Protein AF-A0A4Q6IJ68-F1 (afdb_monomer)

pLDDT: mean 70.02, std 29.57, range [20.39, 97.88]

Structure (mmCIF, N/CA/C/O backbone):
data_AF-A0A4Q6IJ68-F1
#
_entry.id   AF-A0A4Q6IJ68-F1
#
loop_
_atom_site.group_PDB
_atom_site.id
_atom_site.type_symbol
_atom_site.label_atom_id
_atom_site.label_alt_id
_atom_site.label_comp_id
_atom_site.label_asym_id
_atom_site.label_entity_id
_atom_site.label_seq_id
_atom_site.pdbx_PDB_ins_code
_atom_site.Cartn_x
_atom_site.Cartn_y
_atom_site.Cartn_z
_atom_site.occupancy
_atom_site.B_iso_or_equiv
_atom_site.auth_seq_id
_atom_site.auth_comp_id
_atom_site.auth_asym_id
_atom_site.auth_atom_id
_atom_site.pdbx_PDB_model_num
ATOM 1 N N . MET A 1 1 ? -61.042 -18.847 -14.834 1.00 25.80 1 MET A N 1
ATOM 2 C CA . MET A 1 1 ? -60.579 -19.776 -15.895 1.00 25.80 1 MET A CA 1
ATOM 3 C C . MET A 1 1 ? -59.389 -19.167 -16.636 1.00 25.80 1 MET A C 1
ATOM 5 O O . MET A 1 1 ? -59.258 -17.955 -16.618 1.00 25.80 1 MET A O 1
ATOM 9 N N . LEU A 1 2 ? -58.592 -20.021 -17.292 1.00 23.75 2 LEU A N 1
ATOM 10 C CA . LEU A 1 2 ? -57.496 -19.752 -18.245 1.00 23.75 2 LEU A CA 1
ATOM 11 C C . LEU A 1 2 ? -56.221 -18.999 -17.781 1.00 23.75 2 LEU A C 1
ATOM 13 O O . LEU A 1 2 ? -56.235 -17.934 -17.179 1.00 23.75 2 LEU A O 1
ATOM 17 N N . ARG A 1 3 ? -55.085 -19.611 -18.152 1.00 20.55 3 ARG A N 1
ATOM 18 C CA . ARG A 1 3 ? -53.695 -19.112 -18.110 1.00 20.55 3 ARG A CA 1
ATOM 19 C C . ARG A 1 3 ? -53.300 -18.515 -19.479 1.00 20.55 3 ARG A C 1
ATOM 21 O O . ARG A 1 3 ? -53.970 -18.786 -20.467 1.00 20.55 3 ARG A O 1
ATOM 28 N N . GLN A 1 4 ? -52.070 -17.976 -19.537 1.00 22.97 4 GLN A N 1
ATOM 29 C CA . GLN A 1 4 ? -51.211 -17.752 -20.728 1.00 22.97 4 GLN A CA 1
ATOM 30 C C . GLN A 1 4 ? -51.430 -16.424 -21.488 1.00 22.97 4 GLN A C 1
ATOM 32 O O . GLN A 1 4 ? -52.543 -15.932 -21.547 1.00 22.97 4 GLN A O 1
ATOM 37 N N . ARG A 1 5 ? -50.411 -15.787 -22.100 1.00 24.33 5 ARG A N 1
ATOM 38 C CA . ARG A 1 5 ? -48.937 -16.008 -22.117 1.00 24.33 5 ARG A CA 1
ATOM 39 C C . ARG A 1 5 ? -48.220 -14.688 -22.472 1.00 24.33 5 ARG A C 1
ATOM 41 O O . ARG A 1 5 ? -48.784 -13.841 -23.151 1.00 24.33 5 ARG A O 1
ATOM 48 N N . ARG A 1 6 ? -46.935 -14.556 -22.111 1.00 22.70 6 ARG A N 1
ATOM 49 C CA . ARG A 1 6 ? -46.045 -13.483 -22.611 1.00 22.70 6 ARG A CA 1
ATOM 50 C C . ARG A 1 6 ? -45.748 -13.647 -24.113 1.00 22.70 6 ARG A C 1
ATOM 52 O O . ARG A 1 6 ? -45.511 -14.771 -24.558 1.00 22.70 6 ARG A O 1
ATOM 59 N N . ARG A 1 7 ? -45.564 -12.536 -24.839 1.00 22.19 7 ARG A N 1
ATOM 60 C CA . ARG A 1 7 ? -44.696 -12.466 -26.035 1.00 22.19 7 ARG A CA 1
ATOM 61 C C . ARG A 1 7 ? -43.745 -11.267 -25.941 1.00 22.19 7 ARG A C 1
ATOM 63 O O . ARG A 1 7 ? -44.112 -10.216 -25.431 1.00 22.19 7 ARG A O 1
ATOM 70 N N . ARG A 1 8 ? -42.505 -11.469 -26.399 1.00 20.39 8 ARG A N 1
ATOM 71 C CA . ARG A 1 8 ? -41.480 -10.425 -26.579 1.00 20.39 8 ARG A CA 1
ATOM 72 C C . ARG A 1 8 ? -41.786 -9.622 -27.845 1.00 20.39 8 ARG A C 1
ATOM 74 O O . ARG A 1 8 ? -42.200 -10.218 -28.835 1.00 20.39 8 ARG A O 1
ATOM 81 N N . VAL A 1 9 ? -41.440 -8.337 -27.845 1.00 21.77 9 VAL A N 1
ATOM 82 C CA . VAL A 1 9 ? -41.146 -7.584 -29.074 1.00 21.77 9 VAL A CA 1
ATOM 83 C C . VAL A 1 9 ? -39.627 -7.458 -29.191 1.00 21.77 9 VAL A C 1
ATOM 85 O O . VAL A 1 9 ? -38.940 -7.237 -28.194 1.00 21.77 9 VAL A O 1
ATOM 88 N N . ILE A 1 10 ? -39.106 -7.658 -30.400 1.00 21.70 10 ILE A N 1
ATOM 89 C CA . ILE A 1 10 ? -37.700 -7.459 -30.760 1.00 21.70 10 ILE A CA 1
ATOM 90 C C . ILE A 1 10 ? -37.660 -6.266 -31.709 1.00 21.70 10 ILE A C 1
ATOM 92 O O . ILE A 1 10 ? -38.389 -6.261 -32.696 1.00 21.70 10 ILE A O 1
ATOM 96 N N . LEU A 1 11 ? -36.770 -5.310 -31.454 1.00 20.97 11 LEU A N 1
ATOM 97 C CA . LEU A 1 11 ? -36.339 -4.333 -32.449 1.00 20.97 11 LEU A CA 1
ATOM 98 C C . LEU A 1 11 ? -34.807 -4.332 -32.497 1.00 20.97 11 LEU A C 1
ATOM 100 O O . LEU A 1 11 ? -34.136 -4.282 -31.466 1.00 20.97 11 LEU A O 1
ATOM 104 N N . ARG A 1 12 ? -34.267 -4.435 -33.712 1.00 21.38 12 ARG A N 1
ATOM 105 C CA . ARG A 1 12 ? -32.846 -4.302 -34.056 1.00 21.38 12 ARG A CA 1
ATOM 106 C C . ARG A 1 12 ? -32.744 -3.309 -35.205 1.00 21.38 12 ARG A C 1
ATOM 108 O O . ARG A 1 12 ? -33.468 -3.507 -36.168 1.00 21.38 12 ARG A O 1
ATOM 115 N N . THR A 1 13 ? -31.810 -2.363 -35.094 1.00 21.69 13 THR A N 1
ATOM 116 C CA . THR A 1 13 ? -30.866 -1.809 -36.103 1.00 21.69 13 THR A CA 1
ATOM 117 C C . THR A 1 13 ? -30.314 -0.486 -35.537 1.00 21.69 13 THR A C 1
ATOM 119 O O . THR A 1 13 ? -30.972 0.122 -34.702 1.00 21.69 13 THR A O 1
ATOM 122 N N . ALA A 1 14 ? -29.125 0.011 -35.885 1.00 22.55 14 ALA A N 1
ATOM 123 C CA . ALA A 1 14 ? -28.195 -0.388 -36.945 1.00 22.55 14 ALA A CA 1
ATOM 124 C C . ALA A 1 14 ? -26.735 -0.432 -36.446 1.00 22.55 14 ALA A C 1
ATOM 126 O O . ALA A 1 14 ? -26.419 0.027 -35.349 1.00 22.55 14 ALA A O 1
ATOM 127 N N . GLU A 1 15 ? -25.846 -0.993 -37.264 1.00 25.06 15 GLU A N 1
ATOM 128 C CA . GLU A 1 15 ? -24.402 -1.014 -37.018 1.00 25.06 15 GLU A CA 1
ATOM 129 C C . GLU A 1 15 ? -23.742 0.326 -37.385 1.00 25.06 15 GLU A C 1
ATOM 131 O O . GLU A 1 15 ? -24.089 0.952 -38.382 1.00 25.06 15 GLU A O 1
ATOM 136 N N . GLY A 1 16 ? -22.734 0.730 -36.611 1.00 23.73 16 GLY A N 1
ATOM 137 C CA . GLY A 1 16 ? -21.868 1.878 -36.886 1.00 23.73 16 GLY A CA 1
ATOM 138 C C . GLY A 1 16 ? -20.584 1.742 -36.070 1.00 23.73 16 GLY A C 1
ATOM 139 O O . GLY A 1 16 ? -20.635 1.422 -34.882 1.00 23.73 16 GLY A O 1
ATOM 140 N N . ARG A 1 17 ? -19.419 1.871 -36.712 1.00 25.41 17 ARG A N 1
ATOM 141 C CA . ARG A 1 17 ? -18.118 1.564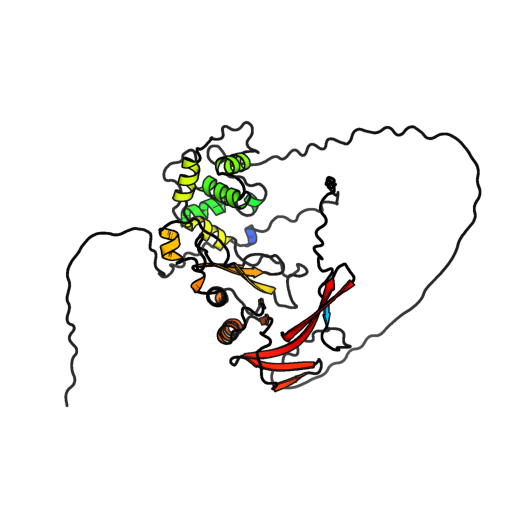 -36.092 1.00 25.41 17 ARG A CA 1
ATOM 142 C C . ARG A 1 17 ? -17.663 2.691 -35.165 1.00 25.41 17 ARG A C 1
ATOM 144 O O . ARG A 1 17 ? -17.615 3.828 -35.600 1.00 25.41 17 ARG A O 1
ATOM 151 N N . ASP A 1 18 ? -17.235 2.331 -33.955 1.00 25.59 18 ASP A N 1
ATOM 152 C CA . ASP A 1 18 ? -15.865 2.600 -33.488 1.00 25.59 18 ASP A CA 1
ATOM 153 C C . ASP A 1 18 ? -15.576 1.866 -32.169 1.00 25.59 18 ASP A C 1
ATOM 155 O O . ASP A 1 18 ? -16.159 2.143 -31.121 1.00 25.59 18 ASP A O 1
ATOM 159 N N . ARG A 1 19 ? -14.659 0.888 -32.205 1.00 28.39 19 ARG A N 1
ATOM 160 C CA . ARG A 1 19 ? -14.208 0.155 -31.009 1.00 28.39 19 ARG A CA 1
ATOM 161 C C . ARG A 1 19 ? -12.816 0.614 -30.605 1.00 28.39 19 ARG A C 1
ATOM 163 O O . ARG A 1 19 ? -11.820 0.112 -31.115 1.00 28.39 19 ARG A O 1
ATOM 170 N N . HIS A 1 20 ? -12.760 1.511 -29.626 1.00 28.95 20 HIS A N 1
ATOM 171 C CA . HIS A 1 20 ? -11.527 1.874 -28.935 1.00 28.95 20 HIS A CA 1
ATOM 172 C C . HIS A 1 20 ? -11.070 0.710 -28.025 1.00 28.95 20 HIS A C 1
ATOM 174 O O . HIS A 1 20 ? -11.777 0.378 -27.068 1.00 28.95 20 HIS A O 1
ATOM 180 N N . PRO A 1 21 ? -9.905 0.075 -28.253 1.00 30.19 21 PRO A N 1
ATOM 181 C CA . PRO A 1 21 ? -9.396 -0.936 -27.336 1.00 30.19 21 PRO A CA 1
ATOM 182 C C . PRO A 1 21 ? -8.702 -0.239 -26.159 1.00 30.19 21 PRO A C 1
ATOM 184 O O . PRO A 1 21 ? -7.684 0.413 -26.377 1.00 30.19 21 PRO A O 1
ATOM 187 N N . LEU A 1 22 ? -9.269 -0.353 -24.946 1.00 31.58 22 LEU A N 1
ATOM 188 C CA . LEU A 1 22 ? -8.612 -0.252 -23.614 1.00 31.58 22 LEU A CA 1
ATOM 189 C C . LEU A 1 22 ? -9.597 -0.087 -22.427 1.00 31.58 22 LEU A C 1
ATOM 191 O O . LEU A 1 22 ? -9.153 0.076 -21.292 1.00 31.58 22 LEU A O 1
ATOM 195 N N . LEU A 1 23 ? -10.915 -0.157 -22.644 1.00 31.92 23 LEU A N 1
ATOM 196 C CA . LEU A 1 23 ? -11.905 -0.195 -21.559 1.00 31.92 23 LEU A CA 1
ATOM 197 C C . LEU A 1 23 ? -12.232 -1.645 -21.176 1.00 31.92 23 LEU A C 1
ATOM 199 O O . LEU A 1 23 ? -13.128 -2.263 -21.745 1.00 31.92 23 LEU A O 1
ATOM 203 N N . ALA A 1 24 ? -11.493 -2.186 -20.206 1.00 31.56 24 ALA A N 1
ATOM 204 C CA . ALA A 1 24 ? -11.862 -3.425 -19.528 1.00 31.56 24 ALA A CA 1
ATOM 205 C C . ALA A 1 24 ? -12.810 -3.101 -18.362 1.00 31.56 24 ALA A C 1
ATOM 207 O O . ALA A 1 24 ? -12.401 -2.471 -17.386 1.00 31.56 24 ALA A O 1
ATOM 208 N N . GLY A 1 25 ? -14.074 -3.516 -18.475 1.00 31.23 25 GLY A N 1
ATOM 209 C CA . GLY A 1 25 ? -15.000 -3.551 -17.340 1.00 31.23 25 GLY A CA 1
ATOM 210 C C . GLY A 1 25 ? -14.663 -4.692 -16.366 1.00 31.23 25 GLY A C 1
ATOM 211 O O . GLY A 1 25 ? -13.840 -5.551 -16.695 1.00 31.23 25 GLY A O 1
ATOM 212 N N . PRO A 1 26 ? -15.284 -4.730 -15.174 1.00 30.89 26 PRO A N 1
ATOM 213 C CA . PRO A 1 26 ? -15.081 -5.812 -14.215 1.00 30.89 26 PRO A CA 1
ATOM 214 C C . PRO A 1 26 ? -15.736 -7.103 -14.732 1.00 30.89 26 PRO A C 1
ATOM 216 O O . PRO A 1 26 ? -16.948 -7.272 -14.646 1.00 30.89 26 PRO A O 1
ATOM 219 N N . GLY A 1 27 ? -14.919 -7.993 -15.298 1.00 28.11 27 GLY A N 1
ATOM 220 C CA . GLY A 1 27 ? -15.295 -9.340 -15.733 1.00 28.11 27 GLY A CA 1
ATOM 221 C C . GLY A 1 27 ? -14.525 -10.404 -14.950 1.00 28.11 27 GLY A C 1
ATOM 222 O O . GLY A 1 27 ? -13.405 -10.162 -14.499 1.00 28.11 27 GLY A O 1
ATOM 223 N N . GLU A 1 28 ? -15.151 -11.561 -14.756 1.00 28.09 28 GLU A N 1
ATOM 224 C CA . GLU A 1 28 ? -14.715 -12.603 -13.821 1.00 28.09 28 GLU A CA 1
ATOM 225 C C . GLU A 1 28 ? -1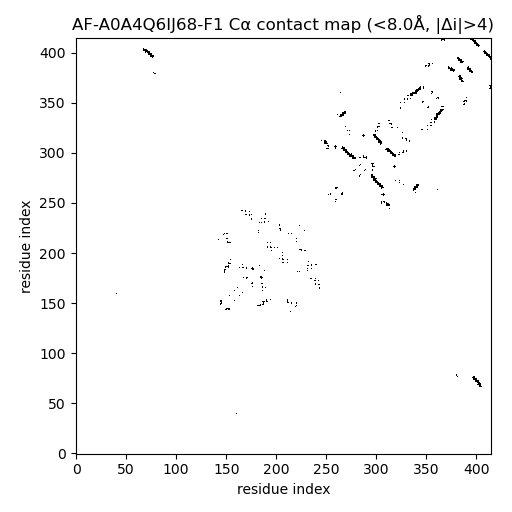3.379 -13.274 -14.197 1.00 28.09 28 GLU A C 1
ATOM 227 O O . GLU A 1 28 ? -12.985 -13.360 -15.362 1.00 28.09 28 GLU A O 1
ATOM 232 N N . ARG A 1 29 ? -12.667 -13.763 -13.172 1.00 33.59 29 ARG A N 1
ATOM 233 C CA . ARG A 1 29 ? -11.376 -14.457 -13.299 1.00 33.59 29 ARG A CA 1
ATOM 234 C C . ARG A 1 29 ? -11.552 -15.888 -13.833 1.00 33.59 29 ARG A C 1
ATOM 236 O O . ARG A 1 29 ? -12.336 -16.635 -13.252 1.00 33.59 29 ARG A O 1
ATOM 243 N N . PRO A 1 30 ? -10.690 -16.358 -14.749 1.00 27.84 30 PRO A N 1
ATOM 244 C CA . PRO A 1 30 ? -10.225 -17.739 -14.745 1.00 27.84 30 PRO A CA 1
ATOM 245 C C . PRO A 1 30 ? -9.160 -17.905 -13.647 1.00 27.84 30 PRO A C 1
ATOM 247 O O . PRO A 1 30 ? -8.202 -17.135 -13.569 1.00 27.84 30 PRO A O 1
ATOM 250 N N . SER A 1 31 ? -9.307 -18.913 -12.792 1.00 36.75 31 SER A N 1
ATOM 251 C CA . SER A 1 31 ? -8.415 -19.209 -11.663 1.00 36.75 31 SER A CA 1
ATOM 252 C C . SER A 1 31 ? -7.109 -19.904 -12.090 1.00 36.75 31 SER A C 1
ATOM 254 O O . SER A 1 31 ? -6.867 -21.066 -11.777 1.00 36.75 31 SER A O 1
ATOM 256 N N . GLY A 1 32 ? -6.231 -19.166 -12.775 1.00 30.66 32 GLY A N 1
ATOM 257 C CA . GLY A 1 32 ? -4.865 -19.586 -13.124 1.00 30.66 32 GLY A CA 1
ATOM 258 C C . GLY A 1 32 ? -3.806 -19.047 -12.155 1.00 30.66 32 GLY A C 1
ATOM 259 O O . GLY A 1 32 ? -2.925 -18.305 -12.569 1.00 30.66 32 GLY A O 1
ATOM 260 N N . GLY A 1 33 ? -3.920 -19.347 -10.859 1.00 28.72 33 GLY A N 1
ATOM 261 C CA . GLY A 1 33 ? -3.028 -18.790 -9.835 1.00 28.72 33 GLY A CA 1
ATOM 262 C C . GLY A 1 33 ? -1.588 -19.311 -9.932 1.00 28.72 33 GLY A C 1
ATOM 263 O O . GLY A 1 33 ? -1.354 -20.514 -9.805 1.00 28.72 33 GLY A O 1
ATOM 264 N N . LEU A 1 34 ? -0.624 -18.401 -10.097 1.00 36.62 34 LEU A N 1
ATOM 265 C CA . LEU A 1 34 ? 0.809 -18.693 -10.085 1.00 36.62 34 LEU A CA 1
ATOM 266 C C . LEU A 1 34 ? 1.236 -19.191 -8.686 1.00 36.62 34 LEU A C 1
ATOM 268 O O . LEU A 1 34 ? 1.462 -18.397 -7.775 1.00 36.62 34 LEU A O 1
ATOM 272 N N . ARG A 1 35 ? 1.344 -20.513 -8.489 1.00 33.75 35 ARG A N 1
ATOM 273 C CA . ARG A 1 35 ? 1.873 -21.100 -7.242 1.00 33.75 35 ARG A CA 1
ATOM 274 C C . ARG A 1 35 ? 3.402 -21.027 -7.204 1.00 33.75 35 ARG A C 1
ATOM 276 O O . ARG A 1 35 ? 4.081 -22.044 -7.309 1.00 33.75 35 ARG A O 1
ATOM 283 N N . LEU A 1 36 ? 3.945 -19.825 -7.022 1.00 36.62 36 LEU A N 1
ATOM 284 C CA . LEU A 1 36 ? 5.305 -19.684 -6.506 1.00 36.62 36 LEU A CA 1
ATOM 285 C C . LEU A 1 36 ? 5.276 -19.962 -4.999 1.00 36.62 36 LEU A C 1
ATOM 287 O O . LEU A 1 36 ? 4.543 -19.310 -4.255 1.00 36.62 36 LEU A O 1
ATOM 291 N N . HIS A 1 37 ? 6.058 -20.945 -4.549 1.00 30.81 37 HIS A N 1
ATOM 292 C CA . HIS A 1 37 ? 6.235 -21.200 -3.122 1.00 30.81 37 HIS A CA 1
ATOM 293 C C . HIS A 1 37 ? 6.878 -19.975 -2.463 1.00 30.81 37 HIS A C 1
ATOM 295 O O . HIS A 1 37 ? 7.992 -19.579 -2.808 1.00 30.81 37 HIS A O 1
ATOM 301 N N . ARG A 1 38 ? 6.165 -19.385 -1.495 1.00 38.72 38 ARG A N 1
ATOM 302 C CA . ARG A 1 38 ? 6.571 -18.170 -0.761 1.00 38.72 38 ARG A CA 1
ATOM 303 C C . ARG A 1 38 ? 7.885 -18.355 0.016 1.00 38.72 38 ARG A C 1
ATOM 305 O O . ARG A 1 38 ? 8.523 -17.380 0.401 1.00 38.72 38 ARG A O 1
ATOM 312 N N . ASP A 1 39 ? 8.297 -19.606 0.187 1.00 36.38 39 ASP A N 1
ATOM 313 C CA . ASP A 1 39 ? 9.516 -20.057 0.855 1.00 36.38 39 ASP A CA 1
ATOM 314 C C . ASP A 1 39 ? 10.802 -19.675 0.091 1.00 36.38 39 ASP A C 1
ATOM 316 O O . ASP A 1 39 ? 11.859 -19.547 0.703 1.00 36.38 39 ASP A O 1
ATOM 320 N N . LEU A 1 40 ? 10.714 -19.410 -1.222 1.00 33.69 40 LEU A N 1
ATOM 321 C CA . LEU A 1 40 ? 11.852 -19.002 -2.068 1.00 33.69 40 LEU A CA 1
ATOM 322 C C . LEU A 1 40 ? 12.198 -17.500 -1.994 1.00 33.69 40 LEU A C 1
ATOM 324 O O . LEU A 1 40 ? 13.149 -17.064 -2.634 1.00 33.69 40 LEU A O 1
ATOM 328 N N . LEU A 1 41 ? 11.443 -16.704 -1.226 1.00 40.19 41 LEU A N 1
ATOM 329 C CA . LEU A 1 41 ? 11.664 -15.258 -1.044 1.00 40.19 41 LEU A CA 1
ATOM 330 C C . LEU A 1 41 ? 12.249 -14.902 0.336 1.00 40.19 41 LEU A C 1
ATOM 332 O O . LEU A 1 41 ? 12.212 -13.742 0.749 1.00 40.19 41 LEU A O 1
ATOM 336 N N . GLN A 1 42 ? 12.783 -15.877 1.079 1.00 37.09 42 GLN A N 1
ATOM 337 C CA . GLN A 1 42 ? 13.530 -15.577 2.300 1.00 37.09 42 GLN A CA 1
ATOM 338 C C . GLN A 1 42 ? 14.954 -15.116 1.949 1.00 37.09 42 GLN A C 1
ATOM 340 O O . GLN A 1 42 ? 15.697 -15.890 1.344 1.00 37.09 42 GLN A O 1
ATOM 345 N N . PRO A 1 43 ? 15.386 -13.903 2.349 1.00 32.00 43 PRO A N 1
ATOM 346 C CA . PRO A 1 43 ? 16.800 -13.562 2.287 1.00 32.00 43 PRO A CA 1
ATOM 347 C C . PRO A 1 43 ? 17.584 -14.476 3.247 1.00 32.00 43 PRO A C 1
ATOM 349 O O . PRO A 1 43 ? 17.063 -14.808 4.322 1.00 32.00 43 PRO A O 1
ATOM 352 N N . PRO A 1 44 ? 18.825 -14.873 2.903 1.00 32.47 44 PRO A N 1
ATOM 353 C CA . PRO A 1 44 ? 19.682 -15.609 3.823 1.00 32.47 44 PRO A CA 1
ATOM 354 C C . PRO A 1 44 ? 19.915 -14.787 5.095 1.00 32.47 44 PRO A C 1
ATOM 356 O O . PRO A 1 44 ? 19.894 -13.555 5.069 1.00 32.47 44 PRO A O 1
ATOM 359 N N . ALA A 1 45 ? 20.130 -15.470 6.221 1.00 30.47 45 ALA A N 1
ATOM 360 C CA . ALA A 1 45 ? 20.413 -14.801 7.483 1.00 30.47 45 ALA A CA 1
ATOM 361 C C . ALA A 1 45 ? 21.679 -13.942 7.345 1.00 30.47 45 ALA A C 1
ATOM 363 O O . ALA A 1 45 ? 22.761 -14.458 7.064 1.00 30.47 45 ALA A O 1
ATOM 364 N N . THR A 1 46 ? 21.544 -12.630 7.537 1.00 31.88 46 THR A N 1
ATOM 365 C CA . THR A 1 46 ? 22.687 -11.719 7.599 1.00 31.88 46 THR A CA 1
ATOM 366 C C . THR A 1 46 ? 23.548 -12.089 8.797 1.00 31.88 46 THR A C 1
ATOM 368 O O . THR A 1 46 ? 23.098 -11.955 9.936 1.00 31.88 46 THR A O 1
ATOM 371 N N . ALA A 1 47 ? 24.777 -12.535 8.532 1.00 29.59 47 ALA A N 1
ATOM 372 C CA . ALA A 1 47 ? 25.806 -12.656 9.554 1.00 29.59 47 ALA A CA 1
ATOM 373 C C . ALA A 1 47 ? 26.021 -11.303 10.255 1.00 29.59 47 ALA A C 1
ATOM 375 O O . ALA A 1 47 ? 25.830 -10.242 9.653 1.00 29.59 47 ALA A O 1
ATOM 376 N N . GLU A 1 48 ? 26.394 -11.353 11.530 1.00 30.64 48 GLU A N 1
ATOM 377 C CA . GLU A 1 48 ? 26.520 -10.178 12.390 1.00 30.64 48 GLU A CA 1
ATOM 378 C C . GLU A 1 48 ? 27.560 -9.189 11.842 1.00 30.64 48 GLU A C 1
ATOM 380 O O . GLU A 1 48 ? 28.763 -9.446 11.843 1.00 30.64 48 GLU A O 1
ATOM 385 N N . ALA A 1 49 ? 27.093 -8.027 11.384 1.00 26.77 49 ALA A N 1
ATOM 386 C CA . ALA A 1 49 ? 27.956 -6.906 11.045 1.00 26.77 49 ALA A CA 1
ATOM 387 C C . ALA A 1 49 ? 28.195 -6.061 12.304 1.00 26.77 49 ALA A C 1
ATOM 389 O O . ALA A 1 49 ? 27.401 -5.177 12.634 1.00 26.77 49 ALA A O 1
ATOM 390 N N . SER A 1 50 ? 29.292 -6.352 13.008 1.00 28.55 50 SER A N 1
ATOM 391 C CA . SER A 1 50 ? 29.784 -5.549 14.133 1.00 28.55 50 SER A CA 1
ATOM 392 C C . SER A 1 50 ? 29.886 -4.069 13.753 1.00 28.55 50 SER A C 1
ATOM 394 O O . SER A 1 50 ? 30.357 -3.717 12.671 1.00 28.55 50 SER A O 1
ATOM 396 N N . GLY A 1 51 ? 29.408 -3.195 14.640 1.00 33.22 51 GLY A N 1
ATOM 397 C CA . GLY A 1 51 ? 29.158 -1.795 14.306 1.00 33.22 51 GLY A CA 1
ATOM 398 C C . GLY A 1 51 ? 30.416 -0.957 14.059 1.00 33.22 51 GLY A C 1
ATOM 399 O O . GLY A 1 51 ? 31.395 -1.055 14.792 1.00 33.22 51 GLY A O 1
ATOM 400 N N . LEU A 1 52 ? 30.323 -0.047 13.087 1.00 27.61 52 LEU A N 1
ATOM 401 C CA . LEU A 1 52 ? 31.179 1.130 12.930 1.00 27.61 52 LEU A CA 1
ATOM 402 C C . LEU A 1 52 ? 30.310 2.279 12.396 1.00 27.61 52 LEU A C 1
ATOM 404 O O . LEU A 1 52 ? 29.696 2.166 11.335 1.00 27.61 52 LEU A O 1
ATOM 408 N N . GLY A 1 53 ? 30.208 3.368 13.160 1.00 25.88 53 GLY A N 1
ATOM 409 C CA . GLY A 1 53 ? 29.406 4.535 12.790 1.00 25.88 53 GLY A CA 1
ATOM 410 C C . GLY A 1 53 ? 30.101 5.410 11.745 1.00 25.88 53 GLY A C 1
ATOM 411 O O . GLY A 1 53 ? 31.309 5.622 11.814 1.00 25.88 53 GLY A O 1
ATOM 412 N N . LEU A 1 54 ? 29.331 5.958 10.802 1.00 28.38 54 LEU A N 1
ATOM 413 C CA . LEU A 1 54 ? 29.817 6.961 9.848 1.00 28.38 54 LEU A CA 1
ATOM 414 C C . LEU A 1 54 ? 29.619 8.382 10.413 1.00 28.38 54 LEU A C 1
ATOM 416 O O . LEU A 1 54 ? 28.557 8.657 10.979 1.00 28.38 54 LEU A O 1
ATOM 420 N N . PRO A 1 55 ? 30.593 9.298 10.257 1.00 28.39 55 PRO A N 1
ATOM 421 C CA . PRO A 1 55 ? 30.479 10.665 10.756 1.00 28.39 55 PRO A CA 1
ATOM 422 C C . PRO A 1 55 ? 29.522 11.517 9.907 1.00 28.39 55 PRO A C 1
ATOM 424 O O . PRO A 1 55 ? 29.489 11.430 8.679 1.00 28.39 55 PRO A O 1
ATOM 427 N N . HIS A 1 56 ? 28.766 12.386 10.577 1.00 28.39 56 HIS A N 1
ATOM 428 C CA . HIS A 1 56 ? 27.896 13.383 9.949 1.00 28.39 56 HIS A CA 1
ATOM 429 C C . HIS A 1 56 ? 28.735 14.606 9.517 1.00 28.39 56 HIS A C 1
ATOM 431 O O . HIS A 1 56 ? 29.496 15.112 10.343 1.00 28.39 56 HIS A O 1
ATOM 437 N N . PRO A 1 57 ? 28.604 15.133 8.283 1.00 30.25 57 PRO A N 1
ATOM 438 C CA . PRO A 1 57 ? 29.229 16.406 7.929 1.00 30.25 57 PRO A CA 1
ATOM 439 C C . PRO A 1 57 ? 28.534 17.570 8.651 1.00 30.25 57 PRO A C 1
ATOM 441 O O . PRO A 1 57 ? 27.305 17.593 8.764 1.00 30.25 57 PRO A O 1
ATOM 444 N N . ALA A 1 58 ? 29.325 18.533 9.130 1.00 29.06 58 ALA A N 1
ATOM 445 C CA . ALA A 1 58 ? 28.830 19.737 9.790 1.00 29.06 58 ALA A CA 1
ATOM 446 C C . ALA A 1 58 ? 28.055 20.637 8.809 1.00 29.06 58 ALA A C 1
ATOM 448 O O . ALA A 1 58 ? 28.459 20.799 7.659 1.00 29.06 58 ALA A O 1
ATOM 449 N N . GLY A 1 59 ? 26.947 21.219 9.273 1.00 30.64 59 GLY A N 1
ATOM 450 C CA . GLY A 1 59 ? 26.167 22.208 8.528 1.00 30.64 59 GLY A CA 1
ATOM 451 C C . GLY A 1 59 ? 26.374 23.616 9.084 1.00 30.64 59 GLY A C 1
ATOM 452 O O . GLY A 1 59 ? 26.429 23.788 10.302 1.00 30.64 59 GLY A O 1
ATOM 453 N N . ASP A 1 60 ? 26.461 24.604 8.193 1.00 27.92 60 ASP A N 1
ATOM 454 C CA . ASP A 1 60 ? 26.622 26.019 8.548 1.00 27.92 60 ASP A CA 1
ATOM 455 C C . ASP A 1 60 ? 25.406 26.599 9.308 1.00 27.92 60 ASP A C 1
ATOM 457 O O . ASP A 1 60 ? 24.265 26.181 9.072 1.00 27.92 60 ASP A O 1
ATOM 461 N N . PRO A 1 61 ? 25.608 27.594 10.196 1.00 33.38 61 PRO A N 1
ATOM 462 C CA . PRO A 1 61 ? 24.552 28.112 11.058 1.00 33.38 61 PRO A CA 1
ATOM 463 C C . PRO A 1 61 ? 23.866 29.372 10.497 1.00 33.38 61 PRO A C 1
ATOM 465 O O . PRO A 1 61 ? 24.409 30.470 10.596 1.00 33.38 61 PRO A O 1
ATOM 468 N N . ALA A 1 62 ? 22.613 29.267 10.032 1.00 27.09 62 ALA A N 1
ATOM 469 C CA . ALA A 1 62 ? 21.698 30.420 10.000 1.00 27.09 62 ALA A CA 1
ATOM 470 C C . ALA A 1 62 ? 20.201 30.044 9.931 1.00 27.09 62 ALA A C 1
ATOM 472 O O . ALA A 1 62 ? 19.786 29.188 9.155 1.00 27.09 62 ALA A O 1
ATOM 473 N N . THR A 1 63 ? 19.378 30.820 10.649 1.00 27.41 63 THR A N 1
ATOM 474 C CA . THR A 1 63 ? 17.892 30.888 10.642 1.00 27.41 63 THR A CA 1
ATOM 475 C C . THR A 1 63 ? 17.112 29.911 11.538 1.00 27.41 63 THR A C 1
ATOM 477 O O . THR A 1 63 ? 16.497 28.931 11.123 1.00 27.41 63 THR A O 1
ATOM 480 N N . THR A 1 64 ? 17.033 30.283 12.816 1.00 28.88 64 THR A N 1
ATOM 481 C CA . THR A 1 64 ? 16.177 29.670 13.836 1.00 28.88 64 THR A CA 1
ATOM 482 C C . THR A 1 64 ? 14.685 29.859 13.521 1.00 28.88 64 THR A C 1
ATOM 484 O O . THR A 1 64 ? 14.131 30.939 13.717 1.00 28.88 64 THR A O 1
ATOM 487 N N . ARG A 1 65 ? 13.988 28.793 13.107 1.00 28.27 65 ARG A N 1
ATOM 488 C CA . ARG A 1 65 ? 12.526 28.672 13.284 1.00 28.27 65 ARG A CA 1
ATOM 489 C C . ARG A 1 65 ? 12.245 27.487 14.196 1.00 28.27 65 ARG A C 1
ATOM 491 O O . ARG A 1 65 ? 12.432 26.335 13.807 1.00 28.27 65 ARG A O 1
ATOM 498 N N . THR A 1 66 ? 11.799 27.784 15.411 1.00 29.50 66 THR A N 1
ATOM 499 C CA . THR A 1 66 ? 11.424 26.815 16.445 1.00 29.50 66 THR A CA 1
ATOM 500 C C . THR A 1 66 ? 10.293 25.908 15.958 1.00 29.50 66 THR A C 1
ATOM 502 O O . THR A 1 66 ? 9.116 26.254 15.994 1.00 29.50 66 THR A O 1
ATOM 505 N N . ARG A 1 67 ? 10.660 24.708 15.502 1.00 34.78 67 ARG A N 1
ATOM 506 C CA . ARG A 1 67 ? 9.747 23.572 15.354 1.00 34.78 67 ARG A CA 1
ATOM 507 C C . ARG A 1 67 ? 9.975 22.628 16.526 1.00 34.78 67 ARG A C 1
ATOM 509 O O . ARG A 1 67 ? 10.869 21.784 16.474 1.00 34.78 67 ARG A O 1
ATOM 516 N N . THR A 1 68 ? 9.162 22.782 17.566 1.00 37.59 68 THR A N 1
ATOM 517 C CA . THR A 1 68 ? 9.039 21.799 18.644 1.00 37.59 68 TH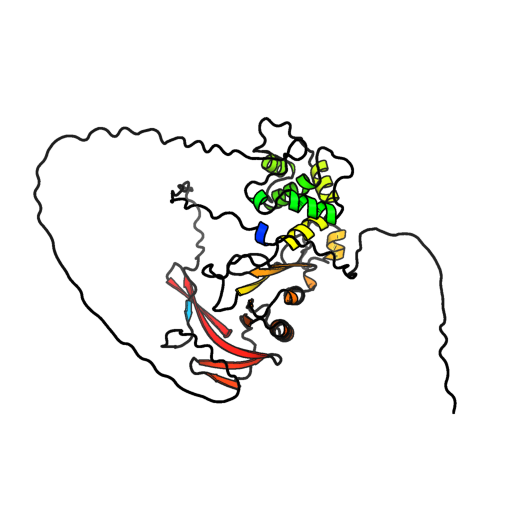R A CA 1
ATOM 518 C C . THR A 1 68 ? 8.723 20.431 18.038 1.00 37.59 68 THR A C 1
ATOM 520 O O . THR A 1 68 ? 7.766 20.265 17.280 1.00 37.59 68 THR A O 1
ATOM 523 N N . ARG A 1 69 ? 9.573 19.442 18.327 1.00 37.44 69 ARG A N 1
ATOM 524 C CA . ARG A 1 69 ? 9.306 18.028 18.036 1.00 37.44 69 ARG A CA 1
ATOM 525 C C . ARG A 1 69 ? 8.892 17.371 19.356 1.00 37.44 69 ARG A C 1
ATOM 527 O O . ARG A 1 69 ? 9.588 17.593 20.345 1.00 37.44 69 ARG A O 1
ATOM 534 N N . PRO A 1 70 ? 7.794 16.600 19.417 1.00 36.03 70 PRO A N 1
ATOM 535 C CA . PRO A 1 70 ? 7.387 15.945 20.657 1.00 36.03 70 PRO A CA 1
ATOM 536 C C . PRO A 1 70 ? 8.446 14.924 21.096 1.00 36.03 70 PRO A C 1
ATOM 538 O O . PRO A 1 70 ? 9.027 14.232 20.256 1.00 36.03 70 PRO A O 1
ATOM 541 N N . ARG A 1 71 ? 8.703 14.836 22.409 1.00 39.72 71 ARG A N 1
ATOM 542 C CA . ARG A 1 71 ? 9.680 13.889 22.987 1.00 39.72 71 ARG A CA 1
ATOM 543 C C . ARG A 1 71 ? 9.075 12.526 23.330 1.00 39.72 71 ARG A C 1
ATOM 545 O O . ARG A 1 71 ? 9.815 11.569 23.521 1.00 39.72 71 ARG A O 1
ATOM 552 N N . GLY A 1 72 ? 7.750 12.444 23.370 1.00 41.09 72 GLY A N 1
ATOM 553 C CA . GLY A 1 72 ? 6.980 11.228 23.589 1.00 41.09 72 GLY A CA 1
ATOM 554 C C . GLY A 1 72 ? 5.484 11.520 23.495 1.00 41.09 72 GLY A C 1
ATOM 555 O O . GLY A 1 72 ? 5.071 12.680 23.468 1.00 41.09 72 GLY A O 1
ATOM 556 N N . VAL A 1 73 ? 4.684 10.459 23.434 1.00 37.88 73 VAL A N 1
ATOM 557 C CA . VAL A 1 73 ? 3.232 10.513 23.624 1.00 37.88 73 VAL A CA 1
ATOM 558 C C . VAL A 1 73 ? 2.924 9.607 24.805 1.00 37.88 73 VAL A C 1
ATOM 560 O O . VAL A 1 73 ? 3.132 8.397 24.715 1.00 37.88 73 VAL A O 1
ATOM 563 N N . SER A 1 74 ? 2.462 10.192 25.905 1.00 41.50 74 SER A N 1
ATOM 564 C CA . SER A 1 74 ? 1.940 9.461 27.056 1.00 41.50 74 SER A CA 1
ATOM 565 C C . SER A 1 74 ? 0.429 9.318 26.899 1.00 41.50 74 SER A C 1
ATOM 567 O O . SER A 1 74 ? -0.288 10.280 26.626 1.00 41.50 74 SER A O 1
ATOM 569 N N . ILE A 1 75 ? -0.057 8.087 27.037 1.00 42.19 75 ILE A N 1
ATOM 570 C CA . ILE A 1 75 ? -1.487 7.795 27.106 1.00 42.19 75 ILE A CA 1
ATOM 571 C C . ILE A 1 75 ? -1.755 7.393 28.548 1.00 42.19 75 ILE A C 1
ATOM 573 O O . ILE A 1 75 ? -1.413 6.282 28.953 1.00 42.19 75 ILE A O 1
ATOM 577 N N . GLU A 1 76 ? -2.335 8.306 29.319 1.00 38.31 76 GLU A N 1
ATOM 578 C CA . GLU A 1 76 ? -2.753 8.015 30.683 1.00 38.31 76 GLU A CA 1
ATOM 579 C C . GLU A 1 76 ? -4.227 7.607 30.671 1.00 38.31 76 GLU A C 1
ATOM 581 O O . GLU A 1 76 ? -5.127 8.364 30.297 1.00 38.31 76 GLU A O 1
ATOM 586 N N . CYS A 1 77 ? -4.469 6.354 31.054 1.00 29.78 77 CYS A N 1
ATOM 587 C CA . CYS A 1 77 ? -5.796 5.878 31.412 1.00 29.78 77 CYS A CA 1
ATOM 588 C C . CYS A 1 77 ? -6.011 6.205 32.900 1.00 29.78 77 CYS A C 1
ATOM 590 O O . CYS A 1 77 ? -5.179 5.777 33.709 1.00 29.78 77 CYS A O 1
ATOM 592 N N . PRO A 1 78 ? -7.075 6.932 33.292 1.00 31.80 78 PRO A N 1
ATOM 593 C CA . PRO A 1 78 ? -7.289 7.320 34.683 1.00 31.80 78 PRO A CA 1
ATOM 594 C C . PRO A 1 78 ? -7.361 6.112 35.631 1.00 31.80 78 PRO A C 1
ATOM 596 O O . PRO A 1 78 ? -8.358 5.395 35.692 1.00 31.80 78 PRO A O 1
ATOM 599 N N . THR A 1 79 ? -6.290 5.918 36.406 1.00 33.50 79 THR A N 1
ATOM 600 C CA . THR A 1 79 ? -6.129 4.895 37.457 1.00 33.50 79 THR A CA 1
ATOM 601 C C . THR A 1 79 ? -6.414 3.441 37.056 1.00 33.50 79 THR A C 1
ATOM 603 O O . THR A 1 79 ? -7.504 2.916 37.258 1.00 33.50 79 THR A O 1
ATOM 606 N N . SER A 1 80 ? -5.350 2.705 36.721 1.00 31.55 80 SER A N 1
ATOM 607 C CA . SER A 1 80 ? -5.240 1.301 37.142 1.00 31.55 80 SER A CA 1
ATOM 608 C C . SER A 1 80 ? -3.928 1.073 37.902 1.00 31.55 80 SER A C 1
ATOM 610 O O . SER A 1 80 ? -2.839 1.019 37.335 1.00 31.55 80 SER A O 1
ATOM 612 N N . ARG A 1 81 ? -4.018 0.921 39.232 1.00 30.56 81 ARG A N 1
ATOM 613 C CA . ARG A 1 81 ? -2.940 0.316 40.031 1.00 30.56 81 ARG A CA 1
ATOM 614 C C . ARG A 1 81 ? -2.979 -1.197 39.805 1.00 30.56 81 ARG A C 1
ATOM 616 O O . ARG A 1 81 ? -3.490 -1.939 40.638 1.00 30.56 81 ARG A O 1
ATOM 623 N N . GLY A 1 82 ? -2.481 -1.648 38.658 1.00 26.33 82 GLY A N 1
ATOM 624 C CA . GLY A 1 82 ? -2.468 -3.064 38.306 1.00 26.33 82 GLY A CA 1
ATOM 625 C C . GLY A 1 82 ? -1.549 -3.354 37.128 1.00 26.33 82 GLY A C 1
ATOM 626 O O . GLY A 1 82 ? -1.708 -2.784 36.054 1.00 26.33 82 GLY A O 1
ATOM 627 N N . ASN A 1 83 ? -0.598 -4.269 37.322 1.00 25.41 83 ASN A N 1
ATOM 628 C CA . ASN A 1 83 ? 0.228 -4.782 36.231 1.00 25.41 83 ASN A CA 1
ATOM 629 C C . ASN A 1 83 ? -0.663 -5.403 35.148 1.00 25.41 83 ASN A C 1
ATOM 631 O O . ASN A 1 83 ? -1.548 -6.202 35.458 1.00 25.41 83 ASN A O 1
ATOM 635 N N . PHE A 1 84 ? -0.383 -5.092 33.881 1.00 26.72 84 PHE A N 1
ATOM 636 C CA . PHE A 1 84 ? -1.140 -5.580 32.726 1.00 26.72 84 PHE A CA 1
ATOM 637 C C . PHE A 1 84 ? -0.844 -7.067 32.433 1.00 26.72 84 PHE A C 1
ATOM 639 O O . PHE A 1 84 ? -0.262 -7.428 31.411 1.00 26.72 84 PHE A O 1
ATOM 646 N N . GLN A 1 85 ? -1.241 -7.961 33.343 1.00 24.22 85 GLN A N 1
ATOM 647 C CA . GLN A 1 85 ? -1.319 -9.398 33.082 1.00 24.22 85 GLN A CA 1
ATOM 648 C C . GLN A 1 85 ? -2.650 -9.705 32.394 1.00 24.22 85 GLN A C 1
ATOM 650 O O . GLN A 1 85 ? -3.658 -9.998 33.037 1.00 24.22 85 GLN A O 1
ATOM 655 N N . GLY A 1 86 ? -2.645 -9.633 31.063 1.00 24.78 86 GLY A N 1
ATOM 656 C CA . GLY A 1 86 ? -3.797 -9.971 30.232 1.00 24.78 86 GLY A CA 1
ATOM 657 C C . GLY A 1 86 ? -4.180 -11.450 30.332 1.00 24.78 86 GLY A C 1
ATOM 658 O O . GLY A 1 86 ? -3.772 -12.258 29.500 1.00 24.78 86 GLY A O 1
ATOM 659 N N . ARG A 1 87 ? -5.012 -11.806 31.317 1.00 21.16 87 ARG A N 1
ATOM 660 C CA . ARG A 1 87 ? -5.808 -13.038 31.270 1.00 21.16 87 ARG A CA 1
ATOM 661 C C . ARG A 1 87 ? -6.904 -12.861 30.223 1.00 21.16 87 ARG A C 1
ATOM 663 O O . ARG A 1 87 ? -7.817 -12.063 30.410 1.00 21.16 87 ARG A O 1
ATOM 670 N N . VAL A 1 88 ? -6.841 -13.647 29.152 1.00 24.03 88 VAL A N 1
ATOM 671 C CA . VAL A 1 88 ? -7.978 -13.826 28.244 1.00 24.03 88 VAL A CA 1
ATOM 672 C C . VAL A 1 88 ? -9.070 -14.566 29.014 1.00 24.03 88 VAL A C 1
ATOM 674 O O . VAL A 1 88 ? -8.963 -15.767 29.257 1.00 24.03 88 VAL A O 1
ATOM 677 N N . VAL A 1 89 ? -10.114 -13.845 29.424 1.00 22.08 89 VAL A N 1
ATOM 678 C CA . VAL A 1 89 ? -11.339 -14.460 29.941 1.00 22.08 89 VAL A CA 1
ATOM 679 C C . VAL A 1 89 ? -12.184 -14.875 28.743 1.00 22.08 89 VAL A C 1
ATOM 681 O O . VAL A 1 89 ? -12.999 -14.109 28.235 1.00 22.08 89 VAL A O 1
ATOM 684 N N . SER A 1 90 ? -11.970 -16.103 28.278 1.00 22.69 90 SER A N 1
ATOM 685 C CA . SER A 1 90 ? -12.877 -16.752 27.336 1.00 22.69 90 SER A CA 1
ATOM 686 C C . SER A 1 90 ? -14.191 -17.057 28.053 1.00 22.69 90 SER A C 1
ATOM 688 O O . SER A 1 90 ? -14.296 -18.067 28.748 1.00 22.69 90 SER A O 1
ATOM 690 N N . VAL A 1 91 ? -15.201 -16.197 27.894 1.00 22.84 91 VAL A N 1
ATOM 691 C CA . VAL A 1 91 ? -16.568 -16.495 28.347 1.00 22.84 91 VAL A CA 1
ATOM 692 C C . VAL A 1 91 ? -17.194 -17.499 27.378 1.00 22.84 91 VAL A C 1
ATOM 694 O O . VAL A 1 91 ? -17.958 -17.144 26.485 1.00 22.84 91 VAL A O 1
ATOM 697 N N . PHE A 1 92 ? -16.854 -18.774 27.558 1.00 23.48 92 PHE A N 1
ATOM 698 C CA . PHE A 1 92 ? -17.722 -19.866 27.132 1.00 23.48 92 PHE A CA 1
ATOM 699 C C . PHE A 1 92 ? -18.743 -20.144 28.236 1.00 23.48 92 PHE A C 1
ATOM 701 O O . PHE A 1 92 ? -18.443 -20.045 29.426 1.00 23.48 92 PHE A O 1
ATOM 708 N N . ALA A 1 93 ? -19.970 -20.465 27.835 1.00 29.05 93 ALA A N 1
ATOM 709 C CA . ALA A 1 93 ? -21.045 -20.742 28.770 1.00 29.05 93 ALA A CA 1
ATOM 710 C C . ALA A 1 93 ? -20.765 -22.027 29.571 1.00 29.05 93 ALA A C 1
ATOM 712 O O . ALA A 1 93 ? -20.692 -23.112 29.000 1.00 29.05 93 ALA A O 1
ATOM 713 N N . GLY A 1 94 ? -20.704 -21.901 30.900 1.00 24.91 94 GLY A N 1
ATOM 714 C CA . GLY A 1 94 ? -20.843 -23.020 31.832 1.00 24.91 94 GLY A CA 1
ATOM 715 C C . GLY A 1 94 ? -19.574 -23.475 32.567 1.00 24.91 94 GLY A C 1
ATOM 716 O O . GLY A 1 94 ? -18.624 -23.955 31.965 1.00 24.91 94 GLY A O 1
ATOM 717 N N . HIS A 1 95 ? -19.695 -23.474 33.899 1.00 23.94 95 HIS A N 1
ATOM 718 C CA . HIS A 1 95 ? -18.939 -24.258 34.887 1.00 23.94 95 HIS A CA 1
ATOM 719 C C . HIS A 1 95 ? -17.474 -23.879 35.186 1.00 23.94 95 HIS A C 1
ATOM 721 O O . HIS A 1 95 ? -16.566 -23.950 34.365 1.00 23.94 95 HIS A O 1
ATOM 727 N N . THR A 1 96 ? -17.248 -23.553 36.460 1.00 23.14 96 THR A N 1
ATOM 728 C CA . THR A 1 96 ? -15.956 -23.258 37.084 1.00 23.14 96 THR A CA 1
ATOM 729 C C . THR A 1 96 ? -15.334 -24.498 37.735 1.00 23.14 96 THR A C 1
ATOM 731 O O . THR A 1 96 ? -16.020 -25.279 38.393 1.00 23.14 96 THR A O 1
ATOM 734 N N . ARG A 1 97 ? -14.003 -24.626 37.656 1.00 22.17 97 ARG A N 1
ATOM 735 C CA . ARG A 1 97 ? -13.183 -25.367 38.633 1.00 22.17 97 ARG A CA 1
ATOM 736 C C . ARG A 1 97 ? -11.846 -24.656 38.842 1.00 22.17 97 ARG A C 1
ATOM 738 O O . ARG A 1 97 ? -11.175 -24.297 37.880 1.00 22.17 97 ARG A O 1
ATOM 745 N N . GLU A 1 98 ? -11.473 -24.457 40.102 1.00 23.22 98 GLU A N 1
ATOM 746 C CA . GLU A 1 98 ? -10.178 -23.894 40.498 1.00 23.22 98 GLU A CA 1
ATOM 747 C C . GLU A 1 98 ? -9.080 -24.960 40.570 1.00 23.22 98 GLU A C 1
ATOM 749 O O . GLU A 1 98 ? -9.340 -26.117 40.898 1.00 23.22 98 GLU A O 1
ATOM 754 N N . LEU A 1 99 ? -7.829 -24.531 40.379 1.00 21.80 99 LEU A N 1
ATOM 755 C CA . LEU A 1 99 ? -6.635 -25.224 40.868 1.00 21.80 99 LEU A CA 1
ATOM 756 C C . LEU A 1 99 ? -5.535 -24.188 41.156 1.00 21.80 99 LEU A C 1
ATOM 758 O O . LEU A 1 99 ? -5.079 -23.479 40.260 1.00 21.80 99 LEU A O 1
ATOM 762 N N . ARG A 1 100 ? -5.127 -24.077 42.427 1.00 21.52 100 ARG A N 1
ATOM 763 C CA . ARG A 1 100 ? -4.037 -23.196 42.887 1.00 21.52 100 ARG A CA 1
ATOM 764 C C . ARG A 1 100 ? -2.686 -23.915 42.829 1.00 21.52 100 ARG A C 1
ATOM 766 O O . ARG A 1 100 ? -2.592 -25.059 43.266 1.00 21.52 100 ARG A O 1
ATOM 773 N N . ARG A 1 101 ? -1.620 -23.190 42.471 1.00 23.09 101 ARG A N 1
ATOM 774 C CA . ARG A 1 101 ? -0.259 -23.399 43.006 1.00 23.09 101 ARG A CA 1
ATOM 775 C C . ARG A 1 101 ? 0.429 -22.050 43.243 1.00 23.09 101 ARG A C 1
ATOM 777 O O . ARG A 1 101 ? 0.109 -21.069 42.580 1.00 23.09 101 ARG A O 1
ATOM 784 N N . SER A 1 102 ? 1.327 -22.023 44.226 1.00 22.14 102 SER A N 1
ATOM 785 C CA . SER A 1 102 ? 2.043 -20.851 44.749 1.00 22.14 102 SER A CA 1
ATOM 786 C C . SER A 1 102 ? 3.540 -21.160 44.837 1.00 22.14 102 SER A C 1
ATOM 788 O O . SER A 1 102 ? 3.875 -22.293 45.176 1.00 22.14 102 SER A O 1
ATOM 790 N N . CYS A 1 103 ? 4.400 -20.161 44.602 1.00 24.11 103 CYS A N 1
ATOM 791 C CA . CYS A 1 103 ? 5.815 -20.123 45.006 1.00 24.11 103 CYS A CA 1
ATOM 792 C C . CYS A 1 103 ? 6.224 -18.668 45.350 1.00 24.11 103 CYS A C 1
ATOM 794 O O . CYS A 1 103 ? 5.646 -17.722 44.815 1.00 24.11 103 CYS A O 1
ATOM 796 N N . HIS A 1 104 ? 7.206 -18.497 46.244 1.00 24.42 104 HIS A N 1
ATOM 797 C CA . HIS A 1 104 ? 7.589 -17.235 46.914 1.00 24.42 104 HIS A CA 1
ATOM 798 C C . HIS A 1 104 ? 9.084 -16.873 46.734 1.00 24.42 104 HIS A C 1
ATOM 800 O O . HIS A 1 104 ? 9.895 -17.766 46.512 1.00 24.42 104 HIS A O 1
ATOM 806 N N . GLY A 1 105 ? 9.427 -15.598 47.004 1.00 25.11 105 GLY A N 1
ATOM 807 C CA . GLY A 1 105 ? 10.755 -15.125 47.468 1.00 25.11 105 GLY A CA 1
ATOM 808 C C . GLY A 1 105 ? 11.734 -14.592 46.400 1.00 25.11 105 GLY A C 1
ATOM 809 O O . GLY A 1 105 ? 11.648 -15.006 45.250 1.00 25.11 105 GLY A O 1
ATOM 810 N N . ALA A 1 106 ? 12.697 -13.699 46.700 1.00 25.47 106 ALA A N 1
ATOM 811 C CA . ALA A 1 106 ? 12.954 -12.843 47.886 1.00 25.47 106 ALA A CA 1
ATOM 812 C C . ALA A 1 106 ? 14.044 -11.759 47.572 1.00 25.47 106 ALA A C 1
ATOM 814 O O . ALA A 1 106 ? 14.607 -11.771 46.478 1.00 25.47 106 ALA A O 1
ATOM 815 N N . THR A 1 107 ? 14.338 -10.844 48.513 1.00 23.70 107 THR A N 1
ATOM 816 C CA . THR A 1 107 ? 15.326 -9.719 48.463 1.00 23.70 107 THR A CA 1
ATOM 817 C C . THR A 1 107 ? 16.706 -10.072 49.122 1.00 23.70 107 THR A C 1
ATOM 819 O O . THR A 1 107 ? 16.908 -11.251 49.396 1.00 23.70 107 THR A O 1
ATOM 822 N N . GLU A 1 108 ? 17.741 -9.232 49.395 1.00 25.23 108 GLU A N 1
ATOM 823 C CA . GLU A 1 108 ? 17.964 -7.753 49.467 1.00 25.23 108 GLU A CA 1
ATOM 824 C C . GLU A 1 108 ? 19.480 -7.332 49.391 1.00 25.23 108 GLU A C 1
ATOM 826 O O . GLU A 1 108 ? 20.333 -8.189 49.177 1.00 25.23 108 GLU A O 1
ATOM 831 N N . LEU A 1 109 ? 19.803 -6.041 49.663 1.00 24.88 109 LEU A N 1
ATOM 832 C CA . LEU A 1 109 ? 21.139 -5.383 49.859 1.00 24.88 109 LEU A CA 1
ATOM 833 C C . LEU A 1 109 ? 22.023 -5.158 48.595 1.00 24.88 109 LEU A C 1
ATOM 835 O O . LEU A 1 109 ? 21.860 -5.870 47.613 1.00 24.88 109 LEU A O 1
ATOM 839 N N . VAL A 1 110 ? 22.917 -4.151 48.420 1.00 24.27 110 VAL A N 1
ATOM 840 C CA . VAL A 1 110 ? 23.602 -3.061 49.201 1.00 24.27 110 VAL A CA 1
ATOM 841 C C . VAL A 1 110 ? 25.081 -3.316 49.599 1.00 24.27 110 VAL A C 1
ATOM 843 O O . VAL A 1 110 ? 25.388 -4.292 50.271 1.00 24.27 110 VAL A O 1
ATOM 846 N N . GLY A 1 111 ? 25.985 -2.372 49.254 1.00 23.22 111 GLY A N 1
ATOM 847 C CA . GLY A 1 111 ? 27.392 -2.275 49.717 1.00 23.22 111 GLY A CA 1
ATOM 848 C C . GLY A 1 111 ? 28.135 -1.020 49.184 1.00 23.22 111 GLY A C 1
ATOM 849 O O . GLY A 1 111 ? 27.859 -0.584 48.069 1.00 23.22 111 GLY A O 1
ATOM 850 N N . THR A 1 112 ? 29.038 -0.401 49.968 1.00 24.19 112 THR A N 1
ATOM 851 C CA . THR A 1 112 ? 29.522 1.001 49.779 1.00 24.19 112 THR A CA 1
ATOM 852 C C . THR A 1 112 ? 31.014 1.261 50.100 1.00 24.19 112 THR A C 1
ATOM 854 O O . THR A 1 112 ? 31.533 0.668 51.040 1.00 24.19 112 THR A O 1
ATOM 857 N N . GLY A 1 113 ? 31.636 2.274 49.459 1.00 21.84 113 GLY A N 1
ATOM 858 C CA . GLY A 1 113 ? 32.930 2.907 49.846 1.00 21.84 113 GLY A CA 1
ATOM 859 C C . GLY A 1 113 ? 34.199 2.278 49.222 1.00 21.84 113 GLY A C 1
ATOM 860 O O . GLY A 1 113 ? 34.163 1.116 48.851 1.00 21.84 113 GLY A O 1
ATOM 861 N N . SER A 1 114 ? 35.356 2.948 49.054 1.00 24.33 114 SER A N 1
ATOM 862 C CA . SER A 1 114 ? 35.821 4.306 49.434 1.00 24.33 114 SER A CA 1
ATOM 863 C C . SER A 1 114 ? 37.070 4.762 48.603 1.00 24.33 114 SER A C 1
ATOM 865 O O . SER A 1 114 ? 37.534 4.051 47.715 1.00 24.33 114 SER A O 1
ATOM 867 N N . ARG A 1 115 ? 37.601 5.975 48.855 1.00 25.02 115 ARG A N 1
ATOM 868 C CA . ARG A 1 115 ? 38.810 6.650 48.277 1.00 25.02 115 ARG A CA 1
ATOM 869 C C . ARG A 1 115 ? 39.486 7.477 49.412 1.00 25.02 115 ARG A C 1
ATOM 871 O O . ARG A 1 115 ? 38.830 7.590 50.449 1.00 25.02 115 ARG A O 1
ATOM 878 N N . PRO A 1 116 ? 40.654 8.167 49.269 1.00 37.91 116 PRO A N 1
ATOM 879 C CA . PRO A 1 116 ? 41.700 8.190 48.219 1.00 37.91 116 PRO A CA 1
ATOM 880 C C . PRO A 1 116 ? 43.155 8.045 48.775 1.00 37.91 116 PRO A C 1
ATOM 882 O O . PRO A 1 116 ? 43.361 7.972 49.984 1.00 37.91 116 PRO A O 1
ATOM 885 N N . ARG A 1 117 ? 44.189 8.148 47.916 1.00 26.20 117 ARG A N 1
ATOM 886 C CA . ARG A 1 117 ? 45.479 8.811 48.246 1.00 26.20 117 ARG A CA 1
ATOM 887 C C . ARG A 1 117 ? 46.231 9.255 46.981 1.00 26.20 117 ARG A C 1
ATOM 889 O O . ARG A 1 117 ? 46.027 8.687 45.914 1.00 26.20 117 ARG A O 1
ATOM 896 N N . GLN A 1 118 ? 47.055 10.294 47.111 1.00 25.58 118 GLN A N 1
ATOM 897 C CA . GLN A 1 118 ? 47.746 11.005 46.028 1.00 25.58 118 GLN A CA 1
ATOM 898 C C . GLN A 1 118 ? 49.250 11.061 46.332 1.00 25.58 118 GLN A C 1
ATOM 900 O O . GLN A 1 118 ? 49.625 11.281 47.481 1.00 25.58 118 GLN A O 1
ATOM 905 N N . LEU A 1 119 ? 50.093 10.890 45.312 1.00 27.50 119 LEU A N 1
ATOM 906 C CA . LEU A 1 119 ? 51.540 11.121 45.365 1.00 27.50 119 LEU A CA 1
ATOM 907 C C . LEU A 1 119 ? 52.015 11.539 43.967 1.00 27.50 119 LEU A C 1
ATOM 909 O O . LEU A 1 119 ? 51.526 11.015 42.968 1.00 27.50 119 LEU A O 1
ATOM 913 N N . VAL A 1 120 ? 52.918 12.517 43.911 1.00 28.42 120 VAL A N 1
ATOM 914 C CA . VAL A 1 120 ? 53.442 13.124 42.678 1.00 28.42 120 VAL A CA 1
ATOM 915 C C . VAL A 1 120 ? 54.920 12.771 42.547 1.00 28.42 120 VAL A C 1
ATOM 917 O O . VAL A 1 120 ? 55.660 12.901 43.519 1.00 28.42 120 VAL A O 1
ATOM 920 N N . ALA A 1 121 ? 55.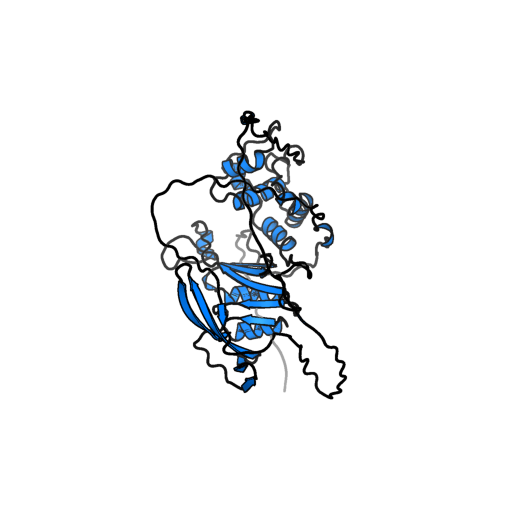346 12.377 41.348 1.00 27.55 121 ALA A N 1
ATOM 921 C CA . ALA A 1 121 ? 56.739 12.408 40.912 1.00 27.55 121 ALA A CA 1
ATOM 922 C C . ALA A 1 121 ? 56.788 12.595 39.384 1.00 27.55 121 ALA A C 1
ATOM 924 O O . ALA A 1 121 ? 55.885 12.166 38.668 1.00 27.55 121 ALA A O 1
ATOM 925 N N . GLU A 1 122 ? 57.821 13.283 38.913 1.00 29.17 122 GLU A N 1
ATOM 926 C CA . GLU A 1 122 ? 57.958 13.854 37.568 1.00 29.17 122 GLU A CA 1
ATOM 927 C C . GLU A 1 122 ? 58.954 13.039 36.718 1.00 29.17 122 GLU A C 1
ATOM 929 O O . GLU A 1 122 ? 59.932 12.525 37.262 1.00 29.17 122 GLU A O 1
ATOM 934 N N . GLY A 1 123 ? 58.750 12.915 35.396 1.00 26.83 123 GLY A N 1
ATOM 935 C CA . GLY A 1 123 ? 59.761 12.280 34.535 1.00 26.83 123 GLY A CA 1
ATOM 936 C C . GLY A 1 123 ? 59.384 11.952 33.079 1.00 26.83 123 GLY A C 1
ATOM 937 O O . GLY A 1 123 ? 58.525 11.115 32.829 1.00 26.83 123 GLY A O 1
ATOM 938 N N . ALA A 1 124 ? 60.187 12.504 32.157 1.00 30.59 124 ALA A N 1
ATOM 939 C CA . ALA A 1 124 ? 60.448 12.066 30.770 1.00 30.59 124 ALA A CA 1
ATOM 940 C C . ALA A 1 124 ? 59.372 12.311 29.665 1.00 30.59 124 ALA A C 1
ATOM 942 O O . ALA A 1 124 ? 58.175 12.363 29.943 1.00 30.59 124 ALA A O 1
ATOM 943 N N . PRO A 1 125 ? 59.798 12.529 28.394 1.00 33.47 125 PRO A N 1
ATOM 944 C CA . PRO A 1 125 ? 58.968 13.159 27.359 1.00 33.47 125 PRO A CA 1
ATOM 945 C C . PRO A 1 125 ? 58.108 12.194 26.524 1.00 33.47 125 PRO A C 1
ATOM 947 O O . PRO A 1 125 ? 58.415 11.015 26.359 1.00 33.47 125 PRO A O 1
ATOM 950 N N . LEU A 1 126 ? 57.049 12.748 25.925 1.00 29.86 126 LEU A N 1
ATOM 951 C CA . LEU A 1 126 ? 56.099 12.037 25.065 1.00 29.86 126 LEU A CA 1
ATOM 952 C C . LEU A 1 126 ? 56.739 11.589 23.731 1.00 29.86 126 LEU A C 1
ATOM 954 O O . LEU A 1 126 ? 57.334 12.423 23.043 1.00 29.86 126 LEU A O 1
ATOM 958 N N . PRO A 1 127 ? 56.561 10.326 23.292 1.00 36.62 127 PRO A N 1
ATOM 959 C CA . PRO A 1 127 ? 56.907 9.920 21.934 1.00 36.62 127 PRO A CA 1
ATOM 960 C C . PRO A 1 127 ? 55.931 10.549 20.930 1.00 36.62 127 PRO A C 1
ATOM 962 O O . PRO A 1 127 ? 54.714 10.519 21.118 1.00 36.62 127 PRO A O 1
ATOM 965 N N . GLY A 1 128 ? 56.468 11.118 19.848 1.00 38.31 128 GLY A N 1
ATOM 966 C CA . GLY A 1 128 ? 55.681 11.838 18.847 1.00 38.31 128 GLY A CA 1
ATOM 967 C C . GLY A 1 128 ? 54.598 10.969 18.203 1.00 38.31 128 GLY A C 1
ATOM 968 O O . GLY A 1 128 ? 54.880 9.899 17.660 1.00 38.31 128 GLY A O 1
ATOM 969 N N . HIS A 1 129 ? 53.355 11.453 18.223 1.00 34.84 129 HIS A N 1
ATOM 970 C CA . HIS A 1 129 ? 52.237 10.796 17.555 1.00 34.84 129 HIS A CA 1
ATOM 971 C C . HIS A 1 129 ? 52.452 10.787 16.037 1.00 34.84 129 HIS A C 1
ATOM 973 O O . HIS A 1 129 ? 52.209 11.780 15.351 1.00 34.84 129 HIS A O 1
ATOM 979 N N . CYS A 1 130 ? 52.867 9.639 15.502 1.00 35.88 130 CYS A N 1
ATOM 980 C CA . CYS A 1 130 ? 52.798 9.378 14.073 1.00 35.88 130 CYS A CA 1
ATOM 981 C C . CYS A 1 130 ? 51.324 9.369 13.653 1.00 35.88 130 CYS A C 1
ATOM 983 O O . CYS A 1 130 ? 50.605 8.401 13.906 1.00 35.88 130 CYS A O 1
ATOM 985 N N . VAL A 1 131 ? 50.872 10.447 13.010 1.00 40.19 131 VAL A N 1
ATOM 986 C CA . VAL A 1 131 ? 49.574 10.481 12.331 1.00 40.19 131 VAL A CA 1
ATOM 987 C C . VAL A 1 131 ? 49.673 9.556 11.121 1.00 40.19 131 VAL A C 1
ATOM 989 O O . VAL A 1 131 ? 50.103 9.961 10.041 1.00 40.19 131 VAL A O 1
ATOM 992 N N . LEU A 1 132 ? 49.307 8.288 11.313 1.00 45.47 132 LEU A N 1
ATOM 993 C CA . LEU A 1 132 ? 49.109 7.368 10.201 1.00 45.47 132 LEU A CA 1
ATOM 994 C C . LEU A 1 132 ? 48.013 7.942 9.286 1.00 45.47 132 LEU A C 1
ATOM 996 O O . LEU A 1 132 ? 46.987 8.410 9.792 1.00 45.47 132 LEU A O 1
ATOM 1000 N N . PRO A 1 133 ? 48.195 7.920 7.953 1.00 48.88 133 PRO A N 1
ATOM 1001 C CA . PRO A 1 133 ? 47.149 8.349 7.037 1.00 48.88 133 PRO A CA 1
ATOM 1002 C C . PRO A 1 133 ? 45.899 7.491 7.256 1.00 48.88 133 PRO A C 1
ATOM 1004 O O . PRO A 1 133 ? 45.992 6.279 7.457 1.00 48.88 133 PRO A O 1
ATOM 1007 N N . SER A 1 134 ? 44.721 8.122 7.217 1.00 49.59 134 SER A N 1
ATOM 1008 C CA . SER A 1 134 ? 43.450 7.402 7.352 1.00 49.59 134 SER A CA 1
ATOM 1009 C C . SER A 1 134 ? 43.374 6.273 6.316 1.00 49.59 134 SER A C 1
ATOM 1011 O O . SER A 1 134 ? 43.657 6.527 5.141 1.00 49.59 134 SER A O 1
ATOM 1013 N N . PRO A 1 135 ? 43.005 5.039 6.707 1.00 50.22 135 PRO A N 1
ATOM 1014 C CA . PRO A 1 135 ? 42.998 3.916 5.783 1.00 50.22 135 PRO A CA 1
ATOM 1015 C C . PRO A 1 135 ? 41.980 4.164 4.667 1.00 50.22 135 PRO A C 1
ATOM 1017 O O . PRO A 1 135 ? 40.774 4.243 4.907 1.00 50.22 135 PRO A O 1
ATOM 1020 N N . LEU A 1 136 ? 42.471 4.262 3.429 1.00 54.88 136 LEU A N 1
ATOM 1021 C CA . LEU A 1 136 ? 41.644 4.300 2.225 1.00 54.88 136 LEU A CA 1
ATOM 1022 C C . LEU A 1 136 ? 41.002 2.923 2.011 1.00 54.88 136 LEU A C 1
ATOM 1024 O O . LEU A 1 136 ? 41.517 2.073 1.287 1.00 54.88 136 LEU A O 1
ATOM 1028 N N . ALA A 1 137 ? 39.869 2.697 2.674 1.00 46.06 137 ALA A N 1
ATOM 1029 C CA . ALA A 1 137 ? 39.076 1.486 2.527 1.00 46.06 137 ALA A CA 1
ATOM 1030 C C . ALA A 1 137 ? 38.362 1.466 1.162 1.00 46.06 137 ALA A C 1
ATOM 1032 O O . ALA A 1 137 ? 37.257 1.988 1.003 1.00 46.06 137 ALA A O 1
ATOM 1033 N N . THR A 1 138 ? 38.988 0.840 0.166 1.00 44.31 138 THR A N 1
ATOM 1034 C CA . THR A 1 138 ? 38.360 0.580 -1.136 1.00 44.31 138 THR A CA 1
ATOM 1035 C C . THR A 1 138 ? 37.358 -0.567 -1.014 1.00 44.31 138 THR A C 1
ATOM 1037 O O . THR A 1 138 ? 37.738 -1.735 -0.957 1.00 44.31 138 THR A O 1
ATOM 1040 N N . ILE A 1 139 ? 36.061 -0.249 -1.004 1.00 53.47 139 ILE A N 1
ATOM 1041 C CA . ILE A 1 139 ? 34.993 -1.258 -1.051 1.00 53.47 139 ILE A CA 1
ATOM 1042 C C . ILE A 1 139 ? 34.785 -1.702 -2.505 1.00 53.47 139 ILE A C 1
ATOM 1044 O O . ILE A 1 139 ? 34.019 -1.095 -3.258 1.00 53.47 139 ILE A O 1
ATOM 1048 N N . THR A 1 140 ? 35.444 -2.788 -2.902 1.00 54.62 140 THR A N 1
ATOM 1049 C CA . THR A 1 140 ? 35.220 -3.427 -4.206 1.00 54.62 140 THR A CA 1
ATOM 1050 C C . THR A 1 140 ? 33.863 -4.133 -4.215 1.00 54.62 140 THR A C 1
ATOM 1052 O O . THR A 1 140 ? 33.689 -5.172 -3.582 1.00 54.62 140 THR A O 1
ATOM 1055 N N . ARG A 1 141 ? 32.882 -3.585 -4.944 1.00 60.59 141 ARG A N 1
ATOM 1056 C CA . ARG A 1 141 ? 31.582 -4.235 -5.183 1.00 60.59 141 ARG A CA 1
ATOM 1057 C C . ARG A 1 141 ? 31.565 -4.930 -6.541 1.00 60.59 141 ARG A C 1
ATOM 1059 O O . ARG A 1 141 ? 31.461 -4.270 -7.571 1.00 60.59 141 ARG A O 1
ATOM 1066 N N . THR A 1 142 ? 31.586 -6.259 -6.532 1.00 65.00 142 THR A N 1
ATOM 1067 C CA . THR A 1 142 ? 31.267 -7.070 -7.714 1.00 65.00 142 THR A CA 1
ATOM 1068 C C . THR A 1 142 ? 29.756 -7.075 -7.919 1.00 65.00 142 THR A C 1
ATOM 1070 O O . THR A 1 142 ? 29.013 -7.453 -7.016 1.00 65.00 142 THR A O 1
ATOM 1073 N N . VAL A 1 143 ? 29.292 -6.655 -9.097 1.00 64.62 143 VAL A N 1
ATOM 1074 C CA . VAL A 1 143 ? 27.864 -6.607 -9.437 1.00 64.62 143 VAL A CA 1
ATOM 1075 C C . VAL A 1 143 ? 27.584 -7.557 -10.597 1.00 64.62 143 VAL A C 1
ATOM 1077 O O . VAL A 1 143 ? 28.008 -7.311 -11.724 1.00 64.62 143 VAL A O 1
ATOM 1080 N N . THR A 1 144 ? 26.844 -8.632 -10.332 1.00 71.81 144 THR A N 1
ATOM 1081 C CA . THR A 1 144 ? 26.387 -9.558 -11.375 1.00 71.81 144 THR A CA 1
ATOM 1082 C C . THR A 1 144 ? 25.199 -8.950 -12.115 1.00 71.81 144 THR A C 1
ATOM 1084 O O . THR A 1 144 ? 24.174 -8.636 -11.512 1.00 71.81 144 THR A O 1
ATOM 1087 N N . VAL A 1 145 ? 25.318 -8.790 -13.434 1.00 78.62 145 VAL A N 1
ATOM 1088 C CA . VAL A 1 145 ? 24.277 -8.192 -14.285 1.00 78.62 145 VAL A CA 1
ATOM 1089 C C . VAL A 1 145 ? 23.938 -9.096 -15.464 1.00 78.62 145 VAL A C 1
ATOM 1091 O O . VAL A 1 145 ? 24.761 -9.889 -15.918 1.00 78.62 145 VAL A O 1
ATOM 1094 N N . ALA A 1 146 ? 22.717 -8.973 -15.985 1.00 79.69 146 ALA A N 1
ATOM 1095 C CA . ALA A 1 146 ? 22.300 -9.716 -17.169 1.00 79.69 146 ALA A CA 1
ATOM 1096 C C . ALA A 1 146 ? 23.108 -9.297 -18.415 1.00 79.69 146 ALA A C 1
ATOM 1098 O O . ALA A 1 146 ? 23.477 -8.136 -18.576 1.00 79.69 146 ALA A O 1
ATOM 1099 N N . ALA A 1 147 ? 23.358 -10.231 -19.333 1.00 79.25 147 ALA A N 1
ATOM 1100 C CA . ALA A 1 147 ? 24.192 -9.969 -20.503 1.00 79.25 147 ALA A CA 1
ATOM 1101 C C . ALA A 1 147 ? 23.540 -9.022 -21.539 1.00 79.25 147 ALA A C 1
ATOM 1103 O O . ALA A 1 147 ? 22.317 -8.973 -21.724 1.00 79.25 147 ALA A O 1
ATOM 1104 N N . GLY A 1 148 ? 24.386 -8.303 -22.283 1.00 85.50 148 GLY A N 1
ATOM 1105 C CA . GLY A 1 148 ? 24.000 -7.537 -23.472 1.00 85.50 148 GLY A CA 1
ATOM 1106 C C . GLY A 1 148 ? 22.900 -6.500 -23.218 1.00 85.50 148 GLY A C 1
ATOM 1107 O O . GLY A 1 148 ? 23.009 -5.651 -22.337 1.00 85.50 148 GLY A O 1
ATOM 1108 N N . ARG A 1 149 ? 21.814 -6.558 -24.004 1.00 86.75 149 ARG A N 1
ATOM 1109 C CA . ARG A 1 149 ? 20.709 -5.575 -23.949 1.00 86.75 149 ARG A CA 1
ATOM 1110 C C . ARG A 1 149 ? 19.908 -5.599 -22.637 1.00 86.75 149 ARG A C 1
ATOM 1112 O O . ARG A 1 149 ? 19.092 -4.704 -22.438 1.00 86.75 149 ARG A O 1
ATOM 1119 N N . PHE A 1 150 ? 20.134 -6.579 -21.760 1.00 86.81 150 PHE A N 1
ATOM 1120 C CA . PHE A 1 150 ? 19.501 -6.667 -20.441 1.00 86.81 150 PHE A CA 1
ATOM 1121 C C . PHE A 1 150 ? 20.360 -6.111 -19.293 1.00 86.81 150 PHE A C 1
ATOM 1123 O O . PHE A 1 150 ? 19.832 -5.968 -18.193 1.00 86.81 150 PHE A O 1
ATOM 1130 N N . ALA A 1 151 ? 21.629 -5.746 -19.531 1.00 84.31 151 ALA A N 1
ATOM 1131 C CA . ALA A 1 151 ? 22.521 -5.212 -18.492 1.00 84.31 151 ALA A CA 1
ATOM 1132 C C . ALA A 1 151 ? 21.950 -3.994 -17.726 1.00 84.31 151 ALA A C 1
ATOM 1134 O O . ALA A 1 151 ? 22.112 -3.952 -16.507 1.00 84.31 151 ALA A O 1
ATOM 1135 N N . PRO A 1 152 ? 21.197 -3.060 -18.355 1.00 81.88 152 PRO A N 1
ATOM 1136 C CA . PRO A 1 152 ? 20.476 -1.977 -17.663 1.00 81.88 152 PRO A CA 1
ATOM 1137 C C . PRO A 1 152 ? 19.264 -2.428 -16.816 1.00 81.88 152 PRO A C 1
ATOM 1139 O O . PRO A 1 152 ? 18.223 -1.775 -16.829 1.00 81.88 152 PRO A O 1
ATOM 1142 N N . GLY A 1 153 ? 19.351 -3.570 -16.131 1.00 78.44 153 GLY A N 1
ATOM 1143 C CA . GLY A 1 153 ? 18.275 -4.148 -15.318 1.00 78.44 153 GLY A CA 1
ATOM 1144 C C . GLY A 1 153 ? 18.569 -4.233 -13.818 1.00 78.44 153 GLY A C 1
ATOM 1145 O O . GLY A 1 153 ? 17.691 -4.629 -13.067 1.00 78.44 153 GLY A O 1
ATOM 1146 N N . HIS A 1 154 ? 19.775 -3.901 -13.359 1.00 80.56 154 HIS A N 1
ATOM 1147 C CA . HIS A 1 154 ? 20.157 -4.090 -11.957 1.00 80.56 154 HIS A CA 1
ATOM 1148 C C . HIS A 1 154 ? 19.913 -2.828 -11.108 1.00 80.56 154 HIS A C 1
ATOM 1150 O O . HIS A 1 154 ? 20.355 -1.740 -11.473 1.00 80.56 154 HIS A O 1
ATOM 1156 N N . LEU A 1 155 ? 19.254 -2.978 -9.953 1.00 81.12 155 LEU A N 1
ATOM 1157 C CA . LEU A 1 155 ? 18.947 -1.904 -8.991 1.00 81.12 155 LEU A CA 1
ATOM 1158 C C . LEU A 1 155 ? 19.546 -2.150 -7.593 1.00 81.12 155 LEU A C 1
ATOM 1160 O O . LEU A 1 155 ? 18.969 -1.773 -6.573 1.00 81.12 155 LEU A O 1
ATOM 1164 N N . GLY A 1 156 ? 20.716 -2.791 -7.527 1.00 81.50 156 GLY A N 1
ATOM 1165 C CA . GLY A 1 156 ? 21.316 -3.171 -6.245 1.00 81.50 156 GLY A CA 1
ATOM 1166 C C . GLY A 1 156 ? 20.467 -4.231 -5.546 1.00 81.50 156 GLY A C 1
ATOM 1167 O O . GLY A 1 156 ? 19.841 -5.057 -6.213 1.00 81.50 156 GLY A O 1
ATOM 1168 N N . GLU A 1 157 ? 20.376 -4.140 -4.220 1.00 81.00 157 GLU A N 1
ATOM 1169 C CA . GLU A 1 157 ? 19.560 -5.022 -3.368 1.00 81.00 157 GLU A CA 1
ATOM 1170 C C . GLU A 1 157 ? 18.080 -5.098 -3.782 1.00 81.00 157 GLU A C 1
ATOM 1172 O O . GLU A 1 157 ? 17.421 -6.109 -3.552 1.00 81.00 157 GLU A O 1
ATOM 1177 N N . LEU A 1 158 ? 17.535 -4.074 -4.457 1.00 83.12 158 LEU A N 1
ATOM 1178 C CA . LEU A 1 158 ? 16.156 -4.133 -4.953 1.00 83.12 158 LEU A CA 1
ATOM 1179 C C . LEU A 1 158 ? 15.965 -5.249 -5.998 1.00 83.12 158 LEU A C 1
ATOM 1181 O O . LEU A 1 158 ? 14.866 -5.778 -6.124 1.00 83.12 158 LEU A O 1
ATOM 1185 N N . THR A 1 159 ? 17.030 -5.659 -6.694 1.00 85.25 159 THR A N 1
ATOM 1186 C CA . THR A 1 159 ? 17.016 -6.811 -7.616 1.00 85.25 159 THR A CA 1
ATOM 1187 C C . THR A 1 159 ? 16.892 -8.150 -6.878 1.00 85.25 159 THR A C 1
ATOM 1189 O O . THR A 1 159 ? 16.444 -9.117 -7.479 1.00 85.25 159 THR A O 1
ATOM 1192 N N . ALA A 1 160 ? 17.233 -8.226 -5.585 1.00 85.88 160 ALA A N 1
ATOM 1193 C CA . ALA A 1 160 ? 17.005 -9.426 -4.773 1.00 85.88 160 ALA A CA 1
ATOM 1194 C C . ALA A 1 160 ? 15.527 -9.567 -4.357 1.00 85.88 160 ALA A C 1
ATOM 1196 O O . ALA A 1 160 ? 15.012 -10.676 -4.264 1.00 85.88 160 ALA A O 1
ATOM 1197 N N . ILE A 1 161 ? 14.829 -8.442 -4.157 1.00 88.00 161 ILE A N 1
ATOM 1198 C CA . ILE A 1 161 ? 13.377 -8.403 -3.889 1.00 88.00 161 ILE A CA 1
ATOM 1199 C C . ILE A 1 161 ? 12.578 -8.543 -5.196 1.00 88.00 161 ILE A C 1
ATOM 1201 O O . ILE A 1 161 ? 11.508 -9.147 -5.223 1.00 88.00 161 ILE A O 1
ATOM 1205 N N . VAL A 1 162 ? 13.104 -7.989 -6.292 1.00 93.06 162 VAL A N 1
ATOM 1206 C CA . VAL A 1 162 ? 12.506 -7.998 -7.633 1.00 93.06 162 VAL A CA 1
ATOM 1207 C C . VAL A 1 162 ? 13.458 -8.705 -8.612 1.00 93.06 162 VAL A C 1
ATOM 1209 O O . VAL A 1 162 ? 14.102 -8.036 -9.430 1.00 93.06 162 VAL A O 1
ATOM 1212 N N . PRO A 1 163 ? 13.588 -10.045 -8.533 1.00 91.94 163 PRO A N 1
ATOM 1213 C CA . PRO A 1 163 ? 14.492 -10.813 -9.388 1.00 91.94 163 PRO A CA 1
ATOM 1214 C C . PRO A 1 163 ? 14.033 -10.832 -10.852 1.00 91.94 163 PRO A C 1
ATOM 1216 O O . PRO A 1 163 ? 12.863 -10.581 -11.167 1.00 91.94 163 PRO A O 1
ATOM 1219 N N . PHE A 1 164 ? 14.961 -11.123 -11.769 1.00 92.38 164 PHE A N 1
ATOM 1220 C CA . PHE A 1 164 ? 14.701 -11.068 -13.213 1.00 92.38 164 PHE A CA 1
ATOM 1221 C C . PHE A 1 164 ? 13.596 -12.038 -13.640 1.00 92.38 164 PHE A C 1
ATOM 1223 O O . PHE A 1 164 ? 12.772 -11.700 -14.488 1.00 92.38 164 PHE A O 1
ATOM 1230 N N . GLU A 1 165 ? 13.558 -13.203 -13.004 1.00 93.44 165 GLU A N 1
ATOM 1231 C CA . GLU A 1 165 ? 12.628 -14.304 -13.235 1.00 93.44 165 GLU A CA 1
ATOM 1232 C C . GLU A 1 165 ? 11.194 -13.892 -12.871 1.00 93.44 165 GLU A C 1
ATOM 1234 O O . GLU A 1 165 ? 10.256 -14.172 -13.618 1.00 93.44 165 GLU A O 1
ATOM 1239 N N . LEU A 1 166 ? 11.025 -13.146 -11.770 1.00 95.56 166 LEU A N 1
ATOM 1240 C CA . LEU A 1 166 ? 9.736 -12.573 -11.371 1.00 95.56 166 LEU A CA 1
ATOM 1241 C C . LEU A 1 166 ? 9.262 -11.529 -12.391 1.00 95.56 166 LEU A C 1
ATOM 1243 O O . LEU A 1 166 ? 8.105 -11.552 -12.813 1.00 95.56 166 LEU A O 1
ATOM 1247 N N . VAL A 1 167 ? 10.154 -10.632 -12.825 1.00 96.25 167 VAL A N 1
ATOM 1248 C CA . VAL A 1 167 ? 9.817 -9.611 -13.830 1.00 96.25 167 VAL A CA 1
ATOM 1249 C C . VAL A 1 167 ? 9.461 -10.249 -15.177 1.00 96.25 167 VAL A C 1
ATOM 1251 O O . VAL A 1 167 ? 8.520 -9.797 -15.831 1.00 96.25 167 VAL A O 1
ATOM 1254 N N . ASP A 1 168 ? 10.157 -11.308 -15.589 1.00 95.75 168 ASP A N 1
ATOM 1255 C CA . ASP A 1 168 ? 9.852 -12.038 -16.822 1.00 95.75 168 ASP A CA 1
ATOM 1256 C C . ASP A 1 168 ? 8.523 -12.795 -16.749 1.00 95.75 168 ASP A C 1
ATOM 1258 O O . ASP A 1 168 ? 7.752 -12.746 -17.713 1.00 95.75 168 ASP A O 1
ATOM 1262 N N . ALA A 1 169 ? 8.225 -13.452 -15.622 1.00 97.38 169 ALA A N 1
ATOM 1263 C CA . ALA A 1 169 ? 6.943 -14.118 -15.398 1.00 97.38 169 ALA A CA 1
ATOM 1264 C C . ALA A 1 169 ? 5.785 -13.113 -15.509 1.00 97.38 169 ALA A C 1
ATOM 1266 O O . ALA A 1 169 ? 4.881 -13.290 -16.328 1.00 97.38 169 ALA A O 1
ATOM 1267 N N . VAL A 1 170 ? 5.889 -11.991 -14.790 1.00 97.81 170 VAL A N 1
ATOM 1268 C CA . VAL A 1 170 ? 4.921 -10.884 -14.819 1.00 97.81 170 VAL A CA 1
ATOM 1269 C C . VAL A 1 170 ? 4.750 -10.297 -16.228 1.00 97.81 170 VAL A C 1
ATOM 1271 O O . VAL A 1 170 ? 3.625 -10.061 -16.679 1.00 97.81 170 VAL A O 1
ATOM 1274 N N . LEU A 1 171 ? 5.842 -10.062 -16.964 1.00 97.62 171 LEU A N 1
ATOM 1275 C CA . LEU A 1 171 ? 5.778 -9.548 -18.338 1.00 97.62 171 LEU A CA 1
ATOM 1276 C C . LEU A 1 171 ? 5.162 -10.553 -19.319 1.00 97.62 171 LEU A C 1
ATOM 1278 O O . LEU A 1 171 ? 4.512 -10.135 -20.283 1.00 97.62 171 LEU A O 1
ATOM 1282 N N . SER A 1 172 ? 5.365 -11.850 -19.087 1.00 97.38 172 SER A N 1
ATOM 1283 C CA . SER A 1 172 ? 4.813 -12.932 -19.907 1.00 97.38 172 SER A CA 1
ATOM 1284 C C . SER A 1 172 ? 3.311 -13.084 -19.679 1.00 97.38 172 SER A C 1
ATOM 1286 O O . SER A 1 172 ? 2.547 -13.058 -20.645 1.00 97.38 172 SER A O 1
ATOM 1288 N N . GLU A 1 173 ? 2.876 -13.135 -18.416 1.00 97.06 173 GLU A N 1
ATOM 1289 C CA . GLU A 1 173 ? 1.463 -13.199 -18.021 1.00 97.06 173 GLU A CA 1
ATOM 1290 C C . GLU A 1 173 ? 0.672 -11.999 -18.564 1.00 97.06 173 GLU A C 1
ATOM 1292 O O . GLU A 1 173 ? -0.361 -12.156 -19.218 1.00 97.06 173 GLU A O 1
ATOM 1297 N N . THR A 1 174 ? 1.214 -10.790 -18.391 1.00 97.31 174 THR A N 1
ATOM 1298 C CA . THR A 1 174 ? 0.594 -9.548 -18.886 1.00 97.31 174 THR A CA 1
ATOM 1299 C C . THR A 1 174 ? 0.750 -9.336 -20.398 1.00 97.31 174 THR A C 1
ATOM 1301 O O . THR A 1 174 ? 0.165 -8.402 -20.948 1.00 97.31 174 THR A O 1
ATOM 1304 N N . ARG A 1 175 ? 1.492 -10.214 -21.094 1.00 96.31 175 ARG A N 1
ATOM 1305 C CA . ARG A 1 175 ? 1.763 -10.185 -22.547 1.00 96.31 175 ARG A CA 1
ATOM 1306 C C . ARG A 1 175 ? 2.471 -8.907 -23.029 1.00 96.31 175 ARG A C 1
ATOM 1308 O O . ARG A 1 175 ? 2.269 -8.455 -24.156 1.00 96.31 175 ARG A O 1
ATOM 1315 N N . VAL A 1 176 ? 3.332 -8.345 -22.180 1.00 96.00 176 VAL A N 1
ATOM 1316 C CA . VAL A 1 176 ? 4.084 -7.094 -22.410 1.00 96.00 176 VAL A CA 1
ATOM 1317 C C . VAL A 1 176 ? 5.542 -7.347 -22.862 1.00 96.00 176 VAL A C 1
ATOM 1319 O O . VAL A 1 176 ? 6.305 -6.414 -23.147 1.00 96.00 176 VAL A O 1
ATOM 1322 N N . VAL A 1 177 ? 5.946 -8.613 -23.015 1.00 94.25 177 VAL A N 1
ATOM 1323 C CA . VAL A 1 177 ? 7.227 -8.998 -23.640 1.00 94.25 177 VAL A CA 1
ATOM 1324 C C . VAL A 1 177 ? 7.338 -8.436 -25.069 1.00 94.25 177 VAL A C 1
ATOM 1326 O O . VAL A 1 177 ? 6.404 -8.484 -25.870 1.00 94.25 177 VAL A O 1
ATOM 1329 N N . GLN A 1 178 ? 8.507 -7.890 -25.414 1.00 92.75 178 GLN A N 1
ATOM 1330 C CA . GLN A 1 178 ? 8.781 -7.371 -26.757 1.00 92.75 178 GLN A CA 1
ATOM 1331 C C . GLN A 1 178 ? 8.772 -8.472 -27.837 1.00 92.75 178 GLN A C 1
ATOM 1333 O O . GLN A 1 178 ? 9.465 -9.474 -27.711 1.00 92.75 178 GLN A O 1
ATOM 1338 N N . ARG A 1 179 ? 8.085 -8.235 -28.968 1.00 91.31 179 ARG A N 1
ATOM 1339 C CA . ARG A 1 179 ? 8.086 -9.149 -30.137 1.00 91.31 179 ARG A CA 1
ATOM 1340 C C . ARG A 1 179 ? 9.443 -9.280 -30.843 1.00 91.31 179 ARG A C 1
ATOM 1342 O O . ARG A 1 179 ? 9.673 -10.243 -31.561 1.00 91.31 179 ARG A O 1
ATOM 1349 N N . ARG A 1 180 ? 10.313 -8.274 -30.716 1.00 91.50 180 ARG A N 1
ATOM 1350 C CA . ARG A 1 180 ? 11.691 -8.276 -31.230 1.00 91.50 180 ARG A CA 1
ATOM 1351 C C . ARG A 1 180 ? 12.590 -7.642 -30.179 1.00 91.50 180 ARG A C 1
ATOM 1353 O O . ARG A 1 180 ? 12.255 -6.571 -29.667 1.00 91.50 180 ARG A O 1
ATOM 1360 N N . LEU A 1 181 ? 13.721 -8.274 -29.876 1.00 91.81 181 LEU A N 1
ATOM 1361 C CA . LEU A 1 181 ? 14.713 -7.707 -28.967 1.00 91.81 181 LEU A CA 1
ATOM 1362 C C . LEU A 1 181 ? 15.374 -6.485 -29.627 1.00 91.81 181 LEU A C 1
ATOM 1364 O O . LEU A 1 181 ? 15.795 -6.535 -30.780 1.00 91.81 181 LEU A O 1
ATOM 1368 N N . ARG A 1 182 ? 15.406 -5.366 -28.903 1.00 91.06 182 ARG A N 1
ATOM 1369 C CA . ARG A 1 182 ? 16.022 -4.089 -29.298 1.00 91.06 182 ARG A CA 1
ATOM 1370 C C . ARG A 1 182 ? 16.694 -3.477 -28.064 1.00 91.06 182 ARG A C 1
ATOM 1372 O O . ARG A 1 182 ? 16.749 -4.103 -27.013 1.00 91.06 182 ARG A O 1
ATOM 1379 N N . ASP A 1 183 ? 17.189 -2.252 -28.184 1.00 92.44 183 ASP A N 1
ATOM 1380 C CA . ASP A 1 183 ? 17.919 -1.502 -27.149 1.00 92.44 183 ASP A CA 1
ATOM 1381 C C . ASP A 1 183 ? 17.189 -1.308 -25.818 1.00 92.44 183 ASP A C 1
ATOM 1383 O O . ASP A 1 183 ? 17.834 -1.129 -24.793 1.00 92.44 183 ASP A O 1
ATOM 1387 N N . LEU A 1 184 ? 15.856 -1.359 -25.819 1.00 94.81 184 LEU A N 1
ATOM 1388 C CA . LEU A 1 184 ? 15.033 -1.198 -24.621 1.00 94.81 184 LEU A CA 1
ATOM 1389 C C . LEU A 1 184 ? 14.070 -2.390 -24.471 1.00 94.81 184 LEU A C 1
ATOM 1391 O O . LEU A 1 184 ? 12.910 -2.284 -24.900 1.00 94.81 184 LEU A O 1
ATOM 1395 N N . PRO A 1 185 ? 14.522 -3.528 -23.907 1.00 95.25 185 PRO A N 1
ATOM 1396 C CA . PRO A 1 185 ? 13.654 -4.646 -23.539 1.00 95.25 185 PRO A CA 1
ATOM 1397 C C . PRO A 1 185 ? 12.622 -4.235 -22.481 1.00 95.25 185 PRO A C 1
ATOM 1399 O O . PRO A 1 185 ? 12.843 -3.308 -21.703 1.00 95.25 185 PRO A O 1
ATOM 1402 N N . SER A 1 186 ? 11.493 -4.941 -22.415 1.00 96.44 186 SER A N 1
ATOM 1403 C CA . SER A 1 186 ? 10.455 -4.658 -21.418 1.00 96.44 186 SER A CA 1
ATOM 1404 C C . SER A 1 186 ? 10.936 -4.916 -19.981 1.00 96.44 186 SER A C 1
ATOM 1406 O O . SER A 1 186 ? 10.602 -4.120 -19.109 1.00 96.44 186 SER A O 1
ATOM 1408 N N . ARG A 1 187 ? 11.800 -5.921 -19.743 1.00 95.44 187 ARG A N 1
ATOM 1409 C CA . ARG A 1 187 ? 12.417 -6.195 -18.424 1.00 95.44 187 ARG A CA 1
ATOM 1410 C C . ARG A 1 187 ? 13.191 -4.982 -17.892 1.00 95.44 187 ARG A C 1
ATOM 1412 O O . ARG A 1 187 ? 12.873 -4.459 -16.832 1.00 95.44 187 ARG A O 1
ATOM 1419 N N . VAL A 1 188 ? 14.130 -4.472 -18.691 1.00 94.94 188 VAL A N 1
ATOM 1420 C CA . VAL A 1 188 ? 14.872 -3.218 -18.438 1.00 94.94 188 VAL A CA 1
ATOM 1421 C C . VAL A 1 188 ? 13.924 -2.043 -18.193 1.00 94.94 188 VAL A C 1
ATOM 1423 O O . VAL A 1 188 ? 14.159 -1.215 -17.319 1.00 94.94 188 VAL A O 1
ATOM 1426 N N . GLY A 1 189 ? 12.815 -1.983 -18.931 1.00 96.00 189 GLY A N 1
ATOM 1427 C CA . GLY A 1 189 ? 11.792 -0.969 -18.723 1.00 96.00 189 GLY A CA 1
ATOM 1428 C C . GLY A 1 189 ? 11.114 -1.027 -17.350 1.00 96.00 189 GLY A C 1
ATOM 1429 O O . GLY A 1 189 ? 10.841 0.033 -16.798 1.00 96.00 189 GLY A O 1
ATOM 1430 N N . VAL A 1 190 ? 10.872 -2.212 -16.777 1.00 96.44 190 VAL A N 1
ATOM 1431 C CA . VAL A 1 190 ? 10.308 -2.343 -15.419 1.00 96.44 190 VAL A CA 1
ATOM 1432 C C . VAL A 1 190 ? 11.277 -1.766 -14.385 1.00 96.44 190 VAL A C 1
ATOM 1434 O O . VAL A 1 190 ? 10.879 -0.904 -13.604 1.00 96.44 190 VAL A O 1
ATOM 1437 N N . TYR A 1 191 ? 12.562 -2.126 -14.449 1.00 95.75 191 TYR A N 1
ATOM 1438 C CA . TYR A 1 191 ? 13.583 -1.536 -13.575 1.00 9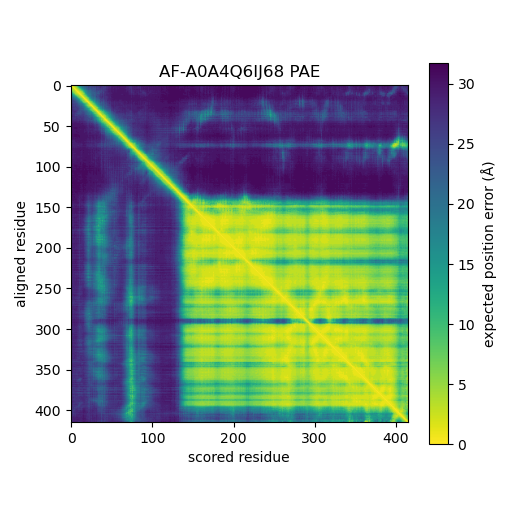5.75 191 TYR A CA 1
ATOM 1439 C C . TYR A 1 191 ? 13.754 -0.030 -13.800 1.00 95.75 191 TYR A C 1
ATOM 1441 O O . TYR A 1 191 ? 13.886 0.721 -12.841 1.00 95.75 191 TYR A O 1
ATOM 1449 N N . PHE A 1 192 ? 13.639 0.460 -15.036 1.00 96.06 192 PHE A N 1
ATOM 1450 C CA . PHE A 1 192 ? 13.613 1.900 -15.300 1.00 96.06 192 PHE A CA 1
ATOM 1451 C C . PHE A 1 192 ? 12.417 2.614 -14.633 1.00 96.06 192 PHE A C 1
ATOM 1453 O O . PHE A 1 192 ? 12.578 3.736 -14.151 1.00 96.06 192 PHE A O 1
ATOM 1460 N N . LEU A 1 193 ? 11.239 1.982 -14.541 1.00 95.94 193 LEU A N 1
ATOM 1461 C CA . LEU A 1 193 ? 10.102 2.542 -13.794 1.00 95.94 193 LEU A CA 1
ATOM 1462 C C . LEU A 1 193 ? 10.339 2.540 -12.279 1.00 95.94 193 LEU A C 1
ATOM 1464 O O . LEU A 1 193 ? 10.033 3.536 -11.630 1.00 95.94 193 LEU A O 1
ATOM 1468 N N . LEU A 1 194 ? 10.924 1.475 -11.725 1.00 95.31 194 LEU A N 1
ATOM 1469 C CA . LEU A 1 194 ? 11.307 1.434 -10.309 1.00 95.31 194 LEU A CA 1
ATOM 1470 C C . LEU A 1 194 ? 12.365 2.508 -9.992 1.00 95.31 194 LEU A C 1
ATOM 1472 O O . LEU A 1 194 ? 12.222 3.251 -9.023 1.00 95.31 194 LEU A O 1
ATOM 1476 N N . ALA A 1 195 ? 13.355 2.689 -10.871 1.00 95.06 195 ALA A N 1
ATOM 1477 C CA . ALA A 1 195 ? 14.351 3.754 -10.774 1.00 95.06 195 ALA A CA 1
ATOM 1478 C C . ALA A 1 195 ? 13.719 5.159 -10.811 1.00 95.06 195 ALA A C 1
ATOM 1480 O O . ALA A 1 195 ? 14.143 6.040 -10.067 1.00 95.06 195 ALA A O 1
ATOM 1481 N N . MET A 1 196 ? 12.681 5.379 -11.632 1.00 95.00 196 MET A N 1
ATOM 1482 C CA . MET A 1 196 ? 11.926 6.643 -11.634 1.00 95.00 196 MET A CA 1
ATOM 1483 C C . MET A 1 196 ? 11.214 6.913 -10.299 1.00 95.00 196 MET A C 1
ATOM 1485 O O . MET A 1 196 ? 11.036 8.074 -9.943 1.00 95.00 196 MET A O 1
ATOM 1489 N N . CYS A 1 197 ? 10.795 5.874 -9.570 1.00 92.62 197 CYS A N 1
ATOM 1490 C CA . CYS A 1 197 ? 10.197 6.016 -8.240 1.00 92.62 197 CYS A CA 1
ATOM 1491 C C . CYS A 1 197 ? 11.244 6.267 -7.142 1.00 92.62 197 CYS A C 1
ATOM 1493 O O . CYS A 1 197 ? 10.923 6.916 -6.152 1.00 92.62 197 CYS A O 1
ATOM 1495 N N . MET A 1 198 ? 12.483 5.791 -7.321 1.00 92.00 198 MET A N 1
ATOM 1496 C CA . MET A 1 198 ? 13.605 6.060 -6.408 1.00 92.00 198 MET A CA 1
ATOM 1497 C C . MET A 1 198 ? 14.237 7.445 -6.608 1.00 92.00 198 MET A C 1
ATOM 1499 O O . MET A 1 198 ? 14.794 7.992 -5.662 1.00 92.00 198 MET A O 1
ATOM 1503 N N . PHE A 1 199 ? 14.160 7.998 -7.822 1.00 93.00 199 PHE A N 1
ATOM 1504 C CA . PHE A 1 199 ? 14.720 9.307 -8.185 1.00 93.00 199 PHE A CA 1
ATOM 1505 C C . PHE A 1 199 ? 13.654 10.226 -8.821 1.00 93.00 199 PHE A C 1
ATOM 1507 O O . PHE A 1 199 ? 13.796 10.620 -9.987 1.00 93.00 199 PHE A O 1
ATOM 1514 N N . PRO A 1 200 ? 12.550 10.538 -8.108 1.00 92.25 200 PRO A N 1
ATOM 1515 C CA . PRO A 1 200 ? 11.446 11.346 -8.636 1.00 92.25 200 PRO A CA 1
ATOM 1516 C C . PRO A 1 200 ? 11.857 12.781 -9.008 1.00 92.25 200 PRO A C 1
ATOM 1518 O O . PRO A 1 200 ? 11.160 13.441 -9.779 1.00 92.25 200 PRO A O 1
ATOM 1521 N N . GLU A 1 201 ? 12.979 13.266 -8.474 1.00 94.62 201 GLU A N 1
ATOM 1522 C CA . GLU A 1 201 ? 13.512 14.614 -8.667 1.00 94.62 201 GLU A CA 1
ATOM 1523 C C . GLU A 1 201 ? 14.275 14.824 -9.988 1.00 94.62 201 GLU A C 1
ATOM 1525 O O . GLU A 1 201 ? 14.578 15.967 -10.333 1.00 94.62 201 GLU A O 1
ATOM 1530 N N . VAL A 1 202 ? 14.580 13.763 -10.756 1.00 95.56 202 VAL A N 1
ATOM 1531 C CA . VAL A 1 202 ? 15.394 13.872 -11.984 1.00 95.56 202 VAL A CA 1
ATOM 1532 C C . VAL A 1 202 ? 14.691 13.398 -13.262 1.00 95.56 202 VAL A C 1
ATOM 1534 O O . VAL A 1 202 ? 13.868 12.487 -13.284 1.00 95.56 202 VAL A O 1
ATOM 1537 N N . GLY A 1 203 ? 15.060 14.006 -14.394 1.00 94.88 203 GLY A N 1
ATOM 1538 C CA . GLY A 1 203 ? 14.528 13.638 -15.709 1.00 94.88 203 GLY A CA 1
ATOM 1539 C C . GLY A 1 203 ? 14.994 12.259 -16.204 1.00 94.88 203 GLY A C 1
ATOM 1540 O O . GLY A 1 203 ? 16.052 11.763 -15.823 1.00 94.88 203 GLY A O 1
ATOM 1541 N N . TYR A 1 204 ? 14.249 11.664 -17.143 1.00 96.38 204 TYR A N 1
ATOM 1542 C CA . TYR A 1 204 ? 14.449 10.280 -17.619 1.00 96.38 204 TYR A CA 1
ATOM 1543 C C . TYR A 1 204 ? 15.890 9.916 -18.015 1.00 96.38 204 TYR A C 1
ATOM 1545 O O . TYR A 1 204 ? 16.325 8.797 -17.759 1.00 96.38 204 TYR A O 1
ATOM 1553 N N . ARG A 1 205 ? 16.651 10.839 -18.621 1.00 96.38 205 ARG A N 1
ATOM 1554 C CA . ARG A 1 205 ? 18.058 10.588 -18.990 1.00 96.38 205 ARG A CA 1
ATOM 1555 C C . ARG A 1 205 ? 18.981 10.470 -17.772 1.00 96.38 205 ARG A C 1
ATOM 1557 O O . ARG A 1 205 ? 19.931 9.700 -17.831 1.00 96.38 205 ARG A O 1
ATOM 1564 N N . LEU A 1 206 ? 18.695 11.193 -16.688 1.00 95.88 206 LEU A N 1
ATOM 1565 C CA . LEU A 1 206 ? 19.429 11.096 -15.423 1.00 95.88 206 LEU A CA 1
ATOM 1566 C C . LEU A 1 206 ? 19.019 9.846 -14.637 1.00 95.88 206 LEU A C 1
ATOM 1568 O O . LEU A 1 206 ? 19.894 9.180 -14.095 1.00 95.88 206 LEU A O 1
ATOM 1572 N N . VAL A 1 207 ? 17.733 9.465 -14.651 1.00 96.00 207 VAL A N 1
ATOM 1573 C CA . VAL A 1 207 ? 17.288 8.162 -14.115 1.00 96.00 207 VAL A CA 1
ATOM 1574 C C . VAL A 1 207 ? 18.008 7.016 -14.833 1.00 96.00 207 VAL A C 1
ATOM 1576 O O . VAL A 1 207 ? 18.550 6.128 -14.183 1.00 96.00 207 VAL A O 1
ATOM 1579 N N . TRP A 1 208 ? 18.078 7.061 -16.170 1.00 95.31 208 TRP A N 1
ATOM 1580 C CA . TRP A 1 208 ? 18.824 6.074 -16.954 1.00 95.31 208 TRP A CA 1
ATOM 1581 C C . TRP A 1 208 ? 20.316 6.075 -16.605 1.00 95.31 208 TRP A C 1
ATOM 1583 O O . TRP A 1 208 ? 20.872 5.018 -16.340 1.00 95.31 208 TRP A O 1
ATOM 1593 N N . ALA A 1 209 ? 20.952 7.250 -16.535 1.00 93.50 209 ALA A N 1
ATOM 1594 C CA . ALA A 1 209 ? 22.362 7.357 -16.163 1.00 93.50 209 ALA A CA 1
ATOM 1595 C C . ALA A 1 209 ? 22.651 6.774 -14.767 1.00 93.50 209 ALA A C 1
ATOM 1597 O O . ALA A 1 209 ? 23.650 6.080 -14.613 1.00 93.50 209 ALA A O 1
ATOM 1598 N N . LYS A 1 210 ? 21.764 6.993 -13.781 1.00 92.19 210 LYS A N 1
ATOM 1599 C CA . LYS A 1 210 ? 21.842 6.379 -12.443 1.00 92.19 210 LYS A CA 1
ATOM 1600 C C . LYS A 1 210 ? 21.698 4.852 -12.510 1.00 92.19 210 LYS A C 1
ATOM 1602 O O . LYS A 1 210 ? 22.536 4.152 -11.955 1.00 92.19 210 LYS A O 1
ATOM 1607 N N . LEU A 1 211 ? 20.694 4.345 -13.234 1.00 91.56 211 LEU A N 1
ATOM 1608 C CA . LEU A 1 211 ? 20.460 2.906 -13.449 1.00 91.56 211 LEU A CA 1
ATOM 1609 C C . LEU A 1 211 ? 21.664 2.203 -14.103 1.00 91.56 211 LEU A C 1
ATOM 1611 O O . LEU A 1 211 ? 21.934 1.042 -13.818 1.00 91.56 211 LEU A O 1
ATOM 1615 N N . THR A 1 212 ? 22.406 2.902 -14.966 1.00 91.62 212 THR A N 1
ATOM 1616 C CA . THR A 1 212 ? 23.552 2.339 -15.698 1.00 91.62 212 THR A CA 1
ATOM 1617 C C . THR A 1 212 ? 24.917 2.740 -15.134 1.00 91.62 212 THR A C 1
ATOM 1619 O O . THR A 1 212 ? 25.932 2.408 -15.740 1.00 91.62 212 THR A O 1
ATOM 1622 N N . ALA A 1 213 ? 24.977 3.461 -14.009 1.00 89.19 213 ALA A N 1
ATOM 1623 C CA . ALA A 1 213 ? 26.223 4.042 -13.494 1.00 89.19 213 ALA A CA 1
ATOM 1624 C C . ALA A 1 213 ? 27.280 2.982 -13.131 1.00 89.19 213 ALA A C 1
ATOM 1626 O O . ALA A 1 213 ? 28.467 3.199 -13.350 1.00 89.19 213 ALA A O 1
ATOM 1627 N N . GLY A 1 214 ? 26.844 1.822 -12.626 1.00 85.56 214 GLY A N 1
ATOM 1628 C CA . GLY A 1 214 ? 27.713 0.690 -12.285 1.00 85.56 214 GLY A CA 1
ATOM 1629 C C . GLY A 1 214 ? 28.124 -0.201 -13.465 1.00 85.56 214 GLY A C 1
ATOM 1630 O O . GLY A 1 214 ? 28.730 -1.239 -13.237 1.00 85.56 214 GLY A O 1
ATOM 1631 N N . LEU A 1 215 ? 27.781 0.163 -14.707 1.00 86.88 215 LEU A N 1
ATOM 1632 C CA . LEU A 1 215 ? 28.065 -0.623 -15.920 1.00 86.88 215 LEU A CA 1
ATOM 1633 C C . LEU A 1 215 ? 29.256 -0.057 -16.718 1.00 86.88 215 LEU A C 1
ATOM 1635 O O . LEU A 1 215 ? 29.271 -0.100 -17.952 1.00 86.88 215 LEU A O 1
ATOM 1639 N N . SER A 1 216 ? 30.236 0.539 -16.034 1.00 81.00 216 SER A N 1
ATOM 1640 C CA . SER A 1 216 ? 31.446 1.066 -16.670 1.00 81.00 216 SER A CA 1
ATOM 1641 C C . SER A 1 216 ? 32.196 -0.038 -17.431 1.00 81.00 216 SER A C 1
ATOM 1643 O O . SER A 1 216 ? 32.245 -1.191 -17.015 1.00 81.00 216 SER A O 1
ATOM 1645 N N . GLY A 1 217 ? 32.735 0.300 -18.606 1.00 81.12 217 GLY A N 1
ATOM 1646 C CA . GLY A 1 217 ? 33.374 -0.667 -19.509 1.00 81.12 217 GLY A CA 1
ATOM 1647 C C . GLY A 1 217 ? 32.412 -1.512 -20.360 1.00 81.12 217 GLY A C 1
ATOM 1648 O O . GLY A 1 217 ? 32.853 -2.093 -21.349 1.00 81.12 217 GLY A O 1
ATOM 1649 N N . MET A 1 218 ? 31.105 -1.546 -20.067 1.00 84.94 218 MET A N 1
ATOM 1650 C CA . MET A 1 218 ? 30.122 -2.244 -20.909 1.00 84.94 218 MET A CA 1
ATOM 1651 C C . MET A 1 218 ? 29.528 -1.320 -21.993 1.00 84.94 218 MET A C 1
ATOM 1653 O O . MET A 1 218 ? 29.264 -0.143 -21.728 1.00 84.94 218 MET A O 1
ATOM 1657 N N . PRO A 1 219 ? 29.232 -1.826 -23.209 1.00 82.81 219 PRO A N 1
ATOM 1658 C CA . PRO A 1 219 ? 28.575 -1.052 -24.265 1.00 82.81 219 PRO A CA 1
ATOM 1659 C C . PRO A 1 219 ? 27.080 -0.843 -23.962 1.00 82.81 219 PRO A C 1
ATOM 1661 O O . PRO A 1 219 ? 26.204 -1.558 -24.455 1.00 82.81 219 PRO A O 1
ATOM 1664 N N . VAL A 1 220 ? 26.779 0.160 -23.137 1.00 87.12 220 VAL A N 1
ATOM 1665 C CA . VAL A 1 220 ? 25.411 0.525 -22.747 1.00 87.12 220 VAL A CA 1
ATOM 1666 C C . VAL A 1 220 ? 24.818 1.563 -23.702 1.00 87.12 220 VAL A C 1
ATOM 1668 O O . VAL A 1 220 ? 25.423 2.595 -23.996 1.00 87.12 220 VAL A O 1
ATOM 1671 N N . VAL A 1 221 ? 23.588 1.317 -24.160 1.00 90.06 221 VAL A N 1
ATOM 1672 C CA . VAL A 1 221 ? 22.855 2.251 -25.025 1.00 90.06 221 VAL A CA 1
ATOM 1673 C C . VAL A 1 221 ? 22.547 3.577 -24.315 1.00 90.06 221 VAL A C 1
ATOM 1675 O O . VAL A 1 221 ? 22.262 3.624 -23.118 1.00 90.06 221 VAL A O 1
ATOM 1678 N N . ARG A 1 222 ? 22.555 4.673 -25.084 1.00 91.50 222 ARG A N 1
ATOM 1679 C CA . ARG A 1 222 ? 22.173 6.025 -24.647 1.00 91.50 222 ARG A CA 1
ATOM 1680 C C . ARG A 1 222 ? 20.804 6.406 -25.242 1.00 91.50 222 ARG A C 1
ATOM 1682 O O . ARG A 1 222 ? 20.757 7.090 -26.264 1.00 91.50 222 ARG A O 1
ATOM 1689 N N . PRO A 1 223 ? 19.678 5.947 -24.664 1.00 95.25 223 PRO A N 1
ATOM 1690 C CA . PRO A 1 223 ? 18.351 6.190 -25.214 1.00 95.25 223 PRO A CA 1
ATOM 1691 C C . PRO A 1 223 ? 17.954 7.666 -25.092 1.00 95.25 223 PRO A C 1
ATOM 1693 O O . PRO A 1 223 ? 18.290 8.360 -24.130 1.00 95.25 223 PRO A O 1
ATOM 1696 N N . SER A 1 224 ? 17.177 8.148 -26.061 1.00 96.81 224 SER A N 1
ATOM 1697 C CA . SER A 1 224 ? 16.588 9.485 -25.993 1.00 96.81 224 SER A CA 1
ATOM 1698 C C . SER A 1 224 ? 15.438 9.540 -24.980 1.00 96.81 224 SER A C 1
ATOM 1700 O O . SER A 1 224 ? 14.777 8.537 -24.700 1.00 96.81 224 SER A O 1
ATOM 1702 N N . THR A 1 225 ? 15.118 10.739 -24.483 1.00 96.62 225 THR A N 1
ATOM 1703 C CA . THR A 1 225 ? 13.945 10.971 -23.617 1.00 96.62 225 THR A CA 1
ATOM 1704 C C . THR A 1 225 ? 12.647 10.471 -24.266 1.00 96.62 225 THR A C 1
ATOM 1706 O O . THR A 1 225 ? 11.781 9.931 -23.579 1.00 96.62 225 THR A O 1
ATOM 1709 N N . LYS A 1 226 ? 12.531 10.590 -25.601 1.00 97.06 226 LYS A N 1
ATOM 1710 C CA . LYS A 1 226 ? 11.430 10.019 -26.392 1.00 97.06 226 LYS A CA 1
ATOM 1711 C C . LYS A 1 226 ? 11.390 8.494 -26.268 1.00 97.06 226 LYS A C 1
ATOM 1713 O O . LYS A 1 226 ? 10.349 7.961 -25.905 1.00 97.06 226 LYS A O 1
ATOM 1718 N N . ALA A 1 227 ? 12.511 7.805 -26.483 1.00 97.06 227 ALA A N 1
ATOM 1719 C CA . ALA A 1 227 ? 12.574 6.346 -26.399 1.00 97.06 227 ALA A CA 1
ATOM 1720 C C . ALA A 1 227 ? 12.202 5.811 -25.000 1.00 97.06 227 ALA A C 1
ATOM 1722 O O . ALA A 1 227 ? 11.449 4.846 -24.901 1.00 97.06 227 ALA A O 1
ATOM 1723 N N . LEU A 1 228 ? 12.652 6.472 -23.925 1.00 97.06 228 LEU A N 1
ATOM 1724 C CA . LEU A 1 228 ? 12.301 6.111 -22.540 1.00 97.06 228 LEU A CA 1
ATOM 1725 C C . LEU A 1 228 ? 10.818 6.368 -22.212 1.00 97.06 228 LEU A C 1
ATOM 1727 O O . LEU A 1 228 ? 10.155 5.545 -21.579 1.00 97.06 228 LEU A O 1
ATOM 1731 N N . ARG A 1 229 ? 10.254 7.480 -22.697 1.00 96.31 229 ARG A N 1
ATOM 1732 C CA . ARG A 1 229 ? 8.814 7.763 -22.579 1.00 96.31 229 ARG A CA 1
ATOM 1733 C C . ARG A 1 229 ? 7.972 6.728 -23.325 1.00 96.31 229 ARG A C 1
ATOM 1735 O O . ARG A 1 229 ? 6.941 6.287 -22.816 1.00 96.31 229 ARG A O 1
ATOM 1742 N N . ASP A 1 230 ? 8.400 6.362 -24.527 1.00 96.25 230 ASP A N 1
ATOM 1743 C CA . ASP A 1 230 ? 7.678 5.439 -25.395 1.00 96.25 230 ASP A CA 1
ATOM 1744 C C . ASP A 1 230 ? 7.820 3.984 -24.878 1.00 96.25 230 ASP A C 1
ATOM 1746 O O . ASP A 1 230 ? 6.865 3.214 -24.963 1.00 96.25 230 ASP A O 1
ATOM 1750 N N . LEU A 1 231 ? 8.934 3.640 -24.208 1.00 96.00 231 LEU A N 1
ATOM 1751 C CA . LEU A 1 231 ? 9.092 2.424 -23.393 1.00 96.00 231 LEU A CA 1
ATOM 1752 C C . LEU A 1 231 ? 8.061 2.365 -22.254 1.00 96.00 231 LEU A C 1
ATOM 1754 O O . LEU A 1 231 ? 7.319 1.389 -22.168 1.00 96.00 231 LEU A O 1
ATOM 1758 N N . ARG A 1 232 ? 7.942 3.424 -21.436 1.00 95.25 232 ARG A N 1
ATOM 1759 C CA . ARG A 1 232 ? 6.921 3.502 -20.370 1.00 95.25 232 ARG A CA 1
ATOM 1760 C C . ARG A 1 232 ? 5.498 3.355 -20.919 1.00 95.25 232 ARG A C 1
ATOM 1762 O O . ARG A 1 232 ? 4.685 2.646 -20.334 1.00 95.25 232 ARG A O 1
ATOM 1769 N N . ARG A 1 233 ? 5.197 3.995 -22.056 1.00 94.38 233 ARG A N 1
ATOM 1770 C CA . ARG A 1 233 ? 3.897 3.857 -22.739 1.00 94.38 233 ARG A CA 1
ATOM 1771 C C . ARG A 1 233 ? 3.631 2.429 -23.220 1.00 94.38 233 ARG A C 1
ATOM 1773 O O . ARG A 1 233 ? 2.496 1.982 -23.120 1.00 94.38 233 ARG A O 1
ATOM 1780 N N . ARG A 1 234 ? 4.656 1.729 -23.719 1.00 95.06 234 ARG A N 1
ATOM 1781 C CA . ARG A 1 234 ? 4.554 0.335 -24.179 1.00 95.06 234 ARG A CA 1
ATOM 1782 C C . ARG A 1 234 ? 4.340 -0.654 -23.031 1.00 95.06 234 ARG A C 1
ATOM 1784 O O . ARG A 1 234 ? 3.676 -1.659 -23.244 1.00 95.06 234 ARG A O 1
ATOM 1791 N N . LEU A 1 235 ? 4.894 -0.379 -21.847 1.00 95.88 235 LEU A N 1
ATOM 1792 C CA . LEU A 1 235 ? 4.694 -1.222 -20.665 1.00 95.88 235 LEU A CA 1
ATOM 1793 C C . LEU A 1 235 ? 3.270 -1.139 -20.106 1.00 95.88 235 LEU A C 1
ATOM 1795 O O . LEU A 1 235 ? 2.683 -2.156 -19.746 1.00 95.88 235 LEU A O 1
ATOM 1799 N N . GLY A 1 236 ? 2.718 0.075 -20.022 1.00 94.56 236 GLY A N 1
ATOM 1800 C CA . GLY A 1 236 ? 1.441 0.305 -19.350 1.00 94.56 236 GLY A CA 1
ATOM 1801 C C . GLY A 1 236 ? 1.496 0.007 -17.845 1.00 94.56 236 GLY A C 1
ATOM 1802 O O . GLY A 1 236 ? 2.567 -0.061 -17.244 1.00 94.56 236 GLY A O 1
ATOM 1803 N N . SER A 1 237 ? 0.325 -0.134 -17.223 1.00 94.31 237 SER A N 1
ATOM 1804 C CA . SER A 1 237 ? 0.188 -0.391 -15.782 1.00 94.31 237 SER A CA 1
ATOM 1805 C C . SER A 1 237 ? 0.085 -1.873 -15.415 1.00 94.31 237 SER A C 1
ATOM 1807 O O . SER A 1 237 ? 0.349 -2.212 -14.266 1.00 94.31 237 SER A O 1
ATOM 1809 N N . ALA A 1 238 ? -0.280 -2.757 -16.351 1.00 96.62 238 ALA A N 1
ATOM 1810 C CA . ALA A 1 238 ? -0.545 -4.165 -16.049 1.00 96.62 238 ALA A CA 1
ATOM 1811 C C . ALA A 1 238 ? 0.662 -4.908 -15.429 1.00 96.62 238 ALA A C 1
ATOM 1813 O O . ALA A 1 238 ? 0.458 -5.532 -14.389 1.00 96.62 238 ALA A O 1
ATOM 1814 N N . PRO A 1 239 ? 1.909 -4.792 -15.943 1.00 96.94 239 PRO A N 1
ATOM 1815 C CA . PRO A 1 239 ? 3.065 -5.438 -15.313 1.00 96.94 239 PRO A CA 1
ATOM 1816 C C . PRO A 1 239 ? 3.347 -4.895 -13.911 1.00 96.94 239 PRO A C 1
ATOM 1818 O O . PRO A 1 239 ? 3.637 -5.655 -13.000 1.00 96.94 239 PRO A O 1
ATOM 1821 N N . VAL A 1 240 ? 3.226 -3.578 -13.714 1.00 95.19 240 VAL A N 1
ATOM 1822 C CA . VAL A 1 240 ? 3.486 -2.944 -12.410 1.00 95.19 240 VAL A CA 1
ATOM 1823 C C . VAL A 1 240 ? 2.433 -3.365 -11.381 1.00 95.19 240 VAL A C 1
ATOM 1825 O O . VAL A 1 240 ? 2.770 -3.608 -10.227 1.00 95.19 240 VAL A O 1
ATOM 1828 N N . ARG A 1 241 ? 1.172 -3.512 -11.808 1.00 96.00 241 ARG A N 1
ATOM 1829 C CA . ARG A 1 241 ? 0.088 -4.032 -10.971 1.00 96.00 241 ARG A CA 1
ATOM 1830 C C . ARG A 1 241 ? 0.324 -5.492 -10.580 1.00 96.00 241 ARG A C 1
ATOM 1832 O O . ARG A 1 241 ? 0.247 -5.793 -9.399 1.00 96.00 241 ARG A O 1
ATOM 1839 N N . ALA A 1 242 ? 0.618 -6.370 -11.537 1.00 97.25 242 ALA A N 1
ATOM 1840 C CA . ALA A 1 242 ? 0.870 -7.783 -11.252 1.00 97.25 242 ALA A CA 1
ATOM 1841 C C . ALA A 1 242 ? 2.118 -7.971 -10.367 1.00 97.25 242 ALA A C 1
ATOM 1843 O O . ALA A 1 242 ? 2.083 -8.739 -9.413 1.00 97.25 242 ALA A O 1
ATOM 1844 N N . LEU A 1 243 ? 3.185 -7.197 -10.603 1.00 96.88 243 LEU A N 1
ATOM 1845 C CA . LEU A 1 243 ? 4.360 -7.180 -9.729 1.00 96.88 243 LEU A CA 1
ATOM 1846 C C . LEU A 1 243 ? 4.008 -6.734 -8.300 1.00 96.88 243 LEU A C 1
ATOM 1848 O O . LEU A 1 243 ? 4.447 -7.365 -7.343 1.00 96.88 243 LEU A O 1
ATOM 1852 N N . PHE A 1 244 ? 3.195 -5.683 -8.145 1.00 96.25 244 PHE A N 1
ATOM 1853 C CA . PHE A 1 244 ? 2.687 -5.273 -6.835 1.00 96.25 244 PHE A CA 1
ATOM 1854 C C . PHE A 1 244 ? 1.843 -6.377 -6.183 1.00 96.25 244 PHE A C 1
ATOM 1856 O O . PHE A 1 244 ? 2.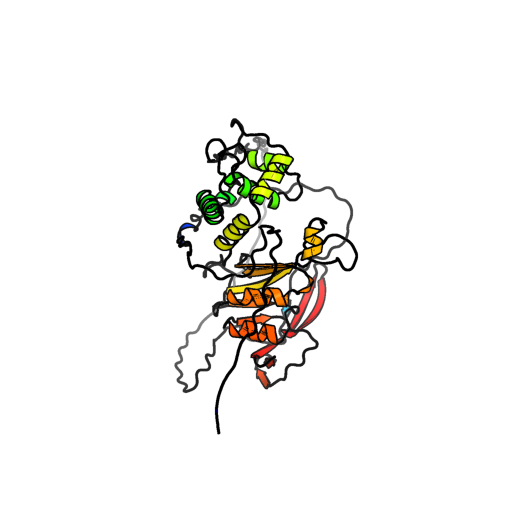070 -6.683 -5.023 1.00 96.25 244 PHE A O 1
ATOM 1863 N N . GLU A 1 245 ? 0.921 -7.011 -6.910 1.00 95.25 245 GLU A N 1
ATOM 1864 C CA . GLU A 1 245 ? 0.054 -8.074 -6.377 1.00 95.25 245 GLU A CA 1
ATOM 1865 C C . GLU A 1 245 ? 0.834 -9.333 -5.938 1.00 95.25 245 GLU A C 1
ATOM 1867 O O . GLU A 1 245 ? 0.367 -10.039 -5.048 1.00 95.25 245 GLU A O 1
ATOM 1872 N N . VAL A 1 246 ? 2.027 -9.595 -6.495 1.00 95.44 246 VAL A N 1
ATOM 1873 C CA . VAL A 1 246 ? 2.929 -10.672 -6.032 1.00 95.44 246 VAL A CA 1
ATOM 1874 C C . VAL A 1 246 ? 3.762 -10.265 -4.808 1.00 95.44 246 VAL A C 1
ATOM 1876 O O . VAL A 1 246 ? 4.021 -11.098 -3.940 1.00 95.44 246 VAL A O 1
ATOM 1879 N N . LEU A 1 247 ? 4.204 -9.005 -4.732 1.00 94.44 247 LEU A N 1
ATOM 1880 C CA . LEU A 1 247 ? 5.064 -8.508 -3.647 1.00 94.44 247 LEU A CA 1
ATOM 1881 C C . LEU A 1 247 ? 4.285 -8.038 -2.408 1.00 94.44 247 LEU A C 1
ATOM 1883 O O . LEU A 1 247 ? 4.842 -8.009 -1.310 1.00 94.44 247 LEU A O 1
ATOM 1887 N N . ALA A 1 248 ? 3.027 -7.631 -2.577 1.00 96.06 248 ALA A N 1
ATOM 1888 C CA . ALA A 1 248 ? 2.194 -7.099 -1.510 1.00 96.06 248 ALA A CA 1
ATOM 1889 C C . ALA A 1 248 ? 1.769 -8.196 -0.525 1.00 96.06 248 ALA A C 1
ATOM 1891 O O . ALA A 1 248 ? 1.401 -9.312 -0.897 1.00 96.06 248 ALA A O 1
ATOM 1892 N N . GLY A 1 249 ? 1.795 -7.861 0.761 1.00 94.56 249 GLY A N 1
ATOM 1893 C CA . GLY A 1 249 ? 1.397 -8.762 1.832 1.00 94.56 249 GLY A CA 1
ATOM 1894 C C . GLY A 1 249 ? 2.136 -8.490 3.143 1.00 94.56 249 GLY A C 1
ATOM 1895 O O . GLY A 1 249 ? 3.052 -7.670 3.190 1.00 94.56 249 GLY A O 1
ATOM 1896 N N . PRO A 1 250 ? 1.764 -9.192 4.226 1.00 92.69 250 PRO A N 1
ATOM 1897 C CA . PRO A 1 250 ? 2.476 -9.096 5.494 1.00 92.69 250 PRO A CA 1
ATOM 1898 C C . PRO A 1 250 ? 3.917 -9.602 5.366 1.00 92.69 250 PRO A C 1
ATOM 1900 O O . PRO A 1 250 ? 4.144 -10.657 4.761 1.00 92.69 250 PRO A O 1
ATOM 1903 N N . LEU A 1 251 ? 4.864 -8.888 5.979 1.00 92.31 251 LEU A N 1
ATOM 1904 C CA . LEU A 1 251 ? 6.283 -9.268 6.028 1.00 92.31 251 LEU A CA 1
ATOM 1905 C C . LEU A 1 251 ? 6.737 -9.660 7.438 1.00 92.31 251 LEU A C 1
ATOM 1907 O O . LEU A 1 251 ? 7.745 -10.356 7.586 1.00 92.31 251 LEU A O 1
ATOM 1911 N N . ALA A 1 252 ? 6.013 -9.253 8.485 1.00 89.31 252 ALA A N 1
ATOM 1912 C CA . ALA A 1 252 ? 6.430 -9.532 9.847 1.00 89.31 252 ALA A CA 1
ATOM 1913 C C . ALA A 1 252 ? 6.380 -11.030 10.168 1.00 89.31 252 ALA A C 1
ATOM 1915 O O . ALA A 1 252 ? 5.345 -11.697 10.027 1.00 89.31 252 ALA A O 1
ATOM 1916 N N . ARG A 1 253 ? 7.502 -11.538 10.680 1.00 87.88 253 ARG A N 1
ATOM 1917 C CA . ARG A 1 253 ? 7.593 -12.870 11.282 1.00 87.88 253 ARG A CA 1
ATOM 1918 C C . ARG A 1 253 ? 6.908 -12.841 12.659 1.00 87.88 253 ARG A C 1
ATOM 1920 O O . ARG A 1 253 ? 7.057 -11.843 13.360 1.00 87.88 253 ARG A O 1
ATOM 1927 N N . PRO A 1 254 ? 6.219 -13.913 13.097 1.00 81.81 254 PRO A N 1
ATOM 1928 C CA . PRO A 1 254 ? 5.551 -13.962 14.405 1.00 81.81 254 PRO A CA 1
ATOM 1929 C C . PRO A 1 254 ? 6.439 -13.645 15.618 1.00 81.81 254 PRO A C 1
ATOM 1931 O O . PRO A 1 254 ? 5.912 -13.248 16.653 1.00 81.81 254 PRO A O 1
ATOM 1934 N N . THR A 1 255 ? 7.755 -13.834 15.483 1.00 85.38 255 THR A N 1
ATOM 1935 C CA . THR A 1 255 ? 8.795 -13.600 16.497 1.00 85.38 255 THR A CA 1
ATOM 1936 C C . THR A 1 255 ? 9.430 -12.207 16.444 1.00 85.38 255 THR A C 1
ATOM 1938 O O . THR A 1 255 ? 10.261 -11.893 17.291 1.00 85.38 255 THR A O 1
ATOM 1941 N N . MET A 1 256 ? 9.092 -11.369 15.458 1.00 89.56 256 MET A N 1
ATOM 1942 C CA . MET A 1 256 ? 9.678 -10.034 15.327 1.00 89.56 256 MET A CA 1
ATOM 1943 C C . MET A 1 256 ? 9.084 -9.085 16.391 1.00 89.56 256 MET A C 1
ATOM 1945 O O . MET A 1 256 ? 7.859 -8.964 16.469 1.00 89.56 256 MET A O 1
ATOM 1949 N N . PRO A 1 257 ? 9.905 -8.396 17.208 1.00 86.94 257 PRO A N 1
ATOM 1950 C CA . PRO A 1 257 ? 9.398 -7.468 18.217 1.00 86.94 257 PRO A CA 1
ATOM 1951 C C . PRO A 1 257 ? 8.580 -6.323 17.599 1.00 86.94 257 PRO A C 1
ATOM 1953 O O . PRO A 1 257 ? 8.924 -5.807 16.539 1.00 86.94 257 PRO A O 1
ATOM 1956 N N . GLY A 1 258 ? 7.507 -5.904 18.276 1.00 84.62 258 GLY A N 1
ATOM 1957 C CA . GLY A 1 258 ? 6.738 -4.698 17.927 1.00 84.62 258 GLY A CA 1
ATOM 1958 C C . GLY A 1 258 ? 5.743 -4.813 16.760 1.00 84.62 258 GLY A C 1
ATOM 1959 O O . GLY A 1 258 ? 5.124 -3.815 16.408 1.00 84.62 258 GLY A O 1
ATOM 1960 N N . VAL A 1 259 ? 5.551 -5.998 16.169 1.00 89.31 259 VAL A N 1
ATOM 1961 C CA . VAL A 1 259 ? 4.658 -6.201 14.998 1.00 89.31 259 VAL A CA 1
ATOM 1962 C C . VAL A 1 259 ? 3.285 -6.806 15.329 1.00 89.31 259 VAL A C 1
ATOM 1964 O O . VAL A 1 259 ? 2.467 -7.045 14.437 1.00 89.31 259 VAL A O 1
ATOM 1967 N N . ARG A 1 260 ? 3.047 -7.120 16.607 1.00 91.81 260 ARG A N 1
ATOM 1968 C CA . ARG A 1 260 ? 1.819 -7.754 17.104 1.00 91.81 260 ARG A CA 1
ATOM 1969 C C . ARG A 1 260 ? 1.384 -7.145 18.428 1.00 91.81 260 ARG A C 1
ATOM 1971 O O . ARG A 1 260 ? 2.219 -6.752 19.240 1.00 91.81 260 ARG A O 1
ATOM 1978 N N . PHE A 1 261 ? 0.079 -7.175 18.666 1.00 92.06 261 PHE A N 1
ATOM 1979 C CA . PHE A 1 261 ? -0.530 -6.958 19.970 1.00 92.06 261 PHE A CA 1
ATOM 1980 C C . PHE A 1 261 ? -1.116 -8.288 20.459 1.00 92.06 261 PHE A C 1
ATOM 1982 O O . PHE A 1 261 ? -2.126 -8.767 19.939 1.00 92.06 261 PHE A O 1
ATOM 1989 N N . GLY A 1 262 ? -0.444 -8.930 21.420 1.00 91.19 262 GLY A N 1
ATOM 1990 C CA . GLY A 1 262 ? -0.776 -10.295 21.837 1.00 91.19 262 GLY A CA 1
ATOM 1991 C C . GLY A 1 262 ? -0.752 -11.264 20.640 1.00 91.19 262 GLY A C 1
ATOM 1992 O O . GLY A 1 262 ? 0.261 -11.327 19.938 1.00 91.19 262 GLY A O 1
ATOM 1993 N N . PRO A 1 263 ? -1.841 -12.007 20.359 1.00 91.38 263 PRO A N 1
ATOM 1994 C CA . PRO A 1 263 ? -1.913 -12.894 19.201 1.00 91.38 263 PRO A CA 1
ATOM 1995 C C . PRO A 1 263 ? -2.169 -12.157 17.872 1.00 91.38 263 PRO A C 1
ATOM 1997 O O . PRO A 1 263 ? -2.052 -12.777 16.817 1.00 91.38 263 PRO A O 1
ATOM 2000 N N . TYR A 1 264 ? -2.487 -10.860 17.867 1.00 94.69 264 TYR A N 1
ATOM 2001 C CA . TYR A 1 264 ? -2.968 -10.176 16.664 1.00 94.69 264 TYR A CA 1
ATOM 2002 C C . TYR A 1 264 ? -1.865 -9.416 15.923 1.00 94.69 264 TYR A C 1
ATOM 2004 O O . TYR A 1 264 ? -1.109 -8.659 16.529 1.00 94.69 264 TYR A O 1
ATOM 2012 N N . ARG A 1 265 ? -1.778 -9.585 14.600 1.00 94.38 265 ARG A N 1
ATOM 2013 C CA . ARG A 1 265 ? -0.941 -8.766 13.707 1.00 94.38 265 ARG A CA 1
ATOM 2014 C C . ARG A 1 265 ? -1.571 -7.385 13.555 1.00 94.38 265 ARG A C 1
ATOM 2016 O O . ARG A 1 265 ? -2.739 -7.289 13.189 1.00 94.38 265 ARG A O 1
ATOM 2023 N N . THR A 1 266 ? -0.818 -6.323 13.820 1.00 95.56 266 THR A N 1
ATOM 2024 C CA . THR A 1 266 ? -1.361 -4.960 13.762 1.00 95.56 266 THR A CA 1
ATOM 2025 C C . THR A 1 266 ? -1.329 -4.415 12.336 1.00 95.56 266 THR A C 1
ATOM 2027 O O . THR A 1 266 ? -0.279 -4.370 11.688 1.00 95.56 266 THR A O 1
ATOM 2030 N N . VAL A 1 267 ? -2.492 -3.995 11.842 1.00 97.06 267 VAL A N 1
ATOM 2031 C CA . VAL A 1 267 ? -2.676 -3.423 10.501 1.00 97.06 267 VAL A CA 1
ATOM 2032 C C . VAL A 1 267 ? -3.423 -2.096 10.589 1.00 97.06 267 VAL A C 1
ATOM 2034 O O . VAL A 1 267 ? -4.124 -1.857 11.564 1.00 97.06 267 VAL A O 1
ATOM 2037 N N . SER A 1 268 ? -3.280 -1.224 9.596 1.00 96.69 268 SER A N 1
ATOM 2038 C CA . SER A 1 268 ? -4.003 0.051 9.511 1.00 96.69 268 SER A CA 1
ATOM 2039 C C . SER A 1 268 ? -4.439 0.310 8.081 1.00 96.69 268 SER A C 1
ATOM 2041 O O . SER A 1 268 ? -3.761 -0.099 7.137 1.00 96.69 268 SER A O 1
ATOM 2043 N N . PHE A 1 269 ? -5.536 1.042 7.926 1.00 96.19 269 PHE A N 1
ATOM 2044 C CA . PHE A 1 269 ? -5.797 1.761 6.686 1.00 96.19 269 PHE A CA 1
ATOM 2045 C C . PHE A 1 269 ? -4.978 3.055 6.683 1.00 96.19 269 PHE A C 1
ATOM 2047 O O . PHE A 1 269 ? -4.865 3.705 7.723 1.00 96.19 269 PHE A O 1
ATOM 2054 N N . ASP A 1 270 ? -4.377 3.397 5.545 1.00 92.00 270 ASP A N 1
ATOM 2055 C CA . ASP A 1 270 ? -3.660 4.661 5.345 1.00 92.00 270 ASP A CA 1
ATOM 2056 C C . ASP A 1 270 ? -4.010 5.241 3.967 1.00 92.00 270 ASP A C 1
ATOM 2058 O O . ASP A 1 270 ? -3.903 4.560 2.936 1.00 92.00 270 ASP A O 1
ATOM 2062 N N . GLY A 1 271 ? -4.500 6.481 3.981 1.00 91.81 271 GLY A N 1
ATOM 2063 C CA . GLY A 1 271 ? -5.135 7.161 2.858 1.00 91.81 271 GLY A CA 1
ATOM 2064 C C . GLY A 1 271 ? -4.360 8.398 2.416 1.00 91.81 271 GLY A C 1
ATOM 2065 O O . GLY A 1 271 ? -3.876 9.182 3.227 1.00 91.81 271 GLY A O 1
ATOM 2066 N N . CYS A 1 272 ? -4.259 8.602 1.105 1.00 90.56 272 CYS A N 1
ATOM 2067 C CA . CYS A 1 272 ? -3.661 9.793 0.521 1.00 90.56 272 CYS A CA 1
ATOM 2068 C C . CYS A 1 272 ? -4.485 10.281 -0.674 1.00 90.56 272 CYS A C 1
ATOM 2070 O O . CYS A 1 272 ? -4.331 9.820 -1.806 1.00 90.56 272 CYS A O 1
ATOM 2072 N N . SER A 1 273 ? -5.334 11.273 -0.417 1.00 86.69 273 SER A N 1
ATOM 2073 C CA . SER A 1 273 ? -6.141 11.989 -1.415 1.00 86.69 273 SER A CA 1
ATOM 2074 C C . SER A 1 273 ? -5.371 13.080 -2.179 1.00 86.69 273 SER A C 1
ATOM 2076 O O . SER A 1 273 ? -5.886 13.652 -3.136 1.00 86.69 273 SER A O 1
ATOM 2078 N N . SER A 1 274 ? -4.119 13.370 -1.799 1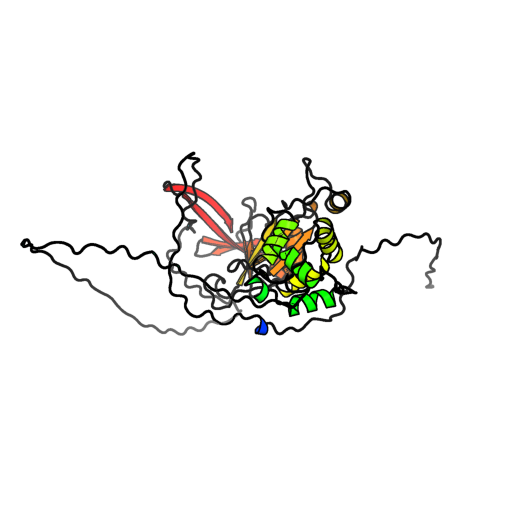.00 84.81 274 SER A N 1
ATOM 2079 C CA . SER A 1 274 ? -3.353 14.522 -2.310 1.00 84.81 274 SER A CA 1
ATOM 2080 C C . SER A 1 274 ? -2.451 14.240 -3.526 1.00 84.81 274 SER A C 1
ATOM 2082 O O . SER A 1 274 ? -1.721 15.133 -3.974 1.00 84.81 274 SER A O 1
ATOM 2084 N N . ILE A 1 275 ? -2.489 13.026 -4.094 1.00 90.31 275 ILE A N 1
ATOM 2085 C CA . ILE A 1 275 ? -1.593 12.613 -5.187 1.00 90.31 275 ILE A CA 1
ATOM 2086 C C . ILE A 1 275 ? -1.997 13.303 -6.497 1.00 90.31 275 ILE A C 1
ATOM 2088 O O . ILE A 1 275 ? -2.921 12.892 -7.199 1.00 90.31 275 ILE A O 1
ATOM 2092 N N . LYS A 1 276 ? -1.271 14.365 -6.852 1.00 90.81 276 LYS A N 1
ATOM 2093 C CA . LYS A 1 276 ? -1.465 15.125 -8.095 1.00 90.81 276 LYS A CA 1
ATOM 2094 C C . LYS A 1 276 ? -1.009 14.310 -9.308 1.00 90.81 276 LYS A C 1
ATOM 2096 O O . LYS A 1 276 ? 0.109 13.798 -9.329 1.00 90.81 276 LYS A O 1
ATOM 2101 N N . VAL A 1 277 ? -1.833 14.260 -10.352 1.00 90.69 277 VAL A N 1
ATOM 2102 C CA . VAL A 1 277 ? -1.485 13.665 -11.654 1.00 90.69 277 VAL A CA 1
ATOM 2103 C C . VAL A 1 277 ? -1.361 14.745 -12.739 1.00 90.69 277 VAL A C 1
ATOM 2105 O O . VAL A 1 277 ? -1.935 15.825 -12.589 1.00 90.69 277 VAL A O 1
ATOM 2108 N N . PRO A 1 278 ? -0.639 14.493 -13.852 1.00 89.88 278 PRO A N 1
ATOM 2109 C CA . PRO A 1 278 ? -0.493 15.470 -14.928 1.00 89.88 278 PRO A CA 1
ATOM 2110 C C . PRO A 1 278 ? -1.837 15.957 -15.468 1.00 89.88 278 PRO A C 1
ATOM 2112 O O . PRO A 1 278 ? -2.751 15.155 -15.691 1.00 89.88 278 PRO A O 1
ATOM 2115 N N . ASP A 1 279 ? -1.934 17.260 -15.719 1.00 90.69 279 ASP A N 1
ATOM 2116 C CA . ASP A 1 279 ? -3.128 17.845 -16.307 1.00 90.69 279 ASP A CA 1
ATOM 2117 C C . ASP A 1 279 ? -3.261 17.394 -17.766 1.00 90.69 279 ASP A C 1
ATOM 2119 O O . ASP A 1 279 ? -2.416 17.674 -18.615 1.00 90.69 279 ASP A O 1
ATOM 2123 N N . SER A 1 280 ? -4.298 16.610 -18.029 1.00 90.69 280 SER A N 1
ATOM 2124 C CA . SER A 1 280 ? -4.663 16.148 -19.360 1.00 90.69 280 SER A CA 1
ATOM 2125 C C . SER A 1 280 ? -6.153 15.853 -19.384 1.00 90.69 280 SER A C 1
ATOM 2127 O O . SER A 1 280 ? -6.724 15.431 -18.375 1.00 90.69 280 SER A O 1
ATOM 2129 N N . GLU A 1 281 ? -6.772 16.020 -20.549 1.00 91.50 281 GLU A N 1
ATOM 2130 C CA . GLU A 1 281 ? -8.196 15.756 -20.768 1.00 91.50 281 GLU A CA 1
ATOM 2131 C C . GLU A 1 281 ? -8.614 14.366 -20.264 1.00 91.50 281 GLU A C 1
ATOM 2133 O O . GLU A 1 281 ? -9.573 14.246 -19.507 1.00 91.50 281 GLU A O 1
ATOM 2138 N N . ARG A 1 282 ? -7.821 13.326 -20.564 1.00 91.06 282 ARG A N 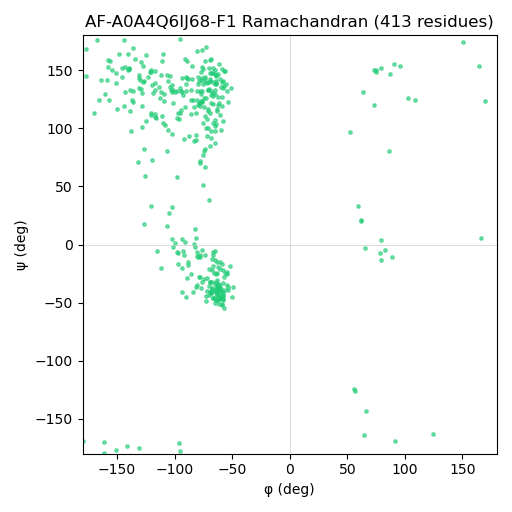1
ATOM 2139 C CA . ARG A 1 282 ? -8.048 11.957 -20.071 1.00 91.06 282 ARG A CA 1
ATOM 2140 C C . ARG A 1 282 ? -8.085 11.872 -18.541 1.00 91.06 282 ARG A C 1
ATOM 2142 O O . ARG A 1 282 ? -8.947 11.188 -17.993 1.00 91.06 282 ARG A O 1
ATOM 2149 N N . ASN A 1 283 ? -7.156 12.536 -17.853 1.00 92.12 283 ASN A N 1
ATOM 2150 C CA . ASN A 1 283 ? -7.103 12.510 -16.390 1.00 92.12 283 ASN A CA 1
ATOM 2151 C C . ASN A 1 283 ? -8.258 13.317 -15.781 1.00 92.12 283 ASN A C 1
ATOM 2153 O O . ASN A 1 283 ? -8.873 12.850 -14.826 1.00 92.12 283 ASN A O 1
ATOM 2157 N N . ARG A 1 284 ? -8.603 14.476 -16.363 1.00 90.25 284 ARG A N 1
ATOM 2158 C CA . ARG A 1 284 ? -9.771 15.280 -15.956 1.00 90.25 284 ARG A CA 1
ATOM 2159 C C . ARG A 1 284 ? -11.092 14.537 -16.163 1.00 90.25 284 ARG A C 1
ATOM 2161 O O . ARG A 1 284 ? -11.947 14.584 -15.287 1.00 90.25 284 ARG A O 1
ATOM 2168 N N . GLY A 1 285 ? -11.245 13.828 -17.281 1.00 91.81 285 GLY A N 1
ATOM 2169 C CA . GLY A 1 285 ? -12.450 13.059 -17.595 1.00 91.81 285 GLY A CA 1
ATOM 2170 C C . GLY A 1 285 ? -12.711 11.903 -16.626 1.00 91.81 285 GLY A C 1
ATOM 2171 O O . GLY A 1 285 ? -13.865 11.600 -16.345 1.00 91.81 285 GLY A O 1
ATOM 2172 N N . TRP A 1 286 ? -11.658 11.283 -16.077 1.00 91.50 286 TRP A N 1
ATOM 2173 C CA . TRP A 1 286 ? -11.797 10.192 -15.104 1.00 91.50 286 TRP A CA 1
ATOM 2174 C C . TRP A 1 286 ? -11.859 10.667 -13.642 1.00 91.50 286 TRP A C 1
ATOM 2176 O O . TRP A 1 286 ? -12.704 10.196 -12.881 1.00 91.50 286 TRP A O 1
ATOM 2186 N N . LEU A 1 287 ? -10.982 11.594 -13.242 1.00 90.69 287 LEU A N 1
ATOM 2187 C CA . LEU A 1 287 ? -10.847 12.038 -11.845 1.00 90.69 287 LEU A CA 1
ATOM 2188 C C . LEU A 1 287 ? -11.782 13.203 -11.479 1.00 90.69 287 LEU A C 1
ATOM 2190 O O . LEU A 1 287 ? -12.025 13.442 -10.300 1.00 90.69 287 LEU A O 1
ATOM 2194 N N . GLY A 1 288 ? -12.326 13.911 -12.472 1.00 84.12 288 GLY A N 1
ATOM 2195 C CA . GLY A 1 288 ? -13.197 15.069 -12.284 1.00 84.12 288 GLY A CA 1
ATOM 2196 C C . GLY A 1 288 ? -12.459 16.414 -12.250 1.00 84.12 288 GLY A C 1
ATOM 2197 O O . GLY A 1 288 ? -11.282 16.538 -12.604 1.00 84.12 288 GLY A O 1
ATOM 2198 N N . ARG A 1 289 ? -13.192 17.465 -11.859 1.00 71.38 289 ARG A N 1
ATOM 2199 C CA . ARG A 1 289 ? -12.668 18.835 -11.730 1.00 71.38 289 ARG A CA 1
ATOM 2200 C C . ARG A 1 289 ? -12.082 19.063 -10.336 1.00 71.38 289 ARG A C 1
ATOM 2202 O O . ARG A 1 289 ? -12.645 18.630 -9.339 1.00 71.38 289 ARG A O 1
ATOM 2209 N N . CYS A 1 290 ? -10.981 19.804 -10.276 1.00 70.75 290 CYS A N 1
ATOM 2210 C CA . CYS A 1 290 ? -10.313 20.176 -9.032 1.00 70.75 290 CYS A CA 1
ATOM 2211 C C . CYS A 1 290 ? -11.090 21.323 -8.356 1.00 70.75 290 CYS A C 1
ATOM 2213 O O . CYS A 1 290 ? -11.221 22.368 -9.001 1.00 70.75 290 CYS A O 1
ATOM 2215 N N . PRO A 1 291 ? -11.554 21.196 -7.095 1.00 59.56 291 PRO A N 1
ATOM 2216 C CA . PRO A 1 291 ? -12.450 22.180 -6.467 1.00 59.56 291 PRO A CA 1
ATOM 2217 C C . PRO A 1 291 ? -11.930 23.625 -6.381 1.00 59.56 291 PRO A C 1
ATOM 2219 O O . PRO A 1 291 ? -12.727 24.550 -6.268 1.00 59.56 291 PRO A O 1
ATOM 2222 N N . HIS A 1 292 ? -10.611 23.832 -6.441 1.00 66.06 292 HIS A N 1
ATOM 2223 C CA . HIS A 1 292 ? -9.966 25.140 -6.233 1.00 66.06 292 HIS A CA 1
ATOM 2224 C C . HIS A 1 292 ? -9.026 25.551 -7.379 1.00 66.06 292 HIS A C 1
ATOM 2226 O O . HIS A 1 292 ? -8.172 26.417 -7.209 1.00 66.06 292 HIS A O 1
ATOM 2232 N N . GLY A 1 293 ? -9.155 24.909 -8.547 1.00 65.88 293 GLY A N 1
ATOM 2233 C CA . GLY A 1 293 ? -8.175 25.023 -9.629 1.00 65.88 293 GLY A CA 1
ATOM 2234 C C . GLY A 1 293 ? -6.892 24.224 -9.352 1.00 65.88 293 GLY A C 1
ATOM 2235 O O . GLY A 1 293 ? -6.508 23.980 -8.211 1.00 65.88 293 GLY A O 1
ATOM 2236 N N . GLY A 1 294 ? -6.240 23.750 -10.417 1.00 79.94 294 GLY A N 1
ATOM 2237 C CA . GLY A 1 294 ? -4.997 22.975 -10.335 1.00 79.94 294 GLY A CA 1
ATOM 2238 C C . GLY A 1 294 ? -5.054 21.606 -11.016 1.00 79.94 294 GLY A C 1
ATOM 2239 O O . GLY A 1 294 ? -5.930 21.324 -11.841 1.00 79.94 294 GLY A O 1
ATOM 2240 N N . TYR A 1 295 ? -4.083 20.763 -10.663 1.00 88.25 295 TYR A N 1
ATOM 2241 C CA . TYR A 1 295 ? -3.894 19.412 -11.196 1.00 88.25 295 TYR A CA 1
ATOM 2242 C C . TYR A 1 295 ? -4.941 18.428 -10.656 1.00 88.25 295 TYR A C 1
ATOM 2244 O O . TYR A 1 295 ? -5.246 18.502 -9.462 1.00 88.25 295 TYR A O 1
ATOM 2252 N N . PRO A 1 296 ? -5.471 17.502 -11.484 1.00 91.25 296 PRO A N 1
ATOM 2253 C CA . PRO A 1 296 ? -6.333 16.422 -11.007 1.00 91.25 296 PRO A CA 1
ATOM 2254 C C . PRO A 1 296 ? -5.631 15.586 -9.935 1.00 91.25 296 PRO A C 1
ATOM 2256 O O . PRO A 1 296 ? -4.405 15.449 -9.951 1.00 91.25 296 PRO A O 1
ATOM 2259 N N . GLN A 1 297 ? -6.404 15.030 -9.007 1.00 91.31 297 GLN A N 1
ATOM 2260 C CA . GLN A 1 297 ? -5.895 14.245 -7.884 1.00 91.31 297 GLN A CA 1
ATOM 2261 C C . GLN A 1 297 ? -6.456 12.829 -7.947 1.00 91.31 297 GLN A C 1
ATOM 2263 O O . GLN A 1 297 ? -7.635 12.642 -8.247 1.00 91.31 297 GLN A O 1
ATOM 2268 N N . VAL A 1 298 ? -5.597 11.846 -7.689 1.00 92.69 298 VAL A N 1
ATOM 2269 C CA . VAL A 1 298 ? -5.990 10.456 -7.464 1.00 92.69 298 VAL A CA 1
ATOM 2270 C C . VAL A 1 298 ? -5.892 10.174 -5.970 1.00 92.69 298 VAL A C 1
ATOM 2272 O O . VAL A 1 298 ? -4.928 10.567 -5.316 1.00 92.69 298 VAL A O 1
ATOM 2275 N N . GLU A 1 299 ? -6.900 9.505 -5.435 1.00 93.12 299 GLU A N 1
ATOM 2276 C CA . GLU A 1 299 ? -6.875 8.973 -4.084 1.00 93.12 299 GLU A CA 1
ATOM 2277 C C . GLU A 1 299 ? -6.211 7.602 -4.097 1.00 93.12 299 GLU A C 1
ATOM 2279 O O . GLU A 1 299 ? -6.526 6.764 -4.945 1.00 93.12 299 GLU A O 1
ATOM 2284 N N . LEU A 1 300 ? -5.285 7.393 -3.167 1.00 95.50 300 LEU A N 1
ATOM 2285 C CA . LEU A 1 300 ? -4.718 6.099 -2.818 1.00 95.50 300 LEU A CA 1
ATOM 2286 C C . LEU A 1 300 ? -5.247 5.708 -1.441 1.00 95.50 300 LEU A C 1
ATOM 2288 O O . LEU A 1 300 ? -5.108 6.477 -0.496 1.00 95.50 300 LEU A O 1
ATOM 2292 N N . MET A 1 301 ? -5.779 4.499 -1.319 1.00 96.69 301 MET A N 1
ATOM 2293 C CA . MET A 1 301 ? -6.014 3.847 -0.035 1.00 96.69 301 MET A CA 1
ATOM 2294 C C . MET A 1 301 ? -5.168 2.585 0.045 1.00 96.69 301 MET A C 1
ATOM 2296 O O . MET A 1 301 ? -5.157 1.785 -0.893 1.00 96.69 301 MET A O 1
ATOM 2300 N N . THR A 1 302 ? -4.486 2.396 1.167 1.00 97.19 302 THR A N 1
ATOM 2301 C CA . THR A 1 302 ? -3.677 1.210 1.446 1.00 97.19 302 THR A CA 1
ATOM 2302 C C . THR A 1 302 ? -4.149 0.507 2.708 1.00 97.19 302 THR A C 1
ATOM 2304 O O . THR A 1 302 ? -4.625 1.142 3.644 1.00 97.19 302 THR A O 1
ATOM 2307 N N . LEU A 1 303 ? -3.994 -0.815 2.732 1.00 97.75 303 LEU A N 1
ATOM 2308 C CA . LEU A 1 303 ? -3.953 -1.600 3.961 1.00 97.75 303 LEU A CA 1
ATOM 2309 C C . LEU A 1 303 ? -2.480 -1.914 4.227 1.00 97.75 303 LEU A C 1
ATOM 2311 O O . LEU A 1 303 ? -1.822 -2.519 3.376 1.00 97.75 303 LEU A O 1
ATOM 2315 N N . VAL A 1 304 ? -1.964 -1.502 5.382 1.00 97.12 304 VAL A N 1
ATOM 2316 C CA . VAL A 1 304 ? -0.551 -1.648 5.757 1.00 97.12 304 VAL A CA 1
ATOM 2317 C C . VAL A 1 304 ? -0.392 -2.426 7.055 1.00 97.12 304 VAL A C 1
ATOM 2319 O O . VAL A 1 304 ? -1.174 -2.273 7.988 1.00 97.12 304 VAL A O 1
ATOM 2322 N N . GLU A 1 305 ? 0.656 -3.236 7.140 1.00 95.62 305 GLU A N 1
ATOM 2323 C CA . GLU A 1 305 ? 1.151 -3.787 8.399 1.00 95.62 305 GLU A CA 1
ATOM 2324 C C . GLU A 1 305 ? 1.883 -2.688 9.177 1.00 95.62 305 GLU A C 1
ATOM 2326 O O . GLU A 1 305 ? 2.891 -2.164 8.704 1.00 95.62 305 GLU A O 1
ATOM 2331 N N . THR A 1 306 ? 1.415 -2.324 10.373 1.00 93.81 306 THR A N 1
ATOM 2332 C CA . THR A 1 306 ? 1.932 -1.126 11.064 1.00 93.81 306 THR A CA 1
ATOM 2333 C C . THR A 1 306 ? 3.348 -1.299 11.610 1.00 93.81 306 THR A C 1
ATOM 2335 O O . THR A 1 306 ? 4.093 -0.322 11.672 1.00 93.81 306 THR A O 1
ATOM 2338 N N . GLY A 1 307 ? 3.745 -2.529 11.956 1.00 88.44 307 GLY A N 1
ATOM 2339 C CA . GLY A 1 307 ? 5.077 -2.817 12.497 1.00 88.44 307 GLY A CA 1
ATOM 2340 C C . GLY A 1 307 ? 6.203 -2.742 11.459 1.00 88.44 307 GLY A C 1
ATOM 2341 O O . GLY A 1 307 ? 7.248 -2.153 11.720 1.00 88.44 307 GLY A O 1
ATOM 2342 N N . THR A 1 308 ? 5.998 -3.308 10.266 1.00 91.88 308 THR A N 1
ATOM 2343 C CA . THR A 1 308 ? 7.003 -3.330 9.180 1.00 91.88 308 THR A CA 1
ATOM 2344 C C . THR A 1 308 ? 6.808 -2.217 8.153 1.00 91.88 308 THR A C 1
ATOM 2346 O O . THR A 1 308 ? 7.718 -1.942 7.372 1.00 91.88 308 THR A O 1
ATOM 2349 N N . ARG A 1 309 ? 5.622 -1.590 8.133 1.00 92.81 309 ARG A N 1
ATOM 2350 C CA . ARG A 1 309 ? 5.116 -0.724 7.055 1.00 92.81 309 ARG A CA 1
ATOM 2351 C C . ARG A 1 309 ? 4.956 -1.437 5.704 1.00 92.81 309 ARG A C 1
ATOM 2353 O O . ARG A 1 309 ? 4.899 -0.780 4.667 1.00 92.81 309 ARG A O 1
ATOM 2360 N N . ALA A 1 310 ? 4.861 -2.768 5.700 1.00 94.31 310 ALA A N 1
ATOM 2361 C CA . ALA A 1 310 ? 4.578 -3.532 4.490 1.00 94.31 310 ALA A CA 1
ATOM 2362 C C . ALA A 1 310 ? 3.162 -3.236 3.977 1.00 94.31 310 ALA A C 1
ATOM 2364 O O . ALA A 1 310 ? 2.188 -3.315 4.729 1.00 94.31 310 ALA A O 1
ATOM 2365 N N . VAL A 1 311 ? 3.036 -2.924 2.686 1.00 96.88 311 VAL A N 1
ATOM 2366 C CA . VAL A 1 311 ? 1.732 -2.745 2.039 1.00 96.88 311 VAL A CA 1
ATOM 2367 C C . VAL A 1 311 ? 1.135 -4.122 1.755 1.00 96.88 311 VAL A C 1
ATOM 2369 O O . VAL A 1 311 ? 1.709 -4.916 1.013 1.00 96.88 311 VAL A O 1
ATOM 2372 N N . ILE A 1 312 ? -0.025 -4.399 2.347 1.00 97.19 312 ILE A N 1
ATOM 2373 C CA . ILE A 1 312 ? -0.789 -5.638 2.156 1.00 97.19 312 ILE A CA 1
ATOM 2374 C C . ILE A 1 312 ? -1.660 -5.531 0.903 1.00 97.19 312 ILE A C 1
ATOM 2376 O O . ILE A 1 312 ? -1.772 -6.490 0.145 1.00 97.19 312 ILE A O 1
ATOM 2380 N N . ALA A 1 313 ? -2.269 -4.363 0.683 1.00 97.38 313 ALA A N 1
ATOM 2381 C CA . ALA A 1 313 ? -3.112 -4.092 -0.474 1.00 97.38 313 ALA A CA 1
ATOM 2382 C C . ALA A 1 313 ? -3.225 -2.586 -0.748 1.00 97.38 313 ALA A C 1
ATOM 2384 O O . ALA A 1 313 ? -3.017 -1.770 0.151 1.00 97.38 313 ALA A O 1
ATOM 2385 N N . ALA A 1 314 ? -3.580 -2.218 -1.981 1.00 97.00 314 ALA A N 1
ATOM 2386 C CA . ALA A 1 314 ? -3.772 -0.831 -2.394 1.00 97.00 314 ALA A CA 1
ATOM 2387 C C . ALA A 1 314 ? -4.900 -0.694 -3.428 1.00 97.00 314 ALA A C 1
ATOM 2389 O O . ALA A 1 314 ? -5.048 -1.536 -4.317 1.00 97.00 314 ALA A O 1
ATOM 2390 N N . VAL A 1 315 ? -5.662 0.398 -3.348 1.00 96.19 315 VAL A N 1
ATOM 2391 C CA . VAL A 1 315 ? -6.674 0.796 -4.338 1.00 96.19 315 VAL A CA 1
ATOM 2392 C C . VAL A 1 315 ? -6.471 2.263 -4.706 1.00 96.19 315 VAL A C 1
ATOM 2394 O O . VAL A 1 315 ? -6.138 3.082 -3.854 1.00 96.19 315 VAL A O 1
ATOM 2397 N N . PHE A 1 316 ? -6.697 2.586 -5.980 1.00 94.50 316 PHE A N 1
ATOM 2398 C CA . PHE A 1 316 ? -6.643 3.944 -6.514 1.00 94.50 316 PHE A CA 1
ATOM 2399 C C . PHE A 1 316 ? -7.988 4.351 -7.127 1.00 94.50 316 PHE A C 1
ATOM 2401 O O . PHE A 1 316 ? -8.655 3.513 -7.745 1.00 94.50 316 PHE A O 1
ATOM 2408 N N . GLY A 1 317 ? -8.340 5.638 -7.061 1.00 93.56 317 GLY A N 1
ATOM 2409 C CA . GLY A 1 317 ? -9.483 6.180 -7.803 1.00 93.56 317 GLY A CA 1
ATOM 2410 C C . GLY A 1 317 ? -9.733 7.685 -7.615 1.00 93.56 317 GLY A C 1
ATOM 2411 O O . GLY A 1 317 ? -8.875 8.394 -7.092 1.00 93.56 317 GLY A O 1
ATOM 2412 N N . PRO A 1 318 ? -10.881 8.212 -8.078 1.00 92.75 318 PRO A N 1
ATOM 2413 C CA . PRO A 1 318 ? -11.273 9.609 -7.881 1.00 92.75 318 PRO A CA 1
ATOM 2414 C C . PRO A 1 318 ? -11.495 9.976 -6.403 1.00 92.75 318 PRO A C 1
ATOM 2416 O O . PRO A 1 318 ? -12.168 9.247 -5.674 1.00 92.75 318 PRO A O 1
ATOM 2419 N N . THR A 1 319 ? -11.039 11.161 -5.987 1.00 89.38 319 THR A N 1
ATOM 2420 C CA . THR A 1 319 ? -11.158 11.656 -4.595 1.00 89.38 319 THR A CA 1
ATOM 2421 C C . THR A 1 319 ? -12.595 11.907 -4.116 1.00 89.38 319 THR A C 1
ATOM 2423 O O . THR A 1 319 ? -12.856 12.066 -2.930 1.00 89.38 319 THR A O 1
ATOM 2426 N N . ARG A 1 320 ? -13.569 11.922 -5.035 1.00 87.88 320 ARG A N 1
ATOM 2427 C CA . ARG A 1 320 ? -15.005 12.051 -4.723 1.00 87.88 320 ARG A CA 1
ATOM 2428 C C . ARG A 1 320 ? -15.642 10.792 -4.112 1.00 87.88 320 ARG A C 1
ATOM 2430 O O . ARG A 1 320 ? -16.814 10.848 -3.758 1.00 87.88 320 ARG A O 1
ATOM 2437 N N . GLU A 1 321 ? -14.943 9.655 -4.075 1.00 88.12 321 GLU A N 1
ATOM 2438 C CA . GLU A 1 321 ? -15.467 8.407 -3.482 1.00 88.12 321 GLU A CA 1
ATOM 2439 C C . GLU A 1 321 ? -15.153 8.304 -1.980 1.00 88.12 321 GLU A C 1
ATOM 2441 O O . GLU A 1 321 ? -15.959 7.744 -1.240 1.00 88.12 321 GLU A O 1
ATOM 2446 N N . GLY A 1 322 ? -14.049 8.912 -1.531 1.00 86.81 322 GLY A N 1
ATOM 2447 C CA . GLY A 1 322 ? -13.675 9.059 -0.126 1.00 86.81 322 GLY A CA 1
ATOM 2448 C C . GLY A 1 322 ? -13.040 7.823 0.521 1.00 86.81 322 GLY A C 1
ATOM 2449 O O . GLY A 1 322 ? -13.338 6.672 0.190 1.00 86.81 322 GLY A O 1
ATOM 2450 N N . GLU A 1 323 ? -12.203 8.084 1.524 1.00 89.31 323 GLU A N 1
ATOM 2451 C CA . GLU A 1 323 ? -11.270 7.113 2.111 1.00 89.31 323 GLU A CA 1
ATOM 2452 C C . GLU A 1 323 ? -11.970 5.863 2.662 1.00 89.31 323 GLU A C 1
ATOM 2454 O O . GLU A 1 323 ? -11.554 4.737 2.382 1.00 89.31 323 GLU A O 1
ATOM 2459 N N . THR A 1 324 ? -13.094 6.031 3.365 1.00 91.94 324 THR A N 1
ATOM 2460 C CA . THR A 1 324 ? -13.891 4.914 3.900 1.00 91.94 324 THR A CA 1
ATOM 2461 C C . THR A 1 324 ? -14.433 3.995 2.796 1.00 91.94 324 THR A C 1
ATOM 2463 O O . THR A 1 324 ? -14.499 2.780 2.989 1.00 91.94 324 THR A O 1
ATOM 2466 N N . SER A 1 325 ? -14.778 4.534 1.619 1.00 93.62 325 SER A N 1
ATOM 2467 C CA . SER A 1 325 ? -15.255 3.740 0.476 1.00 93.62 325 SER A CA 1
ATOM 2468 C C . SER A 1 325 ? -14.145 2.838 -0.068 1.00 93.62 325 SER A C 1
ATOM 2470 O O . SER A 1 325 ? -14.336 1.632 -0.256 1.00 93.62 325 SER A O 1
ATOM 2472 N N . TYR A 1 326 ? -12.937 3.380 -0.239 1.00 95.69 326 TYR A N 1
ATOM 2473 C CA . TYR A 1 326 ? -11.797 2.580 -0.684 1.00 95.69 326 TYR A CA 1
ATOM 2474 C C . TYR A 1 326 ? -11.298 1.596 0.378 1.00 95.69 326 TYR A C 1
ATOM 2476 O O . TYR A 1 326 ? -10.935 0.475 0.024 1.00 95.69 326 TYR A O 1
ATOM 2484 N N . ALA A 1 327 ? -11.338 1.954 1.665 1.00 96.06 327 ALA A N 1
ATOM 2485 C CA . ALA A 1 327 ? -10.999 1.028 2.745 1.00 96.06 327 ALA A CA 1
ATOM 2486 C C . ALA A 1 327 ? -11.993 -0.144 2.804 1.00 96.06 327 ALA A C 1
ATOM 2488 O O . ALA A 1 327 ? -11.580 -1.293 2.946 1.00 96.06 327 ALA A O 1
ATOM 2489 N N . THR A 1 328 ? -13.288 0.114 2.568 1.00 96.25 328 THR A N 1
ATOM 2490 C CA . THR A 1 328 ? -14.324 -0.933 2.463 1.00 96.25 328 THR A CA 1
ATOM 2491 C C . THR A 1 328 ? -13.974 -1.962 1.381 1.00 96.25 328 THR A C 1
ATOM 2493 O O . THR A 1 328 ? -14.116 -3.167 1.584 1.00 96.25 328 THR A O 1
ATOM 2496 N N . ARG A 1 329 ? -13.422 -1.513 0.244 1.00 97.00 329 ARG A N 1
ATOM 2497 C CA . ARG A 1 329 ? -12.976 -2.397 -0.850 1.00 97.00 329 ARG A CA 1
ATOM 2498 C C . ARG A 1 329 ? -11.779 -3.280 -0.474 1.00 97.00 329 ARG A C 1
ATOM 2500 O O . ARG A 1 329 ? -11.553 -4.287 -1.142 1.00 97.00 329 ARG A O 1
ATOM 2507 N N . LEU A 1 330 ? -11.037 -2.940 0.581 1.00 97.38 330 LEU A N 1
ATOM 2508 C CA . LEU A 1 330 ? -9.876 -3.686 1.076 1.00 97.38 330 LEU A CA 1
A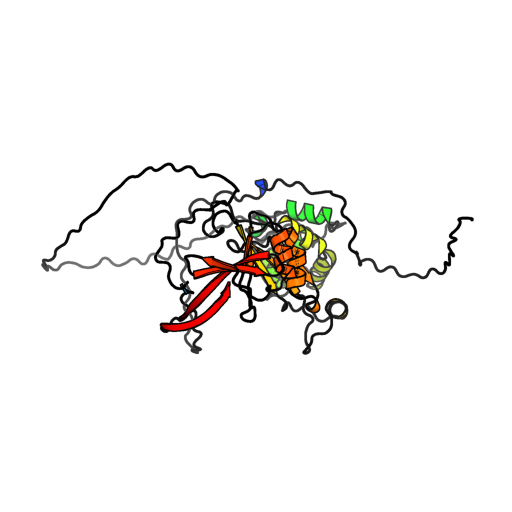TOM 2509 C C . LEU A 1 330 ? -10.182 -4.624 2.257 1.00 97.38 330 LEU A C 1
ATOM 2511 O O . LEU A 1 330 ? -9.320 -5.424 2.614 1.00 97.38 330 LEU A O 1
ATOM 2515 N N . LEU A 1 331 ? -11.397 -4.599 2.824 1.00 97.25 331 LEU A N 1
ATOM 2516 C CA . LEU A 1 331 ? -11.771 -5.431 3.983 1.00 97.25 331 LEU A CA 1
ATOM 2517 C C . LEU A 1 331 ? -11.576 -6.938 3.751 1.00 97.25 331 LEU A C 1
ATOM 2519 O O . LEU A 1 331 ? -11.277 -7.669 4.685 1.00 97.25 331 LEU A O 1
ATOM 2523 N N . HIS A 1 332 ? -11.663 -7.406 2.505 1.00 96.81 332 HIS A N 1
ATOM 2524 C CA . HIS A 1 332 ? -11.439 -8.810 2.141 1.00 96.81 332 HIS A CA 1
ATOM 2525 C C . HIS A 1 332 ? -9.987 -9.307 2.330 1.00 96.81 332 HIS A C 1
ATOM 2527 O O . HIS A 1 332 ? -9.730 -10.497 2.164 1.00 96.81 332 HIS A O 1
ATOM 2533 N N . HIS A 1 333 ? -9.042 -8.418 2.663 1.00 97.19 333 HIS A N 1
ATOM 2534 C CA . HIS A 1 333 ? -7.680 -8.775 3.078 1.00 97.19 333 HIS A CA 1
ATOM 2535 C C . HIS A 1 333 ? -7.522 -8.936 4.600 1.00 97.19 333 HIS A C 1
ATOM 2537 O O . HIS A 1 333 ? -6.461 -9.368 5.052 1.00 97.19 333 HIS A O 1
ATOM 2543 N N . LEU A 1 334 ? -8.539 -8.574 5.390 1.00 97.56 334 LEU A N 1
ATOM 2544 C CA . LEU A 1 334 ? -8.534 -8.759 6.838 1.00 97.56 334 LEU A CA 1
ATOM 2545 C C . LEU A 1 334 ? -8.767 -10.230 7.199 1.00 97.56 334 LEU A C 1
ATOM 2547 O O . LEU A 1 334 ? -9.435 -10.968 6.475 1.00 97.56 334 LEU A O 1
ATOM 2551 N N . SER A 1 335 ? -8.228 -10.654 8.340 1.00 95.56 335 SER A N 1
ATOM 2552 C CA . SER A 1 335 ? -8.459 -11.988 8.899 1.00 95.56 335 SER A CA 1
ATOM 2553 C C . SER A 1 335 ? -8.620 -11.930 10.424 1.00 95.56 335 SER A C 1
ATOM 2555 O O . SER A 1 335 ? -8.193 -10.949 11.040 1.00 95.56 335 SER A O 1
ATOM 2557 N N . PRO A 1 336 ? -9.159 -12.984 11.069 1.00 97.12 336 PRO A N 1
ATOM 2558 C CA . PRO A 1 336 ? -9.291 -13.047 12.529 1.00 97.12 336 PRO A CA 1
ATOM 2559 C C . PRO A 1 336 ? -7.974 -12.930 13.314 1.00 97.12 336 PRO A C 1
ATOM 2561 O O . PRO A 1 336 ? -7.986 -12.638 14.506 1.00 97.12 336 PRO A O 1
ATOM 2564 N N . GLU A 1 337 ? -6.826 -13.124 12.658 1.00 94.94 337 GLU A N 1
ATOM 2565 C CA . GLU A 1 337 ? -5.496 -12.932 13.251 1.00 94.94 337 GLU A CA 1
ATOM 2566 C C . GLU A 1 337 ? -5.024 -11.466 13.236 1.00 94.94 337 GLU A C 1
ATOM 2568 O O . GLU A 1 337 ? -3.908 -11.178 13.671 1.00 94.94 337 GLU A O 1
ATOM 2573 N N . MET A 1 338 ? -5.826 -10.532 12.717 1.00 96.75 338 MET A N 1
ATOM 2574 C CA . MET A 1 338 ? -5.468 -9.117 12.606 1.00 96.75 338 MET A CA 1
ATOM 2575 C C . MET A 1 338 ? -6.163 -8.253 13.660 1.00 96.75 338 MET A C 1
ATOM 2577 O O . MET A 1 338 ? -7.323 -8.473 14.004 1.00 96.75 338 MET A O 1
ATOM 2581 N N . LEU A 1 339 ? -5.446 -7.226 14.116 1.00 96.69 339 LEU A N 1
ATOM 2582 C CA . LEU A 1 339 ? -5.986 -6.086 14.848 1.00 96.69 339 LEU A CA 1
ATOM 2583 C C . LEU A 1 339 ? -5.885 -4.859 13.942 1.00 96.69 339 LEU A C 1
ATOM 2585 O O . LEU A 1 339 ? -4.783 -4.383 13.658 1.00 96.69 339 LEU A O 1
ATOM 2589 N N . VAL A 1 340 ? -7.034 -4.372 13.484 1.00 97.00 340 VAL A N 1
ATOM 2590 C CA . VAL A 1 340 ? -7.145 -3.154 12.686 1.00 97.00 340 VAL A CA 1
ATOM 2591 C C . VAL A 1 340 ? -7.081 -1.949 13.610 1.00 97.00 340 VAL A C 1
ATOM 2593 O O . VAL A 1 340 ? -7.920 -1.783 14.495 1.00 97.00 340 VAL A O 1
ATOM 2596 N N . LEU A 1 341 ? -6.083 -1.110 13.373 1.00 95.12 341 LEU A N 1
ATOM 2597 C CA . LEU A 1 341 ? -5.921 0.202 13.966 1.00 95.12 341 LEU A CA 1
ATOM 2598 C C . LEU A 1 341 ? -6.496 1.248 13.008 1.00 95.12 341 LEU A C 1
ATOM 2600 O O . LEU A 1 341 ? -6.222 1.197 11.808 1.00 95.12 341 LEU A O 1
ATOM 2604 N N . TRP A 1 342 ? -7.279 2.200 13.516 1.00 90.88 342 TRP A N 1
ATOM 2605 C CA . TRP A 1 342 ? -7.717 3.348 12.716 1.00 90.88 342 TRP A CA 1
ATOM 2606 C C . TRP A 1 342 ? -7.912 4.625 13.534 1.00 90.88 342 TRP A C 1
ATOM 2608 O O . TRP A 1 342 ? -8.019 4.616 14.763 1.00 90.88 342 TRP A O 1
ATOM 2618 N N . ASP A 1 343 ? -7.972 5.749 12.828 1.00 87.75 343 ASP A N 1
ATOM 2619 C CA . ASP A 1 343 ? -8.255 7.058 13.401 1.00 87.75 343 ASP A CA 1
ATOM 2620 C C . ASP A 1 343 ? -9.753 7.427 13.301 1.00 87.75 343 ASP A C 1
ATOM 2622 O O . ASP A 1 343 ? -10.590 6.681 12.788 1.00 87.75 343 ASP A O 1
ATOM 2626 N N . ARG A 1 344 ? -10.093 8.639 13.753 1.00 85.62 344 ARG A N 1
ATOM 2627 C CA . ARG A 1 344 ? -11.464 9.178 13.727 1.00 85.62 344 ARG A CA 1
ATOM 2628 C C . ARG A 1 344 ? -12.044 9.403 12.321 1.00 85.62 344 ARG A C 1
ATOM 2630 O O . ARG A 1 344 ? -13.211 9.799 12.211 1.00 85.62 344 ARG A O 1
ATOM 2637 N N . GLY A 1 345 ? -11.265 9.222 11.255 1.00 84.94 345 GLY A N 1
ATOM 2638 C CA . GLY A 1 345 ? -11.729 9.245 9.871 1.00 84.94 345 GLY A CA 1
ATOM 2639 C C . GLY A 1 345 ? -12.738 8.129 9.609 1.00 84.94 345 GLY A C 1
ATOM 2640 O O . GLY A 1 345 ? -13.848 8.410 9.152 1.00 84.94 345 GLY A O 1
ATOM 2641 N N . PHE A 1 346 ? -12.413 6.909 10.044 1.00 85.69 346 PHE A N 1
ATOM 2642 C CA . PHE A 1 346 ? -13.147 5.662 9.773 1.00 85.69 346 PHE A CA 1
ATOM 2643 C C . PHE A 1 346 ? -14.361 5.407 10.685 1.00 85.69 346 PHE A C 1
ATOM 2645 O O . PHE A 1 346 ? -14.956 4.332 10.684 1.00 85.69 346 PHE A O 1
ATOM 2652 N N . ASP A 1 347 ? -14.781 6.431 11.424 1.00 84.38 347 ASP A N 1
ATOM 2653 C CA . ASP A 1 347 ? -15.815 6.398 12.456 1.00 84.38 347 ASP A CA 1
ATOM 2654 C C . ASP A 1 347 ? -17.266 6.330 11.911 1.00 84.38 347 ASP A C 1
ATOM 2656 O O . ASP A 1 347 ? -18.131 7.126 12.289 1.00 84.38 347 ASP A O 1
ATOM 2660 N N . SER A 1 348 ? -17.570 5.388 11.014 1.00 90.25 348 SER A N 1
ATOM 2661 C CA . SER A 1 348 ? -18.935 5.127 10.516 1.00 90.25 348 SER A CA 1
ATOM 2662 C C . SER A 1 348 ? -19.456 3.767 10.986 1.00 90.25 348 SER A C 1
ATOM 2664 O O . SER A 1 348 ? -18.682 2.822 11.123 1.00 90.25 348 SER A O 1
ATOM 2666 N N . ASN A 1 349 ? -20.765 3.667 11.246 1.00 93.19 349 ASN A N 1
ATOM 2667 C CA . ASN A 1 349 ? -21.376 2.424 11.732 1.00 93.19 349 ASN A CA 1
ATOM 2668 C C . ASN A 1 349 ? -21.206 1.293 10.712 1.00 93.19 349 ASN A C 1
ATOM 2670 O O . ASN A 1 349 ? -20.750 0.218 11.073 1.00 93.19 349 ASN A O 1
ATOM 2674 N N . ASP A 1 350 ? -21.497 1.570 9.441 1.00 93.88 350 ASP A N 1
ATOM 2675 C CA . ASP A 1 350 ? -21.451 0.576 8.367 1.00 93.88 350 ASP A CA 1
ATOM 2676 C C . ASP A 1 350 ? -20.032 0.023 8.172 1.00 93.88 350 ASP A C 1
ATOM 2678 O O . ASP A 1 350 ? -19.859 -1.182 8.002 1.00 93.88 350 ASP A O 1
ATOM 2682 N N . PHE A 1 351 ? -19.006 0.878 8.272 1.00 94.25 351 PHE A N 1
ATOM 2683 C CA . PHE A 1 351 ? -17.608 0.449 8.197 1.00 94.25 351 PHE A CA 1
ATOM 2684 C C . PHE A 1 351 ? -17.183 -0.387 9.408 1.00 94.25 351 PHE A C 1
ATOM 2686 O O . PHE A 1 351 ? -16.533 -1.413 9.225 1.00 94.25 351 PHE A O 1
ATOM 2693 N N . LEU A 1 352 ? -17.584 -0.005 10.630 1.00 94.50 352 LEU A N 1
ATOM 2694 C CA . LEU A 1 352 ? -17.332 -0.813 11.828 1.00 94.50 352 LEU A CA 1
ATOM 2695 C C . LEU A 1 352 ? -17.987 -2.196 11.708 1.00 94.50 352 LEU A C 1
ATOM 2697 O O . LEU A 1 352 ? -17.329 -3.204 11.955 1.00 94.50 352 LEU A O 1
ATOM 2701 N N . THR A 1 353 ? -19.250 -2.250 11.279 1.00 95.62 353 THR A N 1
ATOM 2702 C CA . THR A 1 353 ? -19.986 -3.502 11.062 1.00 95.62 353 THR A CA 1
ATOM 2703 C C . THR A 1 353 ? -19.331 -4.359 9.980 1.00 95.62 353 THR A C 1
ATOM 2705 O O . THR A 1 353 ? -19.133 -5.556 10.186 1.00 95.62 353 THR A O 1
ATOM 2708 N N . ALA A 1 354 ? -18.929 -3.762 8.854 1.00 96.06 354 ALA A N 1
ATOM 2709 C CA . ALA A 1 354 ? -18.263 -4.475 7.768 1.00 96.06 354 ALA A CA 1
ATOM 2710 C C . ALA A 1 354 ? -16.864 -4.985 8.161 1.00 96.06 354 ALA A C 1
ATOM 2712 O O . ALA A 1 354 ? -16.504 -6.103 7.798 1.00 96.06 354 ALA A O 1
ATOM 2713 N N . ALA A 1 355 ? -16.090 -4.210 8.930 1.00 95.88 355 ALA A N 1
ATOM 2714 C CA . ALA A 1 355 ? -14.798 -4.642 9.457 1.00 95.88 355 ALA A CA 1
ATOM 2715 C C . ALA A 1 355 ? -14.957 -5.776 10.481 1.00 95.88 355 ALA A C 1
ATOM 2717 O O . ALA A 1 355 ? -14.286 -6.802 10.361 1.00 95.88 355 ALA A O 1
ATOM 2718 N N . HIS A 1 356 ? -15.895 -5.645 11.423 1.00 95.19 356 HIS A N 1
ATOM 2719 C CA . HIS A 1 356 ? -16.203 -6.682 12.410 1.00 95.19 356 HIS A CA 1
ATOM 2720 C C . HIS A 1 356 ? -16.661 -7.998 11.755 1.00 95.19 356 HIS A C 1
ATOM 2722 O O . HIS A 1 356 ? -16.239 -9.075 12.172 1.00 95.19 356 HIS A O 1
ATOM 2728 N N . ALA A 1 357 ? -17.439 -7.925 10.669 1.00 96.75 357 ALA A N 1
ATOM 2729 C CA . ALA A 1 357 ? -17.889 -9.095 9.909 1.00 96.75 357 ALA A CA 1
ATOM 2730 C C . ALA A 1 357 ? -16.748 -9.910 9.256 1.00 96.75 357 ALA A C 1
ATOM 2732 O O . ALA A 1 357 ? -16.969 -11.057 8.874 1.00 96.75 357 ALA A O 1
ATOM 2733 N N . THR A 1 358 ? -15.527 -9.368 9.157 1.00 97.44 358 THR A N 1
ATOM 2734 C CA . THR A 1 358 ? -14.335 -10.129 8.718 1.00 97.44 358 THR A CA 1
ATOM 2735 C C . THR A 1 358 ? -13.752 -11.036 9.812 1.00 97.44 358 THR A C 1
ATOM 2737 O O . THR A 1 358 ? -12.858 -11.838 9.542 1.00 97.44 358 THR A O 1
ATOM 2740 N N . GLY A 1 359 ? -14.218 -10.892 11.058 1.00 97.00 359 GLY A N 1
ATOM 2741 C CA . GLY A 1 359 ? -13.665 -11.549 12.245 1.00 97.00 359 GLY A CA 1
ATOM 2742 C C . GLY A 1 359 ? -12.385 -10.903 12.792 1.00 97.00 359 GLY A C 1
ATOM 2743 O O . GLY A 1 359 ? -11.940 -11.278 13.879 1.00 97.00 359 GLY A O 1
ATOM 2744 N N . ALA A 1 360 ? -11.799 -9.929 12.085 1.00 97.25 360 ALA A N 1
ATOM 2745 C CA . ALA A 1 360 ? -10.673 -9.152 12.588 1.00 97.25 360 ALA A CA 1
ATOM 2746 C C . ALA A 1 360 ? -11.057 -8.353 13.841 1.00 97.25 360 ALA A C 1
ATOM 2748 O O . ALA A 1 360 ? -12.182 -7.867 13.985 1.00 97.25 360 ALA A O 1
ATOM 2749 N N . GLN A 1 361 ? -10.092 -8.190 14.742 1.00 96.50 361 GLN A N 1
ATOM 2750 C CA . GLN A 1 361 ? -10.238 -7.305 15.890 1.00 96.50 361 GLN A CA 1
ATOM 2751 C C . GLN A 1 361 ? -10.077 -5.848 15.450 1.00 96.50 361 GLN A C 1
ATOM 2753 O O . GLN A 1 361 ? -9.378 -5.554 14.480 1.00 96.50 361 GLN A O 1
ATOM 2758 N N . VAL A 1 362 ? -10.698 -4.927 16.181 1.00 94.75 362 VAL A N 1
ATOM 2759 C CA . VAL A 1 362 ? -10.689 -3.491 15.880 1.00 94.75 362 VAL A CA 1
ATOM 2760 C C . VAL A 1 362 ? -10.323 -2.712 17.139 1.00 94.75 362 VAL A C 1
ATOM 2762 O O . VAL A 1 362 ? -10.874 -2.967 18.207 1.00 94.75 362 VAL A O 1
ATOM 2765 N N . LEU A 1 363 ? -9.422 -1.742 16.998 1.00 94.69 363 LEU A N 1
ATOM 2766 C CA . LEU A 1 363 ? -9.135 -0.708 17.990 1.00 94.69 363 LEU A CA 1
ATOM 2767 C C . LEU A 1 363 ? -8.963 0.613 17.242 1.00 94.69 363 LEU A C 1
ATOM 2769 O O . LEU A 1 363 ? -8.017 0.765 16.472 1.00 94.69 363 LEU A O 1
ATOM 2773 N N . GLY A 1 364 ? -9.844 1.587 17.450 1.00 91.81 364 GLY A N 1
ATOM 2774 C CA . GLY A 1 364 ? -9.757 2.807 16.662 1.00 91.81 364 GLY A CA 1
ATOM 2775 C C . GLY A 1 364 ? -10.530 3.980 17.226 1.00 91.81 364 GLY A C 1
ATOM 2776 O O . GLY A 1 364 ? -11.631 3.834 17.742 1.00 91.81 364 GLY A O 1
ATOM 2777 N N . ARG A 1 365 ? -9.929 5.164 17.107 1.00 91.00 365 ARG A N 1
ATOM 2778 C CA . ARG A 1 365 ? -10.420 6.393 17.732 1.00 91.00 365 ARG A CA 1
ATOM 2779 C C . ARG A 1 365 ? -11.801 6.763 17.198 1.00 91.00 365 ARG A C 1
ATOM 2781 O O . ARG A 1 365 ? -11.950 6.982 15.998 1.00 91.00 365 ARG A O 1
ATOM 2788 N N . ILE A 1 366 ? -12.773 6.970 18.080 1.00 89.06 366 ILE A N 1
ATOM 2789 C CA . ILE A 1 366 ? -14.109 7.435 17.686 1.00 89.06 366 ILE A CA 1
ATOM 2790 C C . ILE A 1 366 ? -14.217 8.972 17.703 1.00 89.06 366 ILE A C 1
ATOM 2792 O O . ILE A 1 366 ? -13.416 9.680 18.326 1.00 89.06 366 ILE A O 1
ATOM 2796 N N . ARG A 1 367 ? -15.202 9.552 16.998 1.00 86.69 367 ARG A N 1
ATOM 2797 C CA . ARG A 1 367 ? -15.424 11.011 17.027 1.00 86.69 367 ARG A CA 1
ATOM 2798 C C . ARG A 1 367 ? -16.099 11.404 18.342 1.00 86.69 367 ARG A C 1
ATOM 2800 O O . ARG A 1 367 ? -17.153 10.878 18.679 1.00 86.69 367 ARG A O 1
ATOM 2807 N N . GLN A 1 368 ? -15.576 12.440 19.002 1.00 81.94 368 GLN A N 1
ATOM 2808 C CA . GLN A 1 368 ? -16.067 12.997 20.283 1.00 81.94 368 GLN A CA 1
ATOM 2809 C C . GLN A 1 368 ? -17.571 13.346 20.324 1.00 81.94 368 GLN A C 1
ATOM 2811 O O . GLN A 1 368 ? -18.136 13.503 21.403 1.00 81.94 368 GLN A O 1
ATOM 2816 N N . ARG A 1 369 ? -18.227 13.491 19.163 1.00 85.50 369 ARG A N 1
ATOM 2817 C CA . ARG A 1 369 ? -19.676 13.734 19.040 1.00 85.50 369 ARG A CA 1
ATOM 2818 C C . ARG A 1 369 ? -20.540 12.478 19.195 1.00 85.50 369 ARG A C 1
ATOM 2820 O O . ARG A 1 369 ? -21.758 12.601 19.270 1.00 85.50 369 ARG A O 1
ATOM 2827 N N . ARG A 1 370 ? -19.947 11.279 19.197 1.00 87.50 370 ARG A N 1
ATOM 2828 C CA . ARG A 1 370 ? -20.683 10.048 19.489 1.00 87.50 370 ARG A CA 1
ATOM 2829 C C . ARG A 1 370 ? -21.122 10.029 20.950 1.00 87.50 370 ARG A C 1
ATOM 2831 O O . ARG A 1 370 ? -20.446 10.553 21.834 1.00 87.50 370 ARG A O 1
ATOM 2838 N N . ARG A 1 371 ? -22.272 9.407 21.181 1.00 88.94 371 ARG A N 1
ATOM 2839 C CA . ARG A 1 371 ? -22.850 9.139 22.500 1.00 88.94 371 ARG A CA 1
ATOM 2840 C C . ARG A 1 371 ? -23.270 7.665 22.533 1.00 88.94 371 ARG A C 1
ATOM 2842 O O . ARG A 1 371 ? -24.454 7.374 22.383 1.00 88.94 371 ARG A O 1
ATOM 2849 N N . PRO A 1 372 ? -22.299 6.733 22.566 1.00 91.94 372 PRO A N 1
ATOM 2850 C CA . PRO A 1 372 ? -22.598 5.308 22.625 1.00 91.94 372 PRO A CA 1
ATOM 2851 C C . PRO A 1 372 ? -23.203 4.983 24.011 1.00 91.94 372 PRO A C 1
ATOM 2853 O O . PRO A 1 372 ? -22.783 5.582 25.003 1.00 91.94 372 PRO A O 1
ATOM 2856 N N . PRO A 1 373 ? -24.223 4.113 24.115 1.00 95.00 373 PRO A N 1
ATOM 2857 C CA . PRO A 1 373 ? -24.917 3.868 25.380 1.00 95.00 373 PRO A CA 1
ATOM 2858 C C . PRO A 1 373 ? -24.031 3.088 26.359 1.00 95.00 373 PRO A C 1
ATOM 2860 O O . PRO A 1 373 ? -23.450 2.070 25.985 1.00 95.00 373 PRO A O 1
ATOM 2863 N N . VAL A 1 374 ? -23.952 3.515 27.618 1.00 96.56 374 VAL A N 1
ATOM 2864 C CA . VAL A 1 374 ? -23.265 2.740 28.664 1.00 96.56 374 VAL A CA 1
ATOM 2865 C C . VAL A 1 374 ? -24.142 1.538 29.023 1.00 96.56 374 VAL A C 1
ATOM 2867 O O . VAL A 1 374 ? -25.216 1.716 29.592 1.00 96.56 374 VAL A O 1
ATOM 2870 N N . LEU A 1 375 ? -23.708 0.324 28.668 1.00 97.50 375 LEU A N 1
ATOM 2871 C CA . LEU A 1 375 ? -24.431 -0.914 28.991 1.00 97.50 375 LEU A CA 1
ATOM 2872 C C . LEU A 1 375 ? -23.932 -1.531 30.302 1.00 97.50 375 LEU A C 1
ATOM 2874 O O . LEU A 1 375 ? -24.730 -2.000 31.107 1.00 97.50 375 LEU A O 1
ATOM 2878 N N . GLN A 1 376 ? -22.614 -1.522 30.523 1.00 97.31 376 GLN A N 1
ATOM 2879 C CA . GLN A 1 376 ? -21.989 -2.025 31.747 1.00 97.31 376 GLN A CA 1
ATOM 2880 C C . GLN A 1 376 ? -20.614 -1.382 31.960 1.00 97.31 376 GLN A C 1
ATOM 2882 O O . GLN A 1 376 ? -19.740 -1.503 31.103 1.00 97.31 376 GLN A O 1
ATOM 2887 N N . THR A 1 377 ? -20.395 -0.756 33.114 1.00 97.06 377 THR A N 1
ATOM 2888 C CA . THR A 1 377 ? -19.072 -0.261 33.533 1.00 97.06 377 THR A CA 1
ATOM 2889 C C . THR A 1 377 ? -18.187 -1.412 34.019 1.00 97.06 377 THR A C 1
ATOM 2891 O O . THR A 1 377 ? -18.668 -2.358 34.647 1.00 97.06 377 THR A O 1
ATOM 2894 N N . LEU A 1 378 ? -16.888 -1.336 33.730 1.00 96.19 378 LEU A N 1
ATOM 2895 C CA . LEU A 1 378 ? -15.871 -2.322 34.099 1.00 96.19 378 LEU A CA 1
ATOM 2896 C C . LEU A 1 378 ? -14.924 -1.763 35.176 1.00 96.19 378 LEU A C 1
ATOM 2898 O O . LEU A 1 378 ? -14.861 -0.560 35.415 1.00 96.19 378 LEU A O 1
ATOM 2902 N N . ALA A 1 379 ? -14.176 -2.650 35.836 1.00 94.62 379 ALA A N 1
ATOM 2903 C CA . ALA A 1 379 ? -13.336 -2.303 36.989 1.00 94.62 379 ALA A CA 1
ATOM 2904 C C . ALA A 1 379 ? -12.126 -1.397 36.670 1.00 94.62 379 ALA A C 1
ATOM 2906 O O . ALA A 1 379 ? -11.501 -0.880 37.590 1.00 94.62 379 ALA A O 1
ATOM 2907 N N . ASP A 1 380 ? -11.789 -1.208 35.392 1.00 90.56 380 ASP A N 1
ATOM 2908 C CA . ASP A 1 380 ? -10.719 -0.327 34.905 1.00 90.56 380 ASP A CA 1
ATOM 2909 C C . ASP A 1 380 ? -11.257 0.973 34.278 1.00 90.56 380 ASP A C 1
ATOM 2911 O O . ASP A 1 380 ? -10.636 1.544 33.385 1.00 90.56 380 ASP A O 1
ATOM 2915 N N . SER A 1 381 ? -12.438 1.420 34.720 1.00 89.62 381 SER A N 1
ATOM 2916 C CA . SER A 1 381 ? -13.124 2.649 34.278 1.00 89.62 381 SER A CA 1
ATOM 2917 C C . SER A 1 381 ? -13.591 2.666 32.811 1.00 89.62 381 SER A C 1
ATOM 2919 O O . SER A 1 381 ? -14.261 3.610 32.397 1.00 89.62 381 SER A O 1
ATOM 2921 N N . SER A 1 382 ? -13.308 1.622 32.027 1.00 94.62 382 SER A N 1
ATOM 2922 C CA . SER A 1 382 ? -13.906 1.417 30.698 1.00 94.62 382 SER A CA 1
ATOM 2923 C C . SER A 1 382 ? -15.352 0.906 30.793 1.00 94.62 382 SER A C 1
ATOM 2925 O O . SER A 1 382 ? -15.799 0.465 31.855 1.00 94.62 382 SER A O 1
ATOM 2927 N N . TYR A 1 383 ? -16.098 0.916 29.685 1.00 96.12 383 TYR A N 1
ATOM 2928 C CA . TYR A 1 383 ? -17.461 0.369 29.652 1.00 96.12 383 TYR A CA 1
ATOM 2929 C C . TYR A 1 383 ? -17.779 -0.410 28.376 1.00 96.12 383 TYR A C 1
ATOM 2931 O O . TYR A 1 383 ? -17.253 -0.143 27.297 1.00 96.12 383 TYR A O 1
ATOM 2939 N N . LEU A 1 384 ? -18.679 -1.384 28.506 1.00 97.88 384 LEU A N 1
ATOM 2940 C CA . LEU A 1 384 ? -19.298 -2.080 27.384 1.00 97.88 384 LEU A CA 1
ATOM 2941 C C . LEU A 1 384 ? -20.409 -1.222 26.777 1.00 97.88 384 LEU A C 1
ATOM 2943 O O . LEU A 1 384 ? -21.178 -0.566 27.487 1.00 97.88 384 LEU A O 1
ATOM 2947 N N . SER A 1 385 ? -20.491 -1.247 25.451 1.00 96.88 385 SER A N 1
ATOM 2948 C CA . SER A 1 385 ? -21.443 -0.481 24.656 1.00 96.88 385 SER A CA 1
ATOM 2949 C C . SER A 1 385 ? -21.786 -1.201 23.345 1.00 96.88 385 SER A C 1
ATOM 2951 O O . SER A 1 385 ? -21.319 -2.308 23.078 1.00 96.88 385 SER A O 1
ATOM 2953 N N . VAL A 1 386 ? -22.606 -0.565 22.509 1.00 95.94 386 VAL A N 1
ATOM 2954 C CA . VAL A 1 386 ? -22.962 -1.032 21.168 1.00 95.94 386 VAL A CA 1
ATOM 2955 C C . VAL A 1 386 ? -22.911 0.129 20.175 1.00 95.94 386 VAL A C 1
ATOM 2957 O O . VAL A 1 386 ? -23.467 1.202 20.419 1.00 95.94 386 VAL A O 1
ATOM 2960 N N . ILE A 1 387 ? -22.256 -0.081 19.032 1.00 93.25 387 ILE A N 1
ATOM 2961 C CA . ILE A 1 387 ? -22.190 0.888 17.930 1.00 93.25 387 ILE A CA 1
ATOM 2962 C C . ILE A 1 387 ? -22.607 0.185 16.638 1.00 93.25 387 ILE A C 1
ATOM 2964 O O . ILE A 1 387 ? -21.978 -0.777 16.219 1.00 93.25 387 ILE A O 1
ATOM 2968 N N . GLY A 1 388 ? -23.681 0.653 15.994 1.00 89.19 388 GLY A N 1
ATOM 2969 C CA . GLY A 1 388 ? -24.159 0.060 14.734 1.00 89.19 388 GLY A CA 1
ATOM 2970 C C . GLY A 1 388 ? -24.604 -1.406 14.846 1.00 89.19 388 GLY A C 1
ATOM 2971 O O . GLY A 1 388 ? -24.621 -2.108 13.842 1.00 89.19 388 GLY A O 1
ATOM 2972 N N . GLY A 1 389 ? -24.924 -1.875 16.057 1.00 92.56 389 GLY A N 1
ATOM 2973 C CA . GLY A 1 389 ? -25.197 -3.286 16.358 1.00 92.56 389 GLY A CA 1
ATOM 2974 C C . GLY A 1 389 ? -23.959 -4.108 16.743 1.00 92.56 389 GLY A C 1
ATOM 2975 O O . GLY A 1 389 ? -24.119 -5.208 17.261 1.00 92.56 389 GLY A O 1
ATOM 2976 N N . VAL A 1 390 ? -22.743 -3.577 16.567 1.00 95.75 390 VAL A N 1
ATOM 2977 C CA . VAL A 1 390 ? -21.496 -4.230 16.995 1.00 95.75 390 VAL A CA 1
ATOM 2978 C C . VAL A 1 390 ? -21.277 -4.000 18.497 1.00 95.75 390 VAL A C 1
ATOM 2980 O O . VAL A 1 390 ? -21.240 -2.837 18.917 1.00 95.75 390 VAL A O 1
ATOM 2983 N N . PRO A 1 391 ? -21.115 -5.056 19.319 1.00 96.50 391 PRO A N 1
ATOM 2984 C CA . PRO A 1 391 ? -20.686 -4.922 20.707 1.00 96.50 391 PRO A CA 1
ATOM 2985 C C . PRO A 1 391 ? -19.260 -4.370 20.767 1.00 96.50 391 PRO A C 1
ATOM 2987 O O . PRO A 1 391 ? -18.361 -4.887 20.104 1.00 96.50 391 PRO A O 1
ATOM 2990 N N . VAL A 1 392 ? -19.043 -3.330 21.567 1.00 95.62 392 VAL A N 1
ATOM 2991 C CA . VAL A 1 392 ? -17.738 -2.670 21.710 1.00 95.62 392 VAL A CA 1
ATOM 2992 C C . VAL A 1 392 ? -17.410 -2.417 23.177 1.00 95.62 392 VAL A C 1
ATOM 2994 O O . VAL A 1 392 ? -18.294 -2.351 24.032 1.00 95.62 392 VAL A O 1
ATOM 2997 N N . ARG A 1 393 ? -16.123 -2.229 23.460 1.00 96.06 393 ARG A N 1
ATOM 2998 C CA . ARG A 1 393 ? -15.629 -1.686 24.723 1.00 96.06 393 ARG A CA 1
ATOM 2999 C C . ARG A 1 393 ? -15.102 -0.285 24.447 1.00 96.06 393 ARG A C 1
ATOM 3001 O O . ARG A 1 393 ? -14.232 -0.148 23.597 1.00 96.06 393 ARG A O 1
ATOM 3008 N N . ILE A 1 394 ? -15.620 0.713 25.152 1.00 94.69 394 ILE A N 1
ATOM 3009 C CA . ILE A 1 394 ? -15.168 2.101 25.050 1.00 94.69 394 ILE A CA 1
ATOM 3010 C C . ILE A 1 394 ? -14.133 2.367 26.138 1.00 94.69 394 ILE A C 1
ATOM 3012 O O . ILE A 1 394 ? -14.354 2.030 27.306 1.00 94.69 394 ILE A O 1
ATOM 3016 N N . ILE A 1 395 ? -13.010 2.968 25.747 1.00 92.75 395 ILE A N 1
ATOM 3017 C CA . ILE A 1 395 ? -11.914 3.349 26.636 1.00 92.75 395 ILE A CA 1
ATOM 3018 C C . ILE A 1 395 ? -11.725 4.865 26.535 1.00 92.75 395 ILE A C 1
ATOM 3020 O O . ILE A 1 395 ? -11.283 5.407 25.519 1.00 92.75 395 ILE A O 1
ATOM 3024 N N . GLU A 1 396 ? -12.058 5.567 27.613 1.00 87.06 396 GLU A N 1
ATOM 3025 C CA . GLU A 1 396 ? -11.816 7.002 27.730 1.00 87.06 396 GLU A CA 1
ATOM 3026 C C . GLU A 1 396 ? -10.366 7.230 28.176 1.00 87.06 396 GLU A C 1
ATOM 3028 O O . GLU A 1 396 ? -9.953 6.767 29.238 1.00 87.06 396 GLU A O 1
ATOM 3033 N N . ALA A 1 397 ? -9.574 7.908 27.340 1.00 80.44 397 ALA A N 1
ATOM 3034 C CA . ALA A 1 397 ? -8.149 8.116 27.570 1.00 80.44 397 ALA A CA 1
ATOM 3035 C C . ALA A 1 397 ? -7.764 9.599 27.479 1.00 80.44 397 ALA A C 1
ATOM 3037 O O . ALA A 1 397 ? -8.192 10.341 26.583 1.00 80.44 397 ALA A O 1
ATOM 3038 N N . GLN A 1 398 ? -6.878 10.025 28.374 1.00 76.31 398 GLN A N 1
ATOM 3039 C CA . GLN A 1 398 ? -6.272 11.348 28.323 1.00 76.31 398 GLN A CA 1
ATOM 3040 C C . GLN A 1 398 ? -4.913 11.205 27.637 1.00 76.31 398 GLN A C 1
ATOM 3042 O O . GLN A 1 398 ? -4.010 10.522 28.118 1.00 76.31 398 GLN A O 1
ATOM 3047 N N . VAL A 1 399 ? -4.788 11.792 26.445 1.00 76.94 399 VAL A N 1
ATOM 3048 C CA . VAL A 1 399 ? -3.526 11.785 25.699 1.00 76.94 399 VAL A CA 1
ATOM 3049 C C . VAL A 1 399 ? -2.800 13.080 26.015 1.00 76.94 399 VAL A C 1
ATOM 3051 O O . VAL A 1 399 ? -3.268 14.156 25.632 1.00 76.94 399 VAL A O 1
ATOM 3054 N N . SER A 1 400 ? -1.669 12.968 26.704 1.00 79.06 400 SER A N 1
ATOM 3055 C CA . SER A 1 400 ? -0.776 14.079 27.011 1.00 79.06 400 SER A CA 1
ATOM 3056 C C . SER A 1 400 ? 0.448 14.032 26.090 1.00 79.06 400 SER A C 1
ATOM 3058 O O . SER A 1 400 ? 1.052 12.985 25.844 1.00 79.06 400 SER A O 1
ATOM 3060 N N . ILE A 1 401 ? 0.798 15.183 25.519 1.00 79.38 401 ILE A N 1
ATOM 3061 C CA . ILE A 1 401 ? 1.966 15.349 24.652 1.00 79.38 401 ILE A CA 1
ATOM 3062 C C . ILE A 1 401 ? 2.918 16.318 25.337 1.00 79.38 401 ILE A C 1
ATOM 3064 O O . ILE A 1 401 ? 2.643 17.517 25.385 1.00 79.38 401 ILE A O 1
ATOM 3068 N N . THR A 1 402 ? 4.047 15.809 25.826 1.00 86.06 402 THR A N 1
ATOM 3069 C CA . THR A 1 402 ? 5.119 16.640 26.385 1.00 86.06 402 THR A CA 1
ATOM 3070 C C . THR A 1 402 ? 6.128 17.009 25.295 1.00 86.06 402 THR A C 1
ATOM 3072 O O . THR A 1 402 ? 6.776 16.161 24.663 1.00 86.06 402 THR A O 1
ATOM 3075 N N . CYS A 1 403 ? 6.255 18.309 25.056 1.00 81.44 403 CYS A N 1
ATOM 3076 C CA . CYS A 1 403 ? 7.187 18.899 24.106 1.00 81.44 403 CYS A CA 1
ATOM 3077 C C . CYS A 1 403 ? 8.608 19.005 24.682 1.00 81.44 403 CYS A C 1
ATOM 3079 O O . CYS A 1 403 ? 8.855 18.855 25.878 1.00 81.44 403 CYS A O 1
ATOM 3081 N N . THR A 1 404 ? 9.582 19.269 23.808 1.00 79.00 404 THR A N 1
ATOM 3082 C CA . THR A 1 404 ? 11.005 19.417 24.170 1.00 79.00 404 THR A CA 1
ATOM 3083 C C . THR A 1 404 ? 11.312 20.550 25.147 1.00 79.00 404 THR A C 1
ATOM 3085 O O . THR A 1 404 ? 12.365 20.518 25.775 1.00 79.00 404 THR A O 1
ATOM 3088 N N . ASP A 1 405 ? 10.425 21.536 25.251 1.00 85.31 405 ASP A N 1
ATOM 3089 C CA . ASP A 1 405 ? 10.496 22.693 26.152 1.00 85.31 405 ASP A CA 1
ATOM 3090 C C . ASP A 1 405 ? 9.810 22.446 27.513 1.00 85.31 405 ASP A C 1
ATOM 3092 O O . ASP A 1 405 ? 9.759 23.346 28.345 1.00 85.31 405 ASP A O 1
ATOM 3096 N N . GLY A 1 406 ? 9.281 21.238 27.748 1.00 80.50 406 GLY A N 1
ATOM 3097 C CA . GLY A 1 406 ? 8.531 20.890 28.957 1.00 80.50 406 GLY A CA 1
ATOM 3098 C C . GLY A 1 406 ? 7.056 21.305 28.930 1.00 80.50 406 GLY A C 1
ATOM 3099 O O . GLY A 1 406 ? 6.314 20.935 29.840 1.00 80.50 406 GLY A O 1
ATOM 3100 N N . SER A 1 407 ? 6.594 22.011 27.889 1.00 83.56 407 SER A N 1
ATOM 3101 C CA . SER A 1 407 ? 5.162 22.284 27.724 1.00 83.56 407 SER A CA 1
ATOM 3102 C C . SER A 1 407 ? 4.399 20.977 27.489 1.00 83.56 407 SER A C 1
ATOM 3104 O O . SER A 1 407 ? 4.865 20.089 26.771 1.00 83.56 407 SER A O 1
ATOM 3106 N N . THR A 1 408 ? 3.234 20.842 28.122 1.00 78.88 408 THR A N 1
ATOM 3107 C CA . THR A 1 408 ? 2.377 19.658 27.992 1.00 78.88 408 THR A CA 1
ATOM 3108 C C . THR A 1 408 ? 1.030 20.066 27.414 1.00 78.88 408 THR A C 1
ATOM 3110 O O . THR A 1 408 ? 0.409 21.018 27.880 1.00 78.88 408 THR A O 1
ATOM 3113 N N . PHE A 1 409 ? 0.594 19.345 26.383 1.00 75.81 409 PHE A N 1
ATOM 3114 C CA . PHE A 1 409 ? -0.689 19.543 25.716 1.00 75.81 409 PHE A CA 1
ATOM 3115 C C . PHE A 1 409 ? -1.584 18.339 25.974 1.00 75.81 409 PHE A C 1
ATOM 3117 O O . PHE A 1 409 ? -1.197 17.210 25.674 1.00 75.81 409 PHE A O 1
ATOM 3124 N N . GLU A 1 410 ? -2.788 18.575 26.481 1.00 72.56 410 GLU A N 1
ATOM 3125 C CA . GLU A 1 410 ? -3.772 17.523 26.724 1.00 72.56 410 GLU A CA 1
ATOM 3126 C C . GLU A 1 410 ? -4.834 17.496 25.623 1.00 72.56 410 GLU A C 1
ATOM 3128 O O . GLU A 1 410 ? -5.402 18.522 25.245 1.00 72.56 410 GLU A O 1
ATOM 3133 N N . ALA A 1 411 ? -5.119 16.300 25.110 1.00 60.19 411 ALA A N 1
ATOM 3134 C CA . ALA A 1 411 ? -6.135 16.067 24.094 1.00 60.19 411 ALA A CA 1
ATOM 3135 C C . ALA A 1 411 ? -7.093 14.946 24.550 1.00 60.19 411 ALA A C 1
ATOM 3137 O O . ALA A 1 411 ? -6.756 13.763 24.398 1.00 60.19 411 ALA A O 1
ATOM 3138 N N . PRO A 1 412 ? -8.301 15.268 25.059 1.00 57.56 412 PRO A N 1
ATOM 3139 C CA . PRO A 1 412 ? -9.267 14.253 25.476 1.00 57.56 412 PRO A CA 1
ATOM 3140 C C . PRO A 1 412 ? -9.661 13.375 24.284 1.00 57.56 412 PRO A C 1
ATOM 3142 O O . PRO A 1 412 ? -10.122 13.867 23.241 1.00 57.56 412 PRO A O 1
ATOM 3145 N N . THR A 1 413 ? -9.441 12.066 24.416 1.00 58.69 413 THR A N 1
ATOM 3146 C CA . THR A 1 413 ? -9.548 11.119 23.306 1.00 58.69 413 THR A CA 1
ATOM 3147 C C . THR A 1 413 ? -10.286 9.855 23.731 1.00 58.69 413 THR A C 1
ATOM 3149 O O . THR A 1 413 ? -9.861 9.145 24.631 1.00 58.69 413 THR A O 1
ATOM 3152 N N . VAL A 1 414 ? -11.375 9.546 23.032 1.00 58.00 414 VAL A N 1
ATOM 3153 C CA . VAL A 1 414 ? -12.135 8.310 23.240 1.00 58.00 414 VAL A CA 1
ATOM 3154 C C . VAL A 1 414 ? -11.739 7.296 22.168 1.00 58.00 414 VAL A C 1
ATOM 3156 O O . VAL A 1 414 ? -11.686 7.648 20.980 1.00 58.00 414 VAL A O 1
ATOM 3159 N N . TRP A 1 415 ? -11.447 6.073 22.606 1.00 58.59 415 TRP A N 1
ATOM 3160 C CA . TRP A 1 415 ? -11.091 4.913 21.787 1.00 58.59 415 TRP A CA 1
ATOM 3161 C C . TRP A 1 415 ? -12.161 3.823 21.909 1.00 58.59 415 TRP A C 1
ATOM 3163 O O . TRP A 1 415 ? -12.742 3.687 23.011 1.00 58.59 415 TRP A O 1
#

Solvent-accessible surface area (backbone atoms only — not comparable to full-atom values): 27194 Å² total; per-residue (Å²): 135,88,82,88,80,90,81,87,86,87,87,88,86,81,90,79,93,81,85,80,91,80,82,79,73,99,70,86,82,79,92,77,76,84,84,70,68,75,78,80,73,65,78,77,84,79,74,87,76,79,87,80,87,82,86,80,84,89,77,85,93,82,82,93,73,93,72,84,55,71,75,53,77,50,76,48,58,79,71,67,97,62,82,90,74,83,73,83,79,77,86,66,91,76,88,87,83,88,84,89,87,86,89,84,88,85,90,84,88,90,88,85,90,89,86,88,89,88,87,87,87,86,84,87,85,83,80,81,83,78,80,70,77,80,81,83,80,78,82,84,77,87,80,92,62,52,72,77,67,40,37,59,44,55,61,66,74,55,31,75,81,55,35,71,68,59,50,49,50,34,24,55,76,63,65,45,59,63,96,63,92,53,86,77,37,47,64,28,45,52,42,50,52,54,41,41,71,77,39,72,91,52,57,69,60,55,36,48,48,62,53,42,59,88,46,74,95,55,97,70,85,85,73,50,65,65,55,55,52,52,46,54,63,64,52,57,60,60,37,61,48,50,49,45,67,72,70,39,33,84,75,76,54,96,84,49,85,79,37,52,61,86,87,21,40,34,28,27,72,52,71,42,60,76,46,69,43,76,81,44,70,72,46,36,71,69,39,39,82,48,96,81,68,74,56,28,34,37,21,39,31,32,38,27,30,66,52,78,64,29,50,44,44,76,50,77,46,41,54,90,66,44,66,63,55,52,47,61,74,50,46,87,76,54,37,62,54,26,30,40,38,47,52,51,85,62,61,43,47,69,55,50,42,57,47,48,72,44,52,24,42,78,51,46,30,46,52,89,87,64,79,68,54,84,74,44,81,47,99,66,75,27,29,34,32,53,54,72,85,40,79,43,70,42,40,70,32,43,34,39,39,40,35,74,86,69,51,71,48,79,47,87,43,48,55

Mean predicted aligned error: 17.24 Å

Foldseek 3Di:
DDDDDDDDDDDDDDDDDDDDPDDDDDDDDDPPDDPDPPVVLDDPDDDDDDDDDDDDDDDDDDDDDDDWDFPDKDWDFPDDPDDPPDDDPPPDDDDDDDDDDDDDDDDDDDDDDDDDDDDDDDDDDDDDDDPDPDDPDDDDDDDDADDDLRRLQDDDCVCSLVPLVNLVVLCVVLVLFDPDDDNCTLNSLVSLVVLCVVCVPDQSQVSSCVSCVVVPPDPHDRDDSVRSVVSDVSNPCRSVVVSCQVSAADDDDPPDPPQADVQAGEKEKDKDFPAFDDDDPVLCVFQHDDPPDDGRTKMKIFIARPRVRGTNDIDIGHCVCDRLNRVLVVLVSDALRHEYEEEQRNQDLVSVVSNVVRNHHYDYWHDPPDDFDFPAADPSRWGWGAGNNDIDIKGWIWIWTQIPVRDIDTDGTID

Secondary structure (DSSP, 8-state):
--------------------TT-----PPP-------GGGGPPPP-------PPPPPP---------PPEEEEEEE-S---S----------SS------------------------------PPPP---PPPP-----------SGGGSTT-BTBHHHHS-HHHHHHHHHHTT-S-SS--SS-HHHHHHHHHHHHH-TTS-HHHHHHHHTTT-TTS------HHHHHHHHHHH-SHHHHHHHHHH-S----TTSTTSEETTEEEEEEEEEEEEE----HHHHHHH---TTSSS-EEEEEEEEETTT--EEEEEEEETTS-HHHHHHHHGGG--TTEEEEE-GGG--HHHHHHHHTTT-EEEEPPPTT------EE-TTS-EEEEETTEEEEE-EEEEEEEETTS-EEEEEEE-

Radius of gyration: 31.33 Å; Cα contacts (8 Å, |Δi|>4): 469; chains: 1; bounding box: 121×56×87 Å

Sequence (415 aa):
MLRQRRRRVILRTAEGRDRHPLLAGPGERPSGGLRLHRDLLQPPATAEASGLGLPHPAGDPATTRTRTRPRGVSIECPTSRGNFQGRVVSVFAGHTRELRRSCHGATELVGTGSRPRQLVAEGAPLPGHCVLPSPLATITRTVTVAAGRFAPGHLGELTAIVPFELVDAVLSETRVVQRRLRDLPSRVGVYFLLAMCMFPEVGYRLVWAKLTAGLSGMPVVRPSTKALRDLRRRLGSAPVRALFEVLAGPLARPTMPGVRFGPYRTVSFDGCSSIKVPDSERNRGWLGRCPHGGYPQVELMTLVETGTRAVIAAVFGPTREGETSYATRLLHHLSPEMLVLWDRGFDSNDFLTAAHATGAQVLGRIRQRRRPPVLQTLADSSYLSVIGGVPVRIIEAQVSITCTDGSTFEAPTVW